Protein 1TYG (pdb70)

Nearest PDB structures (foldseek):
  1tyg-assembly1_G-2  TM=9.727E-01  e=8.059E-10  Bacillus subtilis
  3cwi-assembly1_A  TM=8.379E-01  e=4.106E-05  Geobacter metallireducens GS-15
  1zud-assembly1_4  TM=8.176E-01  e=1.557E-03  Escherichia coli K-12
  2lek-assembly1_A  TM=8.457E-01  e=1.665E-03  Rhodopseudomonas palustris
  2htm-assembly3_H  TM=7.851E-01  e=3.995E-03  Thermus thermophilus

Organism: Bacillus subtilis (strain 168) (NCBI:txid224308)

Foldseek 3Di:
DEQEQNDQDDDDDDWFWQQVVCVVVVCNPPDKWKDWQNRTDDPVCGVPHICPDPGYMYIGDDDDD/DQAFPNDDDPFLEAEEQPFAPDLVQSVLLVVLLQHAHYEDEDDDDPPVDDDDDDNVVVDPLVRHAYEYEQPPAQALVSSQVRVVVVVVVVRHQAYEYQRQHDPVQSAHDLVRLLVNLLVVVVVPGQYEYEHALPQVSQVSSVVSVHGEYEHELGGALQQAARPCLPSLLSNQVVHDHAYAYEGRHAALVRLLVSLQSPHSHYYYYNNLRVVVNNNVRSNRNSVSNVNNVVCNVVDDDDDDDD/DADFPHDDDPALEAEEQPAAPDLVQSVLLVVLLSHAHYEDEVPDDDDDNVVVDDLPRHAYEYEQPPDQALVSSLCSLVVVCVVVSHQEYEYAHQHDPVQRADDLPRSQVSLQVCVVVPGQYEYEHALQLVSQVSSVVRPHQEYEHEQGGAQAAPANPDCVSVLSNQVPDDHAYEYEGHHAALVRLLCNCLSPHSHYYYYNNLRVVVNSNVRSNRNSVSNVVSNVCNVDDDDDDDDDD/DEDDDVDDDDDPPPWFWQCVVVVVVVCNPPDKWKAWANHTDDDVCGRPGIPPPYTDMDMDDDDD

CATH classification: 3.20.20.70

InterPro domains:
  IPR008867 Thiazole synthase [MF_00443] (3-256)
  IPR008867 Thiazole synthase [PTHR34266] (2-254)
  IPR008867 Thiazole synthase [cd04728] (4-250)
  IPR013785 Aldolase-type TIM barrel [G3DSA:3.20.20.70] (1-256)
  IPR033983 Thiazole synthase ThiG [PF05690] (5-250)

Radius of gyration: 31.89 Å; Cα contacts (8 Å, |Δi|>4): 1426; chains: 4; bounding box: 103×68×55 Å

B-factor: mean 45.55, std 34.34, range [10.85, 153.36]

Sequence (608 aa):
MLQLNGKDVKWKKDTGTIQDLLASYQLENKIVIVERNKEIIGKERYHEVELCDRDVIEIVHFVGGMLTIGGKSFQSRLLLGTGKYPSFDIQKEAVAVSESDILTFAVRRMNIFEASQPNFLEQLDLSKYTLLPNTAGASTAEEAVRIARLAKASGLCDMIKVEVIGCSRSLLPDPVETLKASEQLLEEGFIVLPYTSDDVVLARKLEELGVHAIMPGASPIGSGQGILNPLNLSFIIEQAKVPVIVDAGIGSPKDAAYAMELGADGVLLNTAVSGADDPVKMARAMKLAVEAGRLSYEAGRIPLKQYMLTIGGKSFQSRLLLGTGKYPSFDIQKEAVAVSESDILTFAFEASQPNFLEQLDLSKYTLLPNTAGASTAEEAVRIARLAKASGLCDMIKVEVIGCSRSLLPDPVETLKASEQLLEEGFIVLPYTSDDVVLARKLEELGVHAIMPGASPIGSGQGILNPLNLSFIIEQAKVPVIVDAGIGSPKDAAYAMELGADGVLLNTAVSGADDPVKMARAMKLAVEAGRLSYEAGRIPLKQYGMLQLNGKDVKWKKDTGTIQDLLASYQLENKIVIVERNKEIIGKERYHEVELCDRDVIEIVHFVG

Structure (mmCIF, N/CA/C/O backbone):
data_1TYG
#
_entry.id   1TYG
#
_cell.length_a   91.654
_cell.length_b   91.654
_cell.length_c   401.300
_cell.angle_alpha   90.00
_cell.angle_beta   90.00
_cell.angle_gamma   120.00
#
_symmetry.space_group_name_H-M   'P 65 2 2'
#
loop_
_entity.id
_entity.type
_entity.pdbx_description
1 polymer yjbS
2 polymer 'Thiazole biosynthesis protein thiG'
3 non-polymer 'PHOSPHATE ION'
4 water water
#
loop_
_atom_site.group_PDB
_atom_site.id
_atom_site.type_symbol
_atom_site.label_atom_id
_atom_site.label_alt_id
_atom_site.label_comp_id
_atom_site.label_asym_id
_atom_site.label_entity_id
_atom_site.label_seq_id
_atom_site.pdbx_PDB_ins_code
_atom_site.Cartn_x
_atom_site.Cartn_y
_atom_site.Cartn_z
_atom_site.occupancy
_atom_site.B_iso_or_equiv
_atom_site.auth_seq_id
_atom_site.auth_comp_id
_atom_site.auth_asym_id
_atom_site.auth_atom_id
_atom_site.pdbx_PDB_model_num
ATOM 1 N N . MET A 1 22 ? -54.920 -17.191 37.463 1.00 24.61 1 MET B N 1
ATOM 2 C CA . MET A 1 22 ? -54.171 -17.771 36.271 1.00 25.75 1 MET B CA 1
ATOM 3 C C . MET A 1 22 ? -53.699 -16.820 35.127 1.00 26.53 1 MET B C 1
ATOM 4 O O . MET A 1 22 ? -54.474 -16.421 34.234 1.00 26.40 1 MET B O 1
ATOM 9 N N . LEU A 1 23 ? -52.408 -16.509 35.120 1.00 27.09 2 LEU B N 1
ATOM 10 C CA . LEU A 1 23 ? -51.922 -15.465 34.230 1.00 27.75 2 LEU B CA 1
ATOM 11 C C . LEU A 1 23 ? -51.007 -16.008 33.133 1.00 29.18 2 LEU B C 1
ATOM 12 O O . LEU A 1 23 ? -50.576 -17.191 33.193 1.00 29.77 2 LEU B O 1
ATOM 17 N N . GLN A 1 24 ? -50.748 -15.160 32.120 1.00 29.49 3 GLN B N 1
ATOM 18 C CA . GLN A 1 24 ? -49.723 -15.452 31.158 1.00 29.58 3 GLN B CA 1
ATOM 19 C C . GLN A 1 24 ? -48.701 -14.393 31.369 1.00 30.34 3 GLN B C 1
ATOM 20 O O . GLN A 1 24 ? -48.841 -13.266 30.873 1.00 30.87 3 GLN B O 1
ATOM 26 N N . LEU A 1 25 ? -47.689 -14.776 32.150 1.00 31.04 4 LEU B N 1
ATOM 27 C CA . LEU A 1 25 ? -46.566 -13.924 32.531 1.00 31.56 4 LEU B CA 1
ATOM 28 C C . LEU A 1 25 ? -45.356 -14.234 31.655 1.00 31.98 4 LEU B C 1
ATOM 29 O O . LEU A 1 25 ? -44.822 -15.354 31.749 1.00 32.28 4 LEU B O 1
ATOM 34 N N . ASN A 1 26 ? -44.935 -13.266 30.813 1.00 31.56 5 ASN B N 1
ATOM 35 C CA . ASN A 1 26 ? -43.830 -13.460 29.880 1.00 31.03 5 ASN B CA 1
ATOM 36 C C . ASN A 1 26 ? -43.902 -14.842 29.309 1.00 30.86 5 ASN B C 1
ATOM 37 O O . ASN A 1 26 ? -42.909 -15.563 29.299 1.00 30.19 5 ASN B O 1
ATOM 42 N N . GLY A 1 27 ? -45.117 -15.231 28.923 1.00 31.67 6 GLY B N 1
ATOM 43 C CA . GLY A 1 27 ? -45.358 -16.397 28.073 1.00 32.43 6 GLY B CA 1
ATOM 44 C C . GLY A 1 27 ? -45.573 -17.702 28.789 1.00 33.19 6 GLY B C 1
ATOM 45 O O . GLY A 1 27 ? -46.287 -18.554 28.294 1.00 33.83 6 GLY B O 1
ATOM 46 N N . LYS A 1 28 ? -44.946 -17.870 29.946 1.00 33.78 7 LYS B N 1
ATOM 47 C CA . LYS A 1 28 ? -45.248 -18.974 30.856 1.00 33.92 7 LYS B CA 1
ATOM 48 C C . LYS A 1 28 ? -46.626 -18.695 31.478 1.00 34.00 7 LYS B C 1
ATOM 49 O O . LYS A 1 28 ? -47.077 -17.551 31.567 1.00 33.19 7 LYS B O 1
ATOM 55 N N . ASP A 1 29 ? -47.307 -19.767 31.864 1.00 35.03 8 ASP B N 1
ATOM 56 C CA . ASP A 1 29 ? -48.660 -19.718 32.409 1.00 35.85 8 ASP B CA 1
ATOM 57 C C . ASP A 1 29 ? -48.462 -19.873 33.895 1.00 35.33 8 ASP B C 1
ATOM 58 O O . ASP A 1 29 ? -48.262 -20.9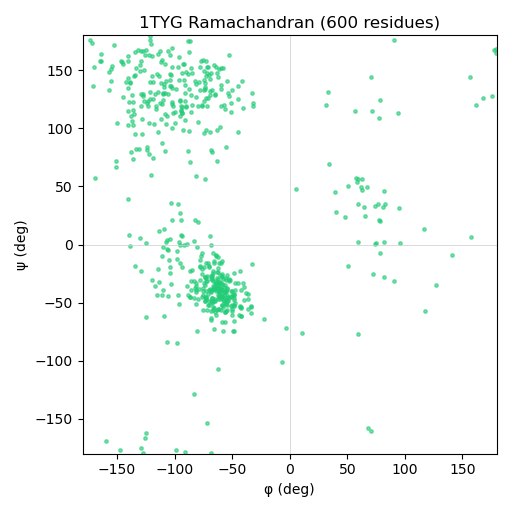91 34.350 1.00 35.88 8 ASP B O 1
ATOM 63 N N . VAL A 1 30 ? -48.499 -18.792 34.660 1.00 34.66 9 VAL B N 1
ATOM 64 C CA . VAL A 1 30 ? -48.344 -18.929 36.100 1.00 34.58 9 VAL B CA 1
ATOM 65 C C . VAL A 1 30 ? -49.697 -18.788 36.780 1.00 34.89 9 VAL B C 1
ATOM 66 O O . VAL A 1 30 ? -50.595 -18.046 36.286 1.00 34.08 9 VAL B O 1
ATOM 70 N N . LYS A 1 31 ? -49.835 -19.570 37.883 1.00 35.83 10 LYS B N 1
ATOM 71 C CA . LYS A 1 31 ? -50.923 -19.436 38.866 1.00 36.34 10 LYS B CA 1
ATOM 72 C C . LYS A 1 31 ? -50.779 -18.156 39.756 1.00 37.03 10 LYS B C 1
ATOM 73 O O . LYS A 1 31 ? -49.777 -18.005 40.469 1.00 37.27 10 LYS B O 1
ATOM 79 N N . TRP A 1 32 ? -51.750 -17.236 39.730 1.00 37.60 11 TRP B N 1
ATOM 80 C CA . TRP A 1 32 ? -51.617 -16.004 40.550 1.00 38.55 11 TRP B CA 1
ATOM 81 C C . TRP A 1 32 ? -52.253 -16.037 41.951 1.00 38.88 11 TRP B C 1
ATOM 82 O O . TRP A 1 32 ? -53.468 -16.112 42.074 1.00 39.40 11 TRP B O 1
ATOM 93 N N . LYS A 1 33 ? -51.449 -15.891 42.999 1.00 39.05 12 LYS B N 1
ATOM 94 C CA . LYS A 1 33 ? -51.871 -16.312 44.339 1.00 39.10 12 LYS B CA 1
ATOM 95 C C . LYS A 1 33 ? -53.354 -16.169 44.715 1.00 38.96 12 LYS B C 1
ATOM 96 O O . LYS A 1 33 ? -53.967 -17.165 45.143 1.00 39.79 12 LYS B O 1
ATOM 102 N N . LYS A 1 34 ? -53.926 -14.967 44.570 1.00 38.24 13 LYS B N 1
ATOM 103 C CA . LYS A 1 34 ? -55.257 -14.678 45.145 1.00 37.54 13 LYS B CA 1
ATOM 104 C C . LYS A 1 34 ? -56.378 -14.242 44.169 1.00 36.98 13 LYS B C 1
ATOM 105 O O . LYS A 1 34 ? -56.149 -14.065 42.979 1.00 36.85 13 LYS B O 1
ATOM 107 N N . ASP A 1 35 ? -57.575 -14.073 44.725 1.00 36.70 14 ASP B N 1
ATOM 108 C CA . ASP A 1 35 ? -58.816 -13.669 44.051 1.00 36.69 14 ASP B CA 1
ATOM 109 C C . ASP A 1 35 ? -58.767 -12.366 43.238 1.00 36.65 14 ASP B C 1
ATOM 110 O O . ASP A 1 35 ? -59.265 -12.311 42.106 1.00 36.65 14 ASP B O 1
ATOM 115 N N . THR A 1 36 ? -58.233 -11.306 43.843 1.00 36.40 15 THR B N 1
ATOM 116 C CA . THR A 1 36 ? -58.115 -10.008 43.176 1.00 36.00 15 THR B CA 1
ATOM 117 C C . THR A 1 36 ? -56.676 -9.502 43.176 1.00 35.86 15 THR B C 1
ATOM 118 O O . THR A 1 36 ? -55.819 -10.026 43.896 1.00 35.64 15 THR B O 1
ATOM 122 N N . GLY A 1 37 ? -56.414 -8.476 42.372 1.00 35.70 16 GLY B N 1
ATOM 123 C CA . GLY A 1 37 ? -55.083 -7.893 42.337 1.00 35.61 16 GLY B CA 1
ATOM 124 C C . GLY A 1 37 ? -54.894 -6.753 41.367 1.00 35.13 16 GLY B C 1
ATOM 125 O O . GLY A 1 37 ? -55.762 -6.506 40.534 1.00 35.12 16 GLY B O 1
ATOM 126 N N . THR A 1 38 ? -53.756 -6.065 41.508 1.00 34.84 17 THR B N 1
ATOM 127 C CA . THR A 1 38 ? -53.367 -4.914 40.674 1.00 34.39 17 THR B CA 1
ATOM 128 C C . THR A 1 38 ? -51.946 -5.055 40.124 1.00 34.58 17 THR B C 1
ATOM 129 O O . THR A 1 38 ? -51.080 -5.638 40.775 1.00 34.77 17 THR B O 1
ATOM 133 N N . ILE A 1 39 ? -51.690 -4.503 38.942 1.00 34.49 18 ILE B N 1
ATOM 134 C CA . ILE A 1 39 ? -50.338 -4.558 38.382 1.00 34.70 18 ILE B CA 1
ATOM 135 C C . ILE A 1 39 ? -49.237 -4.339 39.438 1.00 34.62 18 ILE B C 1
ATOM 136 O O . ILE A 1 39 ? -48.163 -4.960 39.376 1.00 34.85 18 ILE B O 1
ATOM 141 N N . GLN A 1 40 ? -49.498 -3.468 40.407 1.00 34.21 19 GLN B N 1
ATOM 142 C CA . GLN A 1 40 ? -48.522 -3.268 41.455 1.00 34.01 19 GLN B CA 1
ATOM 143 C C . GLN A 1 40 ? -48.360 -4.538 42.307 1.00 33.54 19 GLN B C 1
ATOM 144 O O . GLN A 1 40 ? -47.245 -5.067 42.384 1.00 33.48 19 GLN B O 1
ATOM 150 N N . ASP A 1 41 ? -49.459 -5.065 42.866 1.00 33.12 20 ASP B N 1
ATOM 151 C CA . ASP A 1 41 ? -49.443 -6.317 43.678 1.00 32.67 20 ASP B CA 1
ATOM 152 C C . ASP A 1 41 ? -48.570 -7.395 43.052 1.00 32.65 20 ASP B C 1
ATOM 153 O O . ASP A 1 41 ? -47.868 -8.150 43.757 1.00 32.41 20 ASP B O 1
ATOM 158 N N . LEU A 1 42 ? -48.661 -7.452 41.718 1.00 32.50 21 LEU B N 1
ATOM 159 C CA . LEU A 1 42 ? -48.008 -8.455 40.903 1.00 32.13 21 LEU B CA 1
ATOM 160 C C . LEU A 1 42 ? -46.497 -8.232 40.891 1.00 32.25 21 LEU B C 1
ATOM 161 O O . LEU A 1 42 ? -45.756 -9.163 41.196 1.00 32.57 21 LEU B O 1
ATOM 166 N N . LEU A 1 43 ? -46.049 -7.014 40.571 1.00 31.90 22 LEU B N 1
ATOM 167 C CA . LEU A 1 43 ? -44.620 -6.674 40.601 1.00 31.61 22 LEU B CA 1
ATOM 168 C C . LEU A 1 43 ? -44.002 -6.914 41.979 1.00 31.31 22 LEU B C 1
ATOM 169 O O . LEU A 1 43 ? -42.905 -7.454 42.101 1.00 30.91 22 LEU B O 1
ATOM 174 N N . ALA A 1 44 ? -44.724 -6.510 43.012 1.00 31.29 23 ALA B N 1
ATOM 175 C CA . ALA A 1 44 ? -44.367 -6.856 44.374 1.00 31.70 23 ALA B CA 1
ATOM 176 C C . ALA A 1 44 ? -44.058 -8.363 44.578 1.00 31.83 23 ALA B C 1
ATOM 177 O O . ALA A 1 44 ? -42.919 -8.737 44.871 1.00 31.99 23 ALA B O 1
ATOM 179 N N . SER A 1 45 ? -45.053 -9.227 44.414 1.00 31.54 24 SER B N 1
ATOM 180 C CA . SER A 1 45 ? -44.840 -10.664 44.584 1.00 31.54 24 SER B CA 1
ATOM 181 C C . SER A 1 45 ? -43.625 -11.263 43.847 1.00 31.50 24 SER B C 1
ATOM 182 O O . SER A 1 45 ? -43.113 -12.302 44.254 1.00 31.66 24 SER B O 1
ATOM 185 N N . TYR A 1 46 ? -43.182 -10.621 42.764 1.00 31.60 25 TYR B N 1
ATOM 186 C CA . TYR A 1 46 ? -42.045 -11.098 41.960 1.00 31.37 25 TYR B CA 1
ATOM 187 C C . TYR A 1 46 ? -40.796 -10.257 42.170 1.00 31.69 25 TYR B C 1
ATOM 188 O O . TYR A 1 46 ? -39.786 -10.475 41.486 1.00 31.24 25 TYR B O 1
ATOM 197 N N . GLN A 1 47 ? -40.902 -9.292 43.093 1.00 32.32 26 GLN B N 1
ATOM 198 C CA . GLN A 1 47 ? -39.796 -8.456 43.607 1.00 33.10 26 GLN B CA 1
ATOM 199 C C . GLN A 1 47 ? -39.274 -7.386 42.669 1.00 33.16 26 GLN B C 1
ATOM 200 O O . GLN A 1 47 ? -38.096 -7.067 42.707 1.00 32.73 26 GLN B O 1
ATOM 206 N N . LEU A 1 48 ? -40.165 -6.833 41.851 1.00 34.03 27 LEU B N 1
ATOM 207 C CA . LEU A 1 48 ? -39.807 -5.894 40.770 1.00 34.73 27 LEU B CA 1
ATOM 208 C C . LEU A 1 48 ? -40.252 -4.453 41.041 1.00 35.43 27 LEU B C 1
ATOM 209 O O . LEU A 1 48 ? -40.252 -3.601 40.150 1.00 35.20 27 LEU B O 1
ATOM 214 N N . GLU A 1 49 ? -40.627 -4.206 42.291 1.00 36.48 28 GLU B N 1
ATOM 215 C CA . GLU A 1 49 ? -41.137 -2.924 42.728 1.00 37.40 28 GLU B CA 1
ATOM 216 C C . GLU A 1 49 ? -40.029 -1.884 42.648 1.00 37.91 28 GLU B C 1
ATOM 217 O O . GLU A 1 49 ? -40.290 -0.737 42.281 1.00 38.70 28 GLU B O 1
ATOM 223 N N . ASN A 1 50 ? -38.791 -2.289 42.944 1.00 38.06 29 ASN B N 1
ATOM 224 C CA . ASN A 1 50 ? -37.649 -1.367 42.900 1.00 38.29 29 ASN B CA 1
ATOM 225 C C . ASN A 1 50 ? -36.730 -1.503 41.654 1.00 38.37 29 ASN B C 1
ATOM 226 O O . ASN A 1 50 ? -35.505 -1.314 41.719 1.00 38.54 29 ASN B O 1
ATOM 231 N N . LYS A 1 51 ? -37.350 -1.799 40.515 1.00 38.13 30 LYS B N 1
ATOM 232 C CA . LYS A 1 51 ? -36.642 -2.101 39.280 1.00 37.75 30 LYS B CA 1
ATOM 233 C C . LYS A 1 51 ? -37.380 -1.425 38.157 1.00 37.19 30 LYS B C 1
ATOM 234 O O . LYS A 1 51 ? -38.613 -1.422 38.140 1.00 37.86 30 LYS B O 1
ATOM 240 N N . ILE A 1 52 ? -36.641 -0.864 37.207 1.00 36.07 31 ILE B N 1
ATOM 241 C CA . ILE A 1 52 ? -37.251 -0.220 36.064 1.00 34.53 31 ILE B CA 1
ATOM 242 C C . ILE A 1 52 ? -37.701 -1.366 35.256 1.00 34.49 31 ILE B C 1
ATOM 243 O O . ILE A 1 52 ? -36.882 -2.223 34.966 1.00 34.99 31 ILE B O 1
ATOM 248 N N . VAL A 1 53 ? -38.995 -1.425 34.941 1.00 34.35 32 VAL B N 1
ATOM 249 C CA . VAL A 1 53 ? -39.554 -2.417 33.991 1.00 33.57 32 VAL B CA 1
ATOM 250 C C . VAL A 1 53 ? -40.689 -1.747 33.270 1.00 33.20 32 VAL B C 1
ATOM 251 O O . VAL A 1 53 ? -41.232 -0.780 33.762 1.00 33.65 32 VAL B O 1
ATOM 255 N N . ILE A 1 54 ? -41.058 -2.231 32.104 1.00 33.16 33 ILE B N 1
ATOM 256 C CA . ILE A 1 54 ? -42.257 -1.700 31.425 1.00 33.11 33 ILE B CA 1
ATOM 257 C C . ILE A 1 54 ? -43.277 -2.831 31.449 1.00 33.20 33 ILE B C 1
ATOM 258 O O . ILE A 1 54 ? -42.893 -3.982 31.234 1.00 33.73 33 ILE B O 1
ATOM 263 N N . VAL A 1 55 ? -44.554 -2.550 31.712 1.00 33.36 34 VAL B N 1
ATOM 264 C CA . VAL A 1 55 ? -45.556 -3.653 31.761 1.00 33.57 34 VAL B CA 1
ATOM 265 C C . VAL A 1 55 ? -46.663 -3.542 30.731 1.00 33.54 34 VAL B C 1
ATOM 266 O O . VAL A 1 55 ? -47.341 -2.516 30.663 1.00 33.78 34 VAL B O 1
ATOM 270 N N . GLU A 1 56 ? -46.870 -4.579 29.926 1.00 33.46 35 GLU B N 1
ATOM 271 C CA . GLU A 1 56 ? -48.060 -4.552 29.060 1.00 33.86 35 GLU B CA 1
ATOM 272 C C . GLU A 1 56 ? -49.074 -5.628 29.432 1.00 33.60 35 GLU B C 1
ATOM 273 O O . GLU A 1 56 ? -48.684 -6.713 29.876 1.00 34.39 35 GLU B O 1
ATOM 279 N N . ARG A 1 57 ? -50.363 -5.313 29.281 1.00 33.05 36 ARG B N 1
ATOM 280 C CA . ARG A 1 57 ? -51.456 -6.167 29.762 1.00 32.59 36 ARG B CA 1
ATOM 281 C C . ARG A 1 57 ? -52.478 -6.228 28.658 1.00 32.39 36 ARG B C 1
ATOM 282 O O . ARG A 1 57 ? -53.100 -5.210 28.336 1.00 32.34 36 ARG B O 1
ATOM 290 N N . ASN A 1 58 ? -52.628 -7.417 28.071 1.00 31.88 37 ASN B N 1
ATOM 291 C CA . ASN A 1 58 ? -53.429 -7.620 26.856 1.00 31.34 37 ASN B CA 1
ATOM 292 C C . ASN A 1 58 ? -53.071 -6.617 25.715 1.00 31.56 37 ASN B C 1
ATOM 293 O O . ASN A 1 58 ? -53.941 -5.942 25.141 1.00 31.29 37 ASN B O 1
ATOM 298 N N . LYS A 1 59 ? -51.770 -6.525 25.427 1.00 31.31 38 LYS B N 1
ATOM 299 C CA . LYS A 1 59 ? -51.238 -5.766 24.316 1.00 31.06 38 LYS B CA 1
ATOM 300 C C . LYS A 1 59 ? -51.276 -4.278 24.590 1.00 31.31 38 LYS B C 1
ATOM 301 O O . LYS A 1 59 ? -50.864 -3.478 23.737 1.00 31.15 38 LYS B O 1
ATOM 307 N N . GLU A 1 60 ? -51.751 -3.921 25.787 1.00 31.51 39 GLU B N 1
ATOM 308 C CA . GLU A 1 60 ? -51.870 -2.529 26.241 1.00 31.94 39 GLU B CA 1
ATOM 309 C C . GLU A 1 60 ? -50.651 -2.106 27.077 1.00 32.12 39 GLU B C 1
ATOM 310 O O . GLU A 1 60 ? -50.328 -2.786 28.049 1.00 33.08 39 GLU B O 1
ATOM 316 N N . ILE A 1 61 ? -49.943 -1.033 26.714 1.00 31.75 40 ILE B N 1
ATOM 317 C CA . ILE A 1 61 ? -48.767 -0.656 27.513 1.00 31.30 40 ILE B CA 1
ATOM 318 C C . ILE A 1 61 ? -49.246 0.053 28.784 1.00 31.93 40 ILE B C 1
ATOM 319 O O . ILE A 1 61 ? -50.106 0.937 28.733 1.00 32.34 40 ILE B O 1
ATOM 324 N N . ILE A 1 62 ? -48.701 -0.334 29.929 1.00 32.20 41 ILE B N 1
ATOM 325 C CA . ILE A 1 62 ? -49.119 0.285 31.197 1.00 32.34 41 ILE B CA 1
ATOM 326 C C . ILE A 1 62 ? -48.121 1.281 31.872 1.00 32.31 41 ILE B C 1
ATOM 327 O O . ILE A 1 62 ? -47.052 0.886 32.400 1.00 31.84 41 ILE B O 1
ATOM 332 N N . GLY A 1 63 ? -48.496 2.561 31.862 1.00 32.16 42 GLY B N 1
ATOM 333 C CA . GLY A 1 63 ? -47.719 3.576 32.553 1.00 33.24 42 GLY B CA 1
ATOM 334 C C . GLY A 1 63 ? -47.572 3.360 34.066 1.00 33.84 42 GLY B C 1
ATOM 335 O O . GLY A 1 63 ? -48.572 3.100 34.758 1.00 33.99 42 GLY B O 1
ATOM 336 N N . LYS A 1 64 ? -46.343 3.506 34.585 1.00 34.09 43 LYS B N 1
ATOM 337 C CA . LYS A 1 64 ? -46.042 3.199 35.990 1.00 34.37 43 LYS B CA 1
ATOM 338 C C . LYS A 1 64 ? -46.993 3.901 36.968 1.00 34.58 43 LYS B C 1
ATOM 339 O O . LYS A 1 64 ? -47.328 3.365 38.033 1.00 34.49 43 LYS B O 1
ATOM 345 N N . GLU A 1 65 ? -47.472 5.074 36.573 1.00 35.31 44 GLU B N 1
ATOM 346 C CA . GLU A 1 65 ? -48.342 5.880 37.431 1.00 36.32 44 GLU B CA 1
ATOM 347 C C . GLU A 1 65 ? -49.789 5.383 37.424 1.00 36.66 44 GLU B C 1
ATOM 348 O O . GLU A 1 65 ? -50.712 6.119 37.797 1.00 37.13 44 GLU B O 1
ATOM 354 N N . ARG A 1 66 ? -49.985 4.130 37.016 1.00 36.62 45 ARG B N 1
ATOM 355 C CA . ARG A 1 66 ? -51.326 3.578 36.933 1.00 36.52 45 ARG B CA 1
ATOM 356 C C . ARG A 1 66 ? -51.414 2.140 37.422 1.00 36.28 45 ARG B C 1
ATOM 357 O O . ARG A 1 66 ? -52.503 1.558 37.423 1.00 36.46 45 ARG B O 1
ATOM 365 N N . TYR A 1 67 ? -50.269 1.581 37.832 1.00 35.75 46 TYR B N 1
ATOM 366 C CA . TYR A 1 67 ? -50.155 0.232 38.425 1.00 34.79 46 TYR B CA 1
ATOM 367 C C . TYR A 1 67 ? -51.139 -0.052 39.564 1.00 34.68 46 TYR B C 1
ATOM 368 O O . TYR A 1 67 ? -52.082 -0.808 39.395 1.00 34.40 46 TYR B O 1
ATOM 377 N N . HIS A 1 68 ? -50.861 0.539 40.728 1.00 34.83 47 HIS B N 1
ATOM 378 C CA . HIS A 1 68 ? -51.756 0.601 41.890 1.00 35.18 47 HIS B CA 1
ATOM 379 C C . HIS A 1 68 ? -53.247 0.682 41.549 1.00 34.69 47 HIS B C 1
ATOM 380 O O . HIS A 1 68 ? -54.097 0.422 42.392 1.00 34.42 47 HIS B O 1
ATOM 387 N N . GLU A 1 69 ? -53.537 1.040 40.303 1.00 34.59 48 GLU B N 1
ATOM 388 C CA . GLU A 1 69 ? -54.866 1.452 39.867 1.00 34.51 48 GLU B CA 1
ATOM 389 C C . GLU A 1 69 ? -55.503 0.499 38.831 1.00 34.14 48 GLU B C 1
ATOM 390 O O . GLU A 1 69 ? -56.687 0.184 38.948 1.00 34.03 48 GLU B O 1
ATOM 396 N N . VAL A 1 70 ? -54.740 0.047 37.826 1.00 33.73 49 VAL B N 1
ATOM 397 C CA . VAL A 1 70 ? -55.254 -0.968 36.880 1.00 33.18 49 VAL B CA 1
ATOM 398 C C . VAL A 1 70 ? -55.344 -2.335 37.555 1.00 32.68 49 VAL B C 1
ATOM 399 O O . VAL A 1 70 ? -54.378 -2.841 38.132 1.00 31.85 49 VAL B O 1
ATOM 403 N N . GLU A 1 71 ? -56.535 -2.911 37.478 1.00 32.52 50 GLU B N 1
ATOM 404 C CA . GLU A 1 71 ? -56.796 -4.164 38.135 1.00 32.66 50 GLU B CA 1
ATOM 405 C C . GLU A 1 71 ? -56.518 -5.382 37.258 1.00 32.68 50 GLU B C 1
ATOM 406 O O . GLU A 1 71 ? -56.951 -5.464 36.108 1.00 32.18 50 GLU B O 1
ATOM 412 N N . LEU A 1 72 ? -55.762 -6.309 37.840 1.00 33.27 51 LEU B N 1
ATOM 413 C CA . LEU A 1 72 ? -55.624 -7.676 37.375 1.00 34.19 51 LEU B CA 1
ATOM 414 C C . LEU A 1 72 ? -56.983 -8.357 37.256 1.00 35.22 51 LEU B C 1
ATOM 415 O O . LEU A 1 72 ? -57.427 -9.054 38.178 1.00 35.24 51 LEU B O 1
ATOM 420 N N . CYS A 1 73 ? -57.650 -8.137 36.128 1.00 36.41 52 CYS B N 1
ATOM 421 C CA . CYS A 1 73 ? -58.805 -8.923 35.738 1.00 36.94 52 CYS B CA 1
ATOM 422 C C . CYS A 1 73 ? -58.216 -10.255 35.586 1.00 36.85 52 CYS B C 1
ATOM 423 O O . CYS A 1 73 ? -58.031 -10.722 34.466 1.00 36.62 52 CYS B O 1
ATOM 426 N N . ASP A 1 74 ? -57.877 -10.845 36.723 1.00 37.42 53 ASP B N 1
ATOM 427 C CA . ASP A 1 74 ? -57.118 -12.075 36.756 1.00 37.75 53 ASP B CA 1
ATOM 428 C C . ASP A 1 74 ? -56.917 -12.679 35.361 1.00 37.57 53 ASP B C 1
ATOM 429 O O . ASP A 1 74 ? -56.067 -12.166 34.600 1.00 37.89 53 ASP B O 1
ATOM 434 N N . ARG A 1 75 ? -57.700 -13.703 35.009 1.00 36.03 54 ARG B N 1
ATOM 435 C CA . ARG A 1 75 ? -57.138 -14.709 34.134 1.00 35.25 54 ARG B CA 1
ATOM 436 C C . ARG A 1 75 ? -56.808 -14.271 32.695 1.00 35.44 54 ARG B C 1
ATOM 437 O O . ARG A 1 75 ? -57.549 -14.679 31.811 1.00 35.55 54 ARG B O 1
ATOM 445 N N . ASP A 1 76 ? -55.642 -13.586 32.497 1.00 35.15 55 ASP B N 1
ATOM 446 C CA . ASP A 1 76 ? -55.259 -12.640 31.379 1.00 34.85 55 ASP B CA 1
ATOM 447 C C . ASP A 1 76 ? -53.677 -12.336 31.095 1.00 34.42 55 ASP B C 1
ATOM 448 O O . ASP A 1 76 ? -52.809 -13.005 31.648 1.00 34.56 55 ASP B O 1
ATOM 453 N N . VAL A 1 77 ? -53.295 -11.346 30.266 1.00 33.17 56 VAL B N 1
ATOM 454 C CA . VAL A 1 77 ? -51.933 -11.394 29.646 1.00 33.23 56 VAL B CA 1
ATOM 455 C C . VAL A 1 77 ? -50.854 -10.308 29.915 1.00 33.84 56 VAL B C 1
ATOM 456 O O . VAL A 1 77 ? -50.870 -9.214 29.284 1.00 34.17 56 VAL B O 1
ATOM 460 N N . ILE A 1 78 ? -49.859 -10.630 30.747 1.00 33.74 57 ILE B N 1
ATOM 461 C CA . ILE A 1 78 ? -48.809 -9.650 31.069 1.00 33.37 57 ILE B CA 1
ATOM 462 C C . ILE A 1 78 ? -47.475 -9.978 30.415 1.00 33.64 57 ILE B C 1
ATOM 463 O O . ILE A 1 78 ? -47.128 -11.163 30.298 1.00 34.21 57 ILE B O 1
ATOM 468 N N . GLU A 1 79 ? -46.769 -8.943 29.942 1.00 33.20 58 GLU B N 1
ATOM 469 C CA . GLU A 1 79 ? -45.373 -9.077 29.543 1.00 33.65 58 GLU B CA 1
ATOM 470 C C . GLU A 1 79 ? -44.611 -8.069 30.335 1.00 33.55 58 GLU B C 1
ATOM 471 O O . GLU A 1 79 ? -44.916 -6.873 30.286 1.00 33.68 58 GLU B O 1
ATOM 477 N N . ILE A 1 80 ? -43.642 -8.537 31.104 1.00 33.75 59 ILE B N 1
ATOM 478 C CA . ILE A 1 80 ? -42.801 -7.616 31.844 1.00 34.19 59 ILE B CA 1
ATOM 479 C C . ILE A 1 80 ? -41.466 -7.522 31.095 1.00 34.94 59 ILE B C 1
ATOM 480 O O . ILE A 1 80 ? -40.911 -8.538 30.649 1.00 35.97 59 ILE B O 1
ATOM 485 N N . VAL A 1 81 ? -40.955 -6.303 30.963 1.00 34.33 60 VAL B N 1
ATOM 486 C CA . VAL A 1 81 ? -39.944 -6.003 29.992 1.00 33.68 60 VAL B CA 1
ATOM 487 C C . VAL A 1 81 ? -38.946 -4.938 30.552 1.00 33.85 60 VAL B C 1
ATOM 488 O O . VAL A 1 81 ? -39.306 -4.184 31.468 1.00 34.18 60 VAL B O 1
ATOM 492 N N . HIS A 1 82 ? -37.701 -4.879 30.049 1.00 33.44 61 HIS B N 1
ATOM 493 C CA . HIS A 1 82 ? -36.697 -3.910 30.580 1.00 33.00 61 HIS B CA 1
ATOM 494 C C . HIS A 1 82 ? -35.465 -3.665 29.723 1.00 32.28 61 HIS B C 1
ATOM 495 O O . HIS A 1 82 ? -35.171 -4.445 28.849 1.00 33.47 61 HIS B O 1
ATOM 502 N N . PHE A 1 83 ? -34.730 -2.596 29.983 1.00 31.03 62 PHE B N 1
ATOM 503 C CA . PHE A 1 83 ? -33.611 -2.256 29.114 1.00 29.85 62 PHE B CA 1
ATOM 504 C C . PHE A 1 83 ? -32.356 -3.064 29.432 1.00 29.19 62 PHE B C 1
ATOM 505 O O . PHE A 1 83 ? -31.997 -3.236 30.601 1.00 29.44 62 PHE B O 1
ATOM 513 N N . VAL A 1 84 ? -31.672 -3.519 28.376 1.00 28.15 63 VAL B N 1
ATOM 514 C CA . VAL A 1 84 ? -30.569 -4.488 28.496 1.00 26.24 63 VAL B CA 1
ATOM 515 C C . VAL A 1 84 ? -29.469 -4.406 27.419 1.00 25.80 63 VAL B C 1
ATOM 516 O O . VAL A 1 84 ? -29.294 -5.302 26.663 1.00 27.42 63 VAL B O 1
ATOM 520 N N . GLY A 1 85 ? -28.692 -3.370 27.341 1.00 24.60 64 GLY B N 1
ATOM 521 C CA . GLY A 1 85 ? -27.428 -3.588 26.692 1.00 23.98 64 GLY B CA 1
ATOM 522 C C . GLY A 1 85 ? -27.636 -3.769 25.224 1.00 24.02 64 GLY B C 1
ATOM 523 O O . GLY A 1 85 ? -28.276 -4.708 24.821 1.00 23.27 64 GLY B O 1
ATOM 524 N N . GLY A 1 86 ? -27.101 -2.821 24.447 1.00 25.20 65 GLY B N 1
ATOM 525 C CA . GLY A 1 86 ? -27.194 -2.763 23.006 1.00 25.58 65 GLY B CA 1
ATOM 526 C C . GLY A 1 86 ? -26.049 -1.868 22.621 1.00 26.41 65 GLY B C 1
ATOM 527 O O . GLY A 1 86 ? -26.189 -1.060 21.703 1.00 28.09 65 GLY B O 1
ATOM 528 N N . MET B 2 1 ? -22.501 21.651 17.385 1.00 42.19 103 MET A N 1
ATOM 529 C CA . MET B 2 1 ? -22.579 20.931 18.664 1.00 42.05 103 MET A CA 1
ATOM 530 C C . MET B 2 1 ? -23.592 19.861 18.391 1.00 41.52 103 MET A C 1
ATOM 531 O O . MET B 2 1 ? -24.734 20.175 18.137 1.00 41.72 103 MET A O 1
ATOM 536 N N . LEU B 2 2 ? -23.196 18.599 18.381 1.00 42.39 104 LEU A N 1
ATOM 537 C CA . LEU B 2 2 ? -24.133 17.559 17.898 1.00 40.31 104 LEU A CA 1
ATOM 538 C C . LEU B 2 2 ? -25.514 17.827 18.394 1.00 39.38 104 LEU A C 1
ATOM 539 O O . LEU B 2 2 ? -25.770 17.818 19.594 1.00 38.80 104 LEU A O 1
ATOM 544 N N . THR B 2 3 ? -26.420 18.061 17.467 1.00 38.35 105 THR A N 1
ATOM 545 C CA . THR B 2 3 ? -27.750 18.418 17.903 1.00 37.18 105 THR A CA 1
ATOM 546 C C . THR B 2 3 ? -28.851 17.720 17.098 1.00 36.27 105 THR A C 1
ATOM 547 O O . THR B 2 3 ? -29.046 18.008 15.905 1.00 35.84 105 THR A O 1
ATOM 551 N N . ILE B 2 4 ? -29.520 16.802 17.819 1.00 35.03 106 ILE A N 1
ATOM 552 C CA . ILE B 2 4 ? -30.498 15.821 17.356 1.00 34.17 106 ILE A CA 1
ATOM 553 C C . ILE B 2 4 ? -31.870 16.085 17.975 1.00 34.52 106 ILE A C 1
ATOM 554 O O . ILE B 2 4 ? -32.065 16.007 19.174 1.00 34.67 106 ILE A O 1
ATOM 559 N N . GLY B 2 5 ? -32.855 16.346 17.150 1.00 34.93 107 GLY A N 1
ATOM 560 C CA . GLY B 2 5 ? -34.191 16.576 17.654 1.00 34.91 107 GLY A CA 1
ATOM 561 C C . GLY B 2 5 ? -34.292 17.814 18.500 1.00 35.04 107 GLY A C 1
ATOM 562 O O . GLY B 2 5 ? -35.078 17.843 19.445 1.00 35.72 107 GLY A O 1
ATOM 563 N N . GLY B 2 6 ? -33.511 18.839 18.210 1.00 34.65 108 GLY A N 1
ATOM 564 C CA . GLY B 2 6 ? -33.619 20.013 19.051 1.00 34.78 108 GLY A CA 1
ATOM 565 C C . GLY B 2 6 ? -32.947 20.039 20.423 1.00 34.48 108 GLY A C 1
ATOM 566 O O . GLY B 2 6 ? -32.952 21.100 21.025 1.00 34.43 108 GLY A O 1
ATOM 567 N N . LYS B 2 7 ? -32.381 18.904 20.879 1.00 33.94 109 LYS A N 1
ATOM 568 C CA . LYS B 2 7 ? -31.514 18.767 22.053 1.00 33.23 109 LYS A CA 1
ATOM 569 C C . LYS B 2 7 ? -30.039 18.619 21.650 1.00 33.27 109 LYS A C 1
ATOM 570 O O . LYS B 2 7 ? -29.755 17.959 20.673 1.00 33.13 109 LYS A O 1
ATOM 576 N N . SER B 2 8 ? -29.099 19.222 22.388 1.00 34.21 110 SER A N 1
ATOM 577 C CA . SER B 2 8 ? -27.662 19.154 22.047 1.00 34.66 110 SER A CA 1
ATOM 578 C C . SER B 2 8 ? -26.774 18.294 22.942 1.00 35.09 110 SER A C 1
ATOM 579 O O . SER B 2 8 ? -27.070 18.068 24.117 1.00 35.63 110 SER A O 1
ATOM 582 N N . PHE B 2 9 ? -25.658 17.829 22.391 1.00 35.17 111 PHE A N 1
ATOM 583 C CA . PHE B 2 9 ? -24.792 16.885 23.087 1.00 34.68 111 PHE A CA 1
ATOM 584 C C . PHE B 2 9 ? -23.394 17.306 22.900 1.00 34.84 111 PHE A C 1
ATOM 585 O O . PHE B 2 9 ? -22.946 17.438 21.795 1.00 35.63 111 PHE A O 1
ATOM 593 N N . GLN B 2 10 ? -22.683 17.529 23.974 1.00 35.16 112 GLN A N 1
ATOM 594 C CA . GLN B 2 10 ? -21.331 18.033 23.816 1.00 35.32 112 GLN A CA 1
ATOM 595 C C . GLN B 2 10 ? -20.329 16.960 23.329 1.00 35.48 112 GLN A C 1
ATOM 596 O O . GLN B 2 10 ? -19.240 17.323 22.841 1.00 35.60 112 GLN A O 1
ATOM 602 N N . SER B 2 11 ? -20.693 15.674 23.491 1.00 34.71 113 SER A N 1
ATOM 603 C CA . SER B 2 11 ? -19.853 14.569 23.055 1.00 34.21 113 SER A CA 1
ATOM 604 C C . SER B 2 11 ? -20.354 13.985 21.738 1.00 35.25 113 SER A C 1
ATOM 605 O O . SER B 2 11 ? -21.451 13.362 21.650 1.00 35.81 113 SER A O 1
ATOM 608 N N . ARG B 2 12 ? -19.556 14.156 20.699 1.00 34.77 114 ARG A N 1
ATOM 609 C CA . ARG B 2 12 ? -19.898 13.541 19.432 1.00 34.34 114 ARG A CA 1
ATOM 610 C C . ARG B 2 12 ? -19.858 11.963 19.412 1.00 33.99 114 ARG A C 1
ATOM 611 O O . ARG B 2 12 ? -20.239 11.354 18.415 1.00 34.29 114 ARG A O 1
ATOM 619 N N . LEU B 2 13 ? -19.385 11.329 20.495 1.00 33.59 115 LEU A N 1
ATOM 620 C CA . LEU B 2 13 ? -19.319 9.865 20.633 1.00 33.40 115 LEU A CA 1
ATOM 621 C C . LEU B 2 13 ? -20.531 9.258 21.366 1.00 34.66 115 LEU A C 1
ATOM 622 O O . LEU B 2 13 ? -20.856 9.668 22.508 1.00 35.49 115 LEU A O 1
ATOM 627 N N . LEU B 2 14 ? -21.210 8.310 20.704 1.00 34.45 116 LEU A N 1
ATOM 628 C CA . LEU B 2 14 ? -22.296 7.577 21.339 1.00 34.44 116 LEU A CA 1
ATOM 629 C C . LEU B 2 14 ? -21.820 6.164 21.563 1.00 35.01 116 LEU A C 1
ATOM 630 O O . LEU B 2 14 ? -21.221 5.533 20.691 1.00 35.55 116 LEU A O 1
ATOM 635 N N . LEU B 2 15 ? -22.090 5.649 22.743 1.00 34.97 117 LEU A N 1
ATOM 636 C CA . LEU B 2 15 ? -21.492 4.400 23.100 1.00 34.92 117 LEU A CA 1
ATOM 637 C C . LEU B 2 15 ? -22.602 3.415 23.412 1.00 35.24 117 LEU A C 1
ATOM 638 O O . LEU B 2 15 ? -23.597 3.802 24.004 1.00 35.69 117 LEU A O 1
ATOM 643 N N . GLY B 2 16 ? -22.445 2.168 22.974 1.00 35.07 118 GLY A N 1
ATOM 644 C CA . GLY B 2 16 ? -23.391 1.120 23.279 1.00 35.09 118 GLY A CA 1
ATOM 645 C C . GLY B 2 16 ? -23.048 0.414 24.584 1.00 35.53 118 GLY A C 1
ATOM 646 O O . GLY B 2 16 ? -21.989 0.692 25.191 1.00 35.31 118 GLY A O 1
ATOM 647 N N . THR B 2 17 ? -23.931 -0.504 25.005 1.00 35.06 119 THR A N 1
ATOM 648 C CA . THR B 2 17 ? -23.817 -1.089 26.317 1.00 34.72 119 THR A CA 1
ATOM 649 C C . THR B 2 17 ? -23.883 -2.588 26.254 1.00 35.37 119 THR A C 1
ATOM 650 O O . THR B 2 17 ? -23.901 -3.262 27.292 1.00 35.99 119 THR A O 1
ATOM 654 N N . GLY B 2 18 ? -23.910 -3.142 25.054 1.00 35.60 120 GLY A N 1
ATOM 655 C CA . GLY B 2 18 ? -23.995 -4.583 24.933 1.00 35.48 120 GLY A CA 1
ATOM 656 C C . GLY B 2 18 ? -22.656 -5.266 25.072 1.00 35.62 120 GLY A C 1
ATOM 657 O O . GLY B 2 18 ? -21.663 -4.720 24.602 1.00 35.68 120 GLY A O 1
ATOM 658 N N . LYS B 2 19 ? -22.640 -6.424 25.750 1.00 35.66 121 LYS A N 1
ATOM 659 C CA . LYS B 2 19 ? -21.593 -7.455 25.631 1.00 35.23 121 LYS A CA 1
ATOM 660 C C . LYS B 2 19 ? -20.209 -7.062 26.158 1.00 35.14 121 LYS A C 1
ATOM 661 O O . LYS B 2 19 ? -19.213 -7.255 25.454 1.00 35.44 121 LYS A O 1
ATOM 667 N N . TYR B 2 20 ? -20.156 -6.532 27.388 1.00 34.71 122 TYR A N 1
ATOM 668 C CA . TYR B 2 20 ? -18.894 -6.190 28.054 1.00 34.18 122 TYR A CA 1
ATOM 669 C C . TYR B 2 20 ? -18.550 -7.348 28.963 1.00 34.05 122 TYR A C 1
ATOM 670 O O . TYR B 2 20 ? -19.454 -8.033 29.390 1.00 34.25 122 TYR A O 1
ATOM 679 N N . PRO B 2 21 ? -17.268 -7.583 29.255 1.00 34.02 123 PRO A N 1
ATOM 680 C CA . PRO B 2 21 ? -16.843 -8.700 30.114 1.00 33.84 123 PRO A CA 1
ATOM 681 C C . PRO B 2 21 ? -17.400 -8.721 31.524 1.00 34.27 123 PRO A C 1
ATOM 682 O O . PRO B 2 21 ? -17.490 -9.803 32.059 1.00 34.52 123 PRO A O 1
ATOM 686 N N . SER B 2 22 ? -17.735 -7.567 32.111 1.00 34.97 124 SER A N 1
ATOM 687 C CA . SER B 2 22 ? -18.315 -7.460 33.464 1.00 34.74 124 SER A CA 1
ATOM 688 C C . SER B 2 22 ? -18.908 -6.066 33.659 1.00 34.62 124 SER A C 1
ATOM 689 O O . SER B 2 22 ? -18.504 -5.157 32.950 1.00 34.08 124 SER A O 1
ATOM 692 N N . PHE B 2 23 ? -19.855 -5.911 34.600 1.00 34.99 125 PHE A N 1
ATOM 693 C CA . PHE B 2 23 ? -20.502 -4.610 34.871 1.00 35.47 125 PHE A CA 1
ATOM 694 C C . PHE B 2 23 ? -19.519 -3.606 35.436 1.00 35.54 125 PHE A C 1
ATOM 695 O O . PHE B 2 23 ? -19.538 -2.430 35.068 1.00 35.65 125 PHE A O 1
ATOM 703 N N . ASP B 2 24 ? -18.623 -4.088 36.284 1.00 35.58 126 ASP A N 1
ATOM 704 C CA . ASP B 2 24 ? -17.584 -3.259 36.852 1.00 35.38 126 ASP A CA 1
ATOM 705 C C . ASP B 2 24 ? -16.652 -2.632 35.808 1.00 35.40 126 ASP A C 1
ATOM 706 O O . ASP B 2 24 ? -15.967 -1.689 36.118 1.00 36.03 126 ASP A O 1
ATOM 711 N N . ILE B 2 25 ? -16.649 -3.124 34.575 1.00 35.46 127 ILE A N 1
ATOM 712 C CA . ILE B 2 25 ? -15.837 -2.544 33.499 1.00 35.14 127 ILE A CA 1
ATOM 713 C C . ILE B 2 25 ? -16.688 -1.712 32.552 1.00 35.10 127 ILE A C 1
ATOM 714 O O . ILE B 2 25 ? -16.228 -0.733 31.999 1.00 34.71 127 ILE A O 1
ATOM 719 N N . GLN B 2 26 ? -17.929 -2.135 32.349 1.00 35.62 128 GLN A N 1
ATOM 720 C CA . GLN B 2 26 ? -18.888 -1.404 31.518 1.00 36.10 128 GLN A CA 1
ATOM 721 C C . GLN B 2 26 ? -19.225 -0.041 32.140 1.00 36.07 128 GLN A C 1
ATOM 722 O O . GLN B 2 26 ? -19.375 0.960 31.427 1.00 35.52 128 GLN A O 1
ATOM 728 N N . LYS B 2 27 ? -19.309 -0.017 33.477 1.00 36.01 129 LYS A N 1
ATOM 729 C CA . LYS B 2 27 ? -19.629 1.196 34.230 1.00 35.49 129 LYS A CA 1
ATOM 730 C C . LYS B 2 27 ? -18.472 2.145 34.092 1.00 35.25 129 LYS A C 1
ATOM 731 O O . LYS B 2 27 ? -18.655 3.361 33.931 1.00 35.39 129 LYS A O 1
ATOM 733 N N . GLU B 2 28 ? -17.282 1.565 34.120 1.00 35.21 130 GLU A N 1
ATOM 734 C CA . GLU B 2 28 ? -16.061 2.335 34.150 1.00 35.38 130 GLU A CA 1
ATOM 735 C C . GLU B 2 28 ? -15.659 2.769 32.773 1.00 35.45 130 GLU A C 1
ATOM 736 O O . GLU B 2 28 ? -15.076 3.828 32.626 1.00 35.88 130 GLU A O 1
ATOM 742 N N . ALA B 2 29 ? -15.985 1.960 31.766 1.00 35.37 131 ALA A N 1
ATOM 743 C CA . ALA B 2 29 ? -15.681 2.299 30.389 1.00 34.65 131 ALA A CA 1
ATOM 744 C C . ALA B 2 29 ? -16.606 3.388 29.935 1.00 34.55 131 ALA A C 1
ATOM 745 O O . ALA B 2 29 ? -16.225 4.229 29.142 1.00 34.31 131 ALA A O 1
ATOM 747 N N . VAL B 2 30 ? -17.820 3.392 30.475 1.00 34.79 132 VAL A N 1
ATOM 748 C CA . VAL B 2 30 ? -18.821 4.373 30.077 1.00 34.48 132 VAL A CA 1
ATOM 749 C C . VAL B 2 30 ? -18.437 5.755 30.590 1.00 34.38 132 VAL A C 1
ATOM 750 O O . VAL B 2 30 ? -18.558 6.732 29.862 1.00 34.33 132 VAL A O 1
ATOM 754 N N . ALA B 2 31 ? -17.907 5.815 31.810 1.00 34.41 133 ALA A N 1
ATOM 755 C CA . ALA B 2 31 ? -17.418 7.064 32.400 1.00 34.24 133 ALA A CA 1
ATOM 756 C C . ALA B 2 31 ? -16.283 7.583 31.595 1.00 34.17 133 ALA A C 1
ATOM 757 O O . ALA B 2 31 ? -16.293 8.686 31.100 1.00 34.71 133 ALA A O 1
ATOM 759 N N . VAL B 2 32 ? -15.286 6.758 31.452 1.00 34.31 134 VAL A N 1
ATOM 760 C CA . VAL B 2 32 ? -14.103 7.158 30.748 1.00 34.77 134 VAL A CA 1
ATOM 761 C C . VAL B 2 32 ? -14.394 7.667 29.342 1.00 34.93 134 VAL A C 1
ATOM 762 O O . VAL B 2 32 ? -13.686 8.538 28.849 1.00 35.16 134 VAL A O 1
ATOM 766 N N . SER B 2 33 ? -15.441 7.141 28.715 1.00 35.17 135 SER A N 1
ATOM 767 C CA . SER B 2 33 ? -15.829 7.551 27.358 1.00 35.54 135 SER A CA 1
ATOM 768 C C . SER B 2 33 ? -16.364 8.979 27.269 1.00 35.34 135 SER A C 1
ATOM 769 O O . SER B 2 33 ? -16.283 9.613 26.225 1.00 35.15 135 SER A O 1
ATOM 772 N N . GLU B 2 34 ? -16.922 9.459 28.371 1.00 35.15 136 GLU A N 1
ATOM 773 C CA . GLU B 2 34 ? -17.509 10.771 28.455 1.00 35.16 136 GLU A CA 1
ATOM 774 C C . GLU B 2 34 ? -18.632 10.889 27.434 1.00 35.46 136 GLU A C 1
ATOM 775 O O . GLU B 2 34 ? -18.687 11.787 26.616 1.00 35.57 136 GLU A O 1
ATOM 781 N N . SER B 2 35 ? -19.582 9.988 27.528 1.00 35.99 137 SER A N 1
ATOM 782 C CA . SER B 2 35 ? -20.454 9.820 26.415 1.00 36.35 137 SER A CA 1
ATOM 783 C C . SER B 2 35 ? -21.713 10.664 26.180 1.00 36.83 137 SER A C 1
ATOM 784 O O . SER B 2 35 ? -21.940 10.967 24.995 1.00 38.33 137 SER A O 1
ATOM 787 N N . ASP B 2 36 ? -22.517 11.035 27.192 1.00 35.81 138 ASP A N 1
ATOM 788 C CA . ASP B 2 36 ? -23.973 11.378 26.967 1.00 35.35 138 ASP A CA 1
ATOM 789 C C . ASP B 2 36 ? -24.635 10.596 25.860 1.00 35.18 138 ASP A C 1
ATOM 790 O O . ASP B 2 36 ? -24.151 10.566 24.751 1.00 36.71 138 ASP A O 1
ATOM 795 N N . ILE B 2 37 ? -25.780 10.016 26.067 1.00 34.15 139 ILE A N 1
ATOM 796 C CA . ILE B 2 37 ? -26.256 9.106 24.997 1.00 33.79 139 ILE A CA 1
ATOM 797 C C . ILE B 2 37 ? -25.544 7.751 25.027 1.00 34.60 139 ILE A C 1
ATOM 798 O O . ILE B 2 37 ? -24.340 7.643 24.672 1.00 34.66 139 ILE A O 1
ATOM 803 N N . LEU B 2 38 ? -26.327 6.751 25.444 1.00 34.46 140 LEU A N 1
ATOM 804 C CA . LEU B 2 38 ? -25.942 5.390 25.464 1.00 34.68 140 LEU A CA 1
ATOM 805 C C . LEU B 2 38 ? -27.158 4.593 24.967 1.00 35.31 140 LEU A C 1
ATOM 806 O O . LEU B 2 38 ? -28.286 4.877 25.342 1.00 36.09 140 LEU A O 1
ATOM 811 N N . THR B 2 39 ? -26.944 3.583 24.148 1.00 35.19 141 THR A N 1
ATOM 812 C CA . THR B 2 39 ? -28.047 2.828 23.594 1.00 35.53 141 THR A CA 1
ATOM 813 C C . THR B 2 39 ? -28.317 1.567 24.421 1.00 35.90 141 THR A C 1
ATOM 814 O O . THR B 2 39 ? -27.372 0.905 24.868 1.00 36.45 141 THR A O 1
ATOM 818 N N . PHE B 2 40 ? -29.589 1.207 24.597 1.00 35.53 142 PHE A N 1
ATOM 819 C CA . PHE B 2 40 ? -29.920 -0.020 25.310 1.00 35.25 142 PHE A CA 1
ATOM 820 C C . PHE B 2 40 ? -30.847 -0.828 24.449 1.00 34.99 142 PHE A C 1
ATOM 821 O O . PHE B 2 40 ? -31.378 -0.283 23.471 1.00 35.14 142 PHE A O 1
ATOM 829 N N . ALA B 2 41 ? -31.060 -2.104 24.796 1.00 34.00 143 ALA A N 1
ATOM 830 C CA . ALA B 2 41 ? -32.062 -2.872 24.069 1.00 33.09 143 ALA A CA 1
ATOM 831 C C . ALA B 2 41 ? -33.218 -3.246 24.949 1.00 32.06 143 ALA A C 1
ATOM 832 O O . ALA B 2 41 ? -33.132 -3.163 26.139 1.00 31.79 143 ALA A O 1
ATOM 834 N N . VAL B 2 42 ? -34.319 -3.651 24.348 1.00 30.36 144 VAL A N 1
ATOM 835 C CA . VAL B 2 42 ? -35.437 -4.152 25.134 1.00 29.29 144 VAL A CA 1
ATOM 836 C C . VAL B 2 42 ? -35.677 -5.711 25.072 1.00 28.61 144 VAL A C 1
ATOM 837 O O . VAL B 2 42 ? -36.130 -6.241 24.094 1.00 27.24 144 VAL A O 1
ATOM 841 N N . ARG B 2 43 ? -35.303 -6.440 26.108 1.00 28.64 145 ARG A N 1
ATOM 842 C CA . ARG B 2 43 ? -35.778 -7.797 26.206 1.00 30.17 145 ARG A CA 1
ATOM 843 C C . ARG B 2 43 ? -36.743 -7.872 27.373 1.00 30.29 145 ARG A C 1
ATOM 844 O O . ARG B 2 43 ? -36.757 -7.030 28.288 1.00 29.44 145 ARG A O 1
ATOM 852 N N . ARG B 2 44 ? -37.565 -8.911 27.281 1.00 30.79 146 ARG A N 1
ATOM 853 C CA . ARG B 2 44 ? -38.362 -9.422 28.356 1.00 30.60 146 ARG A CA 1
ATOM 854 C C . ARG B 2 44 ? -37.544 -9.505 29.584 1.00 30.81 146 ARG A C 1
ATOM 855 O O . ARG B 2 44 ? -36.402 -9.964 29.568 1.00 30.40 146 ARG A O 1
ATOM 863 N N . MET B 2 45 ? -38.157 -9.070 30.662 1.00 31.74 147 MET A N 1
ATOM 864 C CA . MET B 2 45 ? -37.525 -9.060 31.973 1.00 32.42 147 MET A CA 1
ATOM 865 C C . MET B 2 45 ? -37.505 -10.517 32.404 1.00 32.49 147 MET A C 1
ATOM 866 O O . MET B 2 45 ? -38.446 -11.248 32.139 1.00 32.66 147 MET A O 1
ATOM 871 N N . ASN B 2 46 ? -36.410 -10.954 33.007 1.00 33.15 148 ASN A N 1
ATOM 872 C CA . ASN B 2 46 ? -36.227 -12.374 33.356 1.00 33.74 148 ASN A CA 1
ATOM 873 C C . ASN B 2 46 ? -36.933 -12.806 34.656 1.00 33.72 148 ASN A C 1
ATOM 874 O O . ASN B 2 46 ? -36.263 -13.309 35.572 1.00 33.59 148 ASN A O 1
ATOM 879 N N . ILE B 2 47 ? -38.268 -12.649 34.713 1.00 33.57 149 ILE A N 1
ATOM 880 C CA . ILE B 2 47 ? -39.010 -12.704 35.991 1.00 33.08 149 ILE A CA 1
ATOM 881 C C . ILE B 2 47 ? -38.813 -13.950 36.846 1.00 33.74 149 ILE A C 1
ATOM 882 O O . ILE B 2 47 ? -38.488 -13.823 38.040 1.00 33.73 149 ILE A O 1
ATOM 887 N N . PHE B 2 48 ? -38.993 -15.142 36.245 1.00 34.33 150 PHE A N 1
ATOM 888 C CA . PHE B 2 48 ? -38.970 -16.390 37.041 1.00 34.91 150 PHE A CA 1
ATOM 889 C C . PHE B 2 48 ? -37.557 -16.888 37.357 1.00 35.08 150 PHE A C 1
ATOM 890 O O . PHE B 2 48 ? -37.428 -17.910 38.013 1.00 35.56 150 PHE A O 1
ATOM 898 N N . GLU B 2 49 ? -36.506 -16.212 36.876 1.00 35.59 151 GLU A N 1
ATOM 899 C CA . GLU B 2 49 ? -35.129 -16.645 37.164 1.00 35.86 151 GLU A CA 1
ATOM 900 C C . GLU B 2 49 ? -34.682 -16.099 38.540 1.00 36.28 151 GLU A C 1
ATOM 901 O O . GLU B 2 49 ? -35.400 -16.298 39.517 1.00 36.71 151 GLU A O 1
ATOM 903 N N . ALA B 2 50 ? -33.529 -15.440 38.659 1.00 36.84 152 ALA A N 1
ATOM 904 C CA . ALA B 2 50 ? -33.121 -14.905 39.976 1.00 37.45 152 ALA A CA 1
ATOM 905 C C . ALA B 2 50 ? -32.468 -13.542 39.907 1.00 37.80 152 ALA A C 1
ATOM 906 O O . ALA B 2 50 ? -32.017 -13.110 38.854 1.00 37.45 152 ALA A O 1
ATOM 908 N N . SER B 2 51 ? -32.437 -12.880 41.061 1.00 38.94 153 SER A N 1
ATOM 909 C CA . SER B 2 51 ? -32.017 -11.471 41.221 1.00 39.95 153 SER A C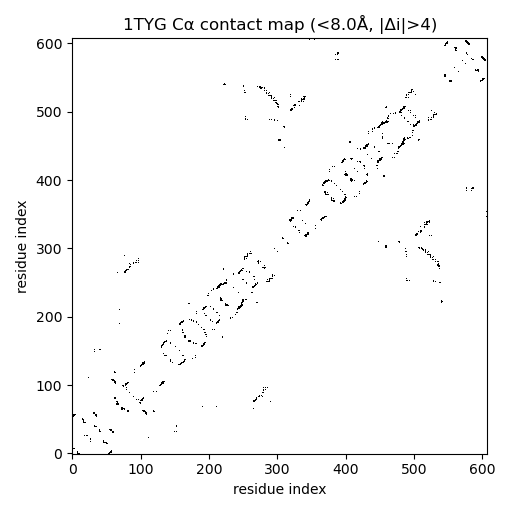A 1
ATOM 910 C C . SER B 2 51 ? -30.734 -11.100 40.459 1.00 40.01 153 SER A C 1
ATOM 911 O O . SER B 2 51 ? -29.636 -11.351 40.921 1.00 41.02 153 SER A O 1
ATOM 913 N N . GLN B 2 52 ? -30.853 -10.523 39.285 1.00 39.76 154 GLN A N 1
ATOM 914 C CA . GLN B 2 52 ? -29.655 -10.340 38.485 1.00 39.61 154 GLN A CA 1
ATOM 915 C C . GLN B 2 52 ? -29.457 -8.852 38.174 1.00 39.66 154 GLN A C 1
ATOM 916 O O . GLN B 2 52 ? -30.381 -8.165 37.712 1.00 39.49 154 GLN A O 1
ATOM 918 N N . PRO B 2 53 ? -28.248 -8.350 38.402 1.00 39.69 155 PRO A N 1
ATOM 919 C CA . PRO B 2 53 ? -28.010 -6.902 38.302 1.00 39.43 155 PRO A CA 1
ATOM 920 C C . PRO B 2 53 ? -28.382 -6.444 36.925 1.00 38.71 155 PRO A C 1
ATOM 921 O O . PRO B 2 53 ? -28.317 -7.263 36.006 1.00 38.46 155 PRO A O 1
ATOM 925 N N . ASN B 2 54 ? -28.780 -5.178 36.817 1.00 38.16 156 ASN A N 1
ATOM 926 C CA . ASN B 2 54 ? -29.120 -4.515 35.556 1.00 37.54 156 ASN A CA 1
ATOM 927 C C . ASN B 2 54 ? -28.335 -3.213 35.432 1.00 37.34 156 ASN A C 1
ATOM 928 O O . ASN B 2 54 ? -28.350 -2.378 36.348 1.00 38.07 156 ASN A O 1
ATOM 933 N N . PHE B 2 55 ? -27.668 -3.022 34.300 1.00 36.31 157 PHE A N 1
ATOM 934 C CA . PHE B 2 55 ? -26.831 -1.840 34.104 1.00 34.58 157 PHE A CA 1
ATOM 935 C C . PHE B 2 55 ? -27.557 -0.483 34.168 1.00 33.58 157 PHE A C 1
ATOM 936 O O . PHE B 2 55 ? -27.043 0.422 34.764 1.00 34.48 157 PHE A O 1
ATOM 944 N N . LEU B 2 56 ? -28.724 -0.313 33.563 1.00 32.19 158 LEU A N 1
ATOM 945 C CA . LEU B 2 56 ? -29.407 0.970 33.649 1.00 30.74 158 LEU A CA 1
ATOM 946 C C . LEU B 2 56 ? -29.859 1.164 35.063 1.00 31.45 158 LEU A C 1
ATOM 947 O O . LEU B 2 56 ? -29.916 2.274 35.548 1.00 32.59 158 LEU A O 1
ATOM 952 N N . GLU B 2 57 ? -30.143 0.100 35.778 1.00 32.37 159 GLU A N 1
ATOM 953 C CA . GLU B 2 57 ? -30.559 0.315 37.151 1.00 33.54 159 GLU A CA 1
ATOM 954 C C . GLU B 2 57 ? -29.439 0.907 37.974 1.00 33.82 159 GLU A C 1
ATOM 955 O O . GLU B 2 57 ? -29.726 1.694 38.853 1.00 34.19 159 GLU A O 1
ATOM 961 N N . GLN B 2 58 ? -28.185 0.536 37.671 1.00 34.21 160 GLN A N 1
ATOM 962 C CA . GLN B 2 58 ? -26.980 1.200 38.211 1.00 34.66 160 GLN A CA 1
ATOM 963 C C . GLN B 2 58 ? -26.955 2.629 37.701 1.00 33.71 160 GLN A C 1
ATOM 964 O O . GLN B 2 58 ? -27.039 3.567 38.468 1.00 33.89 160 GLN A O 1
ATOM 970 N N . LEU B 2 59 ? -26.904 2.782 36.394 1.00 33.45 161 LEU A N 1
ATOM 971 C CA . LEU B 2 59 ? -26.710 4.073 35.760 1.00 33.37 161 LEU A CA 1
ATOM 972 C C . LEU B 2 59 ? -27.281 5.267 36.487 1.00 33.55 161 LEU A C 1
ATOM 973 O O . LEU B 2 59 ? -28.476 5.297 36.747 1.00 33.99 161 LEU A O 1
ATOM 978 N N . ASP B 2 60 ? -26.387 6.216 36.809 1.00 33.61 162 ASP A N 1
ATOM 979 C CA . ASP B 2 60 ? -26.662 7.595 37.220 1.00 33.25 162 ASP A CA 1
ATOM 980 C C . ASP B 2 60 ? -27.334 8.253 36.034 1.00 33.28 162 ASP A C 1
ATOM 981 O O . ASP B 2 60 ? -26.649 8.652 35.088 1.00 33.37 162 ASP A O 1
ATOM 986 N N . LEU B 2 61 ? -28.662 8.343 36.049 1.00 33.02 163 LEU A N 1
ATOM 987 C CA . LEU B 2 61 ? -29.380 8.812 34.859 1.00 33.03 163 LEU A CA 1
ATOM 988 C C . LEU B 2 61 ? -29.168 10.296 34.595 1.00 33.69 163 LEU A C 1
ATOM 989 O O . LEU B 2 61 ? -29.384 10.765 33.463 1.00 35.22 163 LEU A O 1
ATOM 994 N N . SER B 2 62 ? -28.717 11.039 35.602 1.00 32.92 164 SER A N 1
ATOM 995 C CA . SER B 2 62 ? -28.460 12.462 35.426 1.00 32.17 164 SER A CA 1
ATOM 996 C C . SER B 2 62 ? -27.328 12.812 34.464 1.00 31.07 164 SER A C 1
ATOM 997 O O . SER B 2 62 ? -27.226 13.976 34.054 1.00 31.94 164 SER A O 1
ATOM 1000 N N . LYS B 2 63 ? -26.501 11.833 34.110 1.00 29.40 165 LYS A N 1
ATOM 1001 C CA . LYS B 2 63 ? -25.349 12.048 33.259 1.00 28.48 165 LYS A CA 1
ATOM 1002 C C . LYS B 2 63 ? -25.472 11.542 31.833 1.00 28.05 165 LYS A C 1
ATOM 1003 O O . LYS B 2 63 ? -24.583 11.730 31.043 1.00 27.24 165 LYS A O 1
ATOM 1009 N N . TYR B 2 64 ? -26.570 10.873 31.506 1.00 28.45 166 TYR A N 1
ATOM 1010 C CA . TYR B 2 64 ? -26.722 10.176 30.221 1.00 28.04 166 TYR A CA 1
ATOM 1011 C C . TYR B 2 64 ? -28.072 10.428 29.610 1.00 27.62 166 TYR A C 1
ATOM 1012 O O . TYR B 2 64 ? -29.038 10.547 30.360 1.00 27.62 166 TYR A O 1
ATOM 1021 N N . THR B 2 65 ? -28.133 10.515 28.275 1.00 26.93 167 THR A N 1
ATOM 1022 C CA . THR B 2 65 ? -29.396 10.501 27.561 1.00 27.50 167 THR A CA 1
ATOM 1023 C C . THR B 2 65 ? -29.628 9.081 27.034 1.00 28.02 167 THR A C 1
ATOM 1024 O O . THR B 2 65 ? -28.699 8.501 26.562 1.00 28.17 167 THR A O 1
ATOM 1028 N N . LEU B 2 66 ? -30.800 8.451 27.153 1.00 29.56 168 LEU A N 1
ATOM 1029 C CA . LEU B 2 66 ? -30.885 7.049 26.598 1.00 31.05 168 LEU A CA 1
ATOM 1030 C C . LEU B 2 66 ? -31.328 6.947 25.135 1.00 32.05 168 LEU A C 1
ATOM 1031 O O . LEU B 2 66 ? -32.114 7.775 24.602 1.00 33.52 168 LEU A O 1
ATOM 1036 N N . LEU B 2 67 ? -30.814 5.939 24.459 1.00 32.01 169 LEU A N 1
ATOM 1037 C CA . LEU B 2 67 ? -31.155 5.807 23.079 1.00 31.80 169 LEU A CA 1
ATOM 1038 C C . LEU B 2 67 ? -31.487 4.362 22.959 1.00 31.00 169 LEU A C 1
ATOM 1039 O O . LEU B 2 67 ? -30.647 3.595 22.636 1.00 31.45 169 LEU A O 1
ATOM 1044 N N . PRO B 2 68 ? -32.700 3.982 23.311 1.00 30.66 170 PRO A N 1
ATOM 1045 C CA . PRO B 2 68 ? -33.165 2.627 23.107 1.00 31.45 170 PRO A CA 1
ATOM 1046 C C . PRO B 2 68 ? -33.223 2.295 21.610 1.00 32.29 170 PRO A C 1
ATOM 1047 O O . PRO B 2 68 ? -33.364 3.201 20.772 1.00 32.64 170 PRO A O 1
ATOM 1051 N N . ASN B 2 69 ? -33.082 1.014 21.284 1.00 32.27 171 ASN A N 1
ATOM 1052 C CA . ASN B 2 69 ? -33.129 0.587 19.907 1.00 32.39 171 ASN A CA 1
ATOM 1053 C C . ASN B 2 69 ? -34.092 -0.552 19.668 1.00 32.39 171 ASN A C 1
ATOM 1054 O O . ASN B 2 69 ? -34.776 -1.026 20.569 1.00 33.63 171 ASN A O 1
ATOM 1059 N N . THR B 2 70 ? -34.103 -1.036 18.455 1.00 31.34 172 THR A N 1
ATOM 1060 C CA . THR B 2 70 ? -35.146 -1.887 18.010 1.00 30.72 172 THR A CA 1
ATOM 1061 C C . THR B 2 70 ? -34.649 -3.341 17.874 1.00 31.12 172 THR A C 1
ATOM 1062 O O . THR B 2 70 ? -35.400 -4.253 17.508 1.00 31.23 172 THR A O 1
ATOM 1066 N N . ALA B 2 71 ? -33.375 -3.549 18.227 1.00 30.98 173 ALA A N 1
ATOM 1067 C CA . ALA B 2 71 ? -32.651 -4.768 17.956 1.00 29.92 173 ALA A CA 1
ATOM 1068 C C . ALA B 2 71 ? -33.532 -5.870 18.457 1.00 30.21 173 ALA A C 1
ATOM 1069 O O . ALA B 2 71 ? -33.914 -5.828 19.613 1.00 30.46 173 ALA A O 1
ATOM 1071 N N . GLY B 2 72 ? -33.914 -6.817 17.590 1.00 30.29 174 GLY A N 1
ATOM 1072 C CA . GLY B 2 72 ? -34.740 -7.949 18.017 1.00 29.77 174 GLY A CA 1
ATOM 1073 C C . GLY B 2 72 ? -35.985 -8.113 17.163 1.00 29.98 174 GLY A C 1
ATOM 1074 O O . GLY B 2 72 ? -36.463 -9.220 16.894 1.00 30.10 174 GLY A O 1
ATOM 1075 N N . ALA B 2 73 ? -36.510 -6.969 16.742 1.00 30.47 175 ALA A N 1
ATOM 1076 C CA . ALA B 2 73 ? -37.555 -6.852 15.742 1.00 30.21 175 ALA A CA 1
ATOM 1077 C C . ALA B 2 73 ? -37.023 -7.245 14.379 1.00 30.44 175 ALA A C 1
ATOM 1078 O O . ALA B 2 73 ? -35.978 -6.739 13.927 1.00 30.52 175 ALA A O 1
ATOM 1080 N N . SER B 2 74 ? -37.749 -8.138 13.730 1.00 30.57 176 SER A N 1
ATOM 1081 C CA . SER B 2 74 ? -37.386 -8.587 12.413 1.00 31.75 176 SER A CA 1
ATOM 1082 C C . SER B 2 74 ? -38.285 -7.975 11.399 1.00 31.70 176 SER A C 1
ATOM 1083 O O . SER B 2 74 ? -37.987 -8.011 10.211 1.00 32.17 176 SER A O 1
ATOM 1086 N N . THR B 2 75 ? -39.376 -7.397 11.874 1.00 31.66 177 THR A N 1
ATOM 1087 C CA . THR B 2 75 ? -40.290 -6.655 11.020 1.00 31.43 177 THR A CA 1
ATOM 1088 C C . THR B 2 75 ? -40.615 -5.323 11.644 1.00 31.12 177 THR A C 1
ATOM 1089 O O . THR B 2 75 ? -40.343 -5.130 12.800 1.00 31.23 177 THR A O 1
ATOM 1093 N N . ALA B 2 76 ? -41.227 -4.417 10.888 1.00 31.36 178 ALA A N 1
ATOM 1094 C CA . ALA B 2 76 ? -41.452 -3.046 11.355 1.00 31.16 178 ALA A CA 1
ATOM 1095 C C . ALA B 2 76 ? -42.381 -3.007 12.540 1.00 31.34 178 ALA A C 1
ATOM 1096 O O . ALA B 2 76 ? -42.165 -2.266 13.486 1.00 30.99 178 ALA A O 1
ATOM 1098 N N . GLU B 2 77 ? -43.410 -3.840 12.494 1.00 31.74 179 GLU A N 1
ATOM 1099 C CA . GLU B 2 77 ? -44.419 -3.860 13.539 1.00 32.33 179 GLU A CA 1
ATOM 1100 C C . GLU B 2 77 ? -43.748 -4.169 14.870 1.00 31.71 179 GLU A C 1
ATOM 1101 O O . GLU B 2 77 ? -43.976 -3.490 15.867 1.00 31.69 179 GLU A O 1
ATOM 1107 N N . GLU B 2 78 ? -42.871 -5.163 14.846 1.00 31.11 180 GLU A N 1
ATOM 1108 C CA . GLU B 2 78 ? -42.115 -5.566 15.991 1.00 30.53 180 GLU A CA 1
ATOM 1109 C C . GLU B 2 78 ? -41.303 -4.369 16.468 1.00 30.47 180 GLU A C 1
ATOM 1110 O O . GLU B 2 78 ? -41.364 -3.977 17.639 1.00 30.63 180 GLU A O 1
ATOM 1116 N N . ALA B 2 79 ? -40.575 -3.770 15.537 1.00 30.04 181 ALA A N 1
ATOM 1117 C CA . ALA B 2 79 ? -39.763 -2.607 15.796 1.00 29.46 181 ALA A CA 1
ATOM 1118 C C . ALA B 2 79 ? -40.524 -1.503 16.528 1.00 29.81 181 ALA A C 1
ATOM 1119 O O . ALA B 2 79 ? -39.961 -0.872 17.418 1.00 30.23 181 ALA A O 1
ATOM 1121 N N . VAL B 2 80 ? -41.794 -1.275 16.161 1.00 29.83 182 VAL A N 1
ATOM 1122 C CA . VAL B 2 80 ? -42.635 -0.215 16.759 1.00 29.17 182 VAL A CA 1
ATOM 1123 C C . VAL B 2 80 ? -43.040 -0.623 18.163 1.00 28.70 182 VAL A C 1
ATOM 1124 O O . VAL B 2 80 ? -42.948 0.158 19.095 1.00 28.30 182 VAL A O 1
ATOM 1128 N N . ARG B 2 81 ? -43.475 -1.864 18.315 1.00 28.59 183 ARG A N 1
ATOM 1129 C CA . ARG B 2 81 ? -43.924 -2.304 19.607 1.00 28.62 183 ARG A CA 1
ATOM 1130 C C . ARG B 2 81 ? -42.779 -2.128 20.564 1.00 29.12 183 ARG A C 1
ATOM 1131 O O . ARG B 2 81 ? -43.013 -1.922 21.721 1.00 29.93 183 ARG A O 1
ATOM 1139 N N . ILE B 2 82 ? -41.532 -2.141 20.098 1.00 29.85 184 ILE A N 1
ATOM 1140 C CA . ILE B 2 82 ? -40.414 -1.891 21.019 1.00 29.29 184 ILE A CA 1
ATOM 1141 C C . ILE B 2 82 ? -40.236 -0.421 21.313 1.00 29.40 184 ILE A C 1
ATOM 1142 O O . ILE B 2 82 ? -39.905 -0.072 22.432 1.00 30.03 184 ILE A O 1
ATOM 1147 N N . ALA B 2 83 ? -40.426 0.439 20.317 1.00 29.26 185 ALA A N 1
ATOM 1148 C CA . ALA B 2 83 ? -40.302 1.875 20.540 1.00 28.76 185 ALA A CA 1
ATOM 1149 C C . ALA B 2 83 ? -41.419 2.340 21.483 1.00 28.70 185 ALA A C 1
ATOM 1150 O O . ALA B 2 83 ? -41.189 3.153 22.372 1.00 28.92 185 ALA A O 1
ATOM 1152 N N . ARG B 2 84 ? -42.618 1.785 21.331 1.00 28.32 186 ARG A N 1
ATOM 1153 C CA . ARG B 2 84 ? -43.710 2.128 22.244 1.00 27.82 186 ARG A CA 1
ATOM 1154 C C . ARG B 2 84 ? -43.390 1.788 23.701 1.00 28.41 186 ARG A C 1
ATOM 1155 O O . ARG B 2 84 ? -43.717 2.566 24.624 1.00 28.24 186 ARG A O 1
ATOM 1163 N N . LEU B 2 85 ? -42.743 0.631 23.879 1.00 28.81 187 LEU A N 1
ATOM 1164 C CA . LEU B 2 85 ? -42.391 0.112 25.188 1.00 28.78 187 LEU A CA 1
ATOM 1165 C C . LEU B 2 85 ? -41.332 0.999 25.787 1.00 29.31 187 LEU A C 1
ATOM 1166 O O . LEU B 2 85 ? -41.483 1.434 26.903 1.00 30.41 187 LEU A O 1
ATOM 1171 N N . ALA B 2 86 ? -40.286 1.308 25.025 1.00 29.72 188 ALA A N 1
ATOM 1172 C CA . ALA B 2 86 ? -39.134 2.058 25.510 1.00 29.27 188 ALA A CA 1
ATOM 1173 C C . ALA B 2 86 ? -39.588 3.431 25.986 1.00 29.16 188 ALA A C 1
ATOM 1174 O O . ALA B 2 86 ? -39.111 3.958 26.983 1.00 28.80 188 ALA A O 1
ATOM 1176 N N . LYS B 2 87 ? -40.545 3.986 25.264 1.0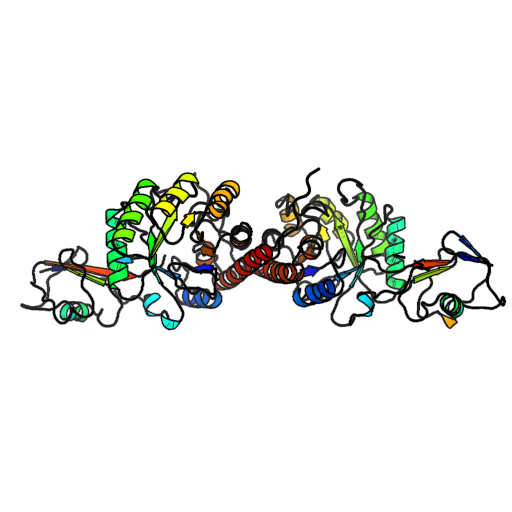0 29.24 189 LYS A N 1
ATOM 1177 C CA . LYS B 2 87 ? -41.073 5.303 25.570 1.00 29.70 189 LYS A CA 1
ATOM 1178 C C . LYS B 2 87 ? -41.960 5.313 26.823 1.00 29.42 189 LYS A C 1
ATOM 1179 O O . LYS B 2 87 ? -41.891 6.244 27.600 1.00 30.62 189 LYS A O 1
ATOM 1185 N N . ALA B 2 88 ? -42.787 4.296 27.018 1.00 28.50 190 ALA A N 1
ATOM 1186 C CA . ALA B 2 88 ? -43.573 4.178 28.228 1.00 27.23 190 ALA A CA 1
ATOM 1187 C C . ALA B 2 88 ? -42.709 4.132 29.451 1.00 26.56 190 ALA A C 1
ATOM 1188 O O . ALA B 2 88 ? -43.187 4.275 30.536 1.00 25.57 190 ALA A O 1
ATOM 1190 N N . SER B 2 89 ? -41.424 3.910 29.265 1.00 27.27 191 SER A N 1
ATOM 1191 C CA . SER B 2 89 ? -40.475 3.847 30.384 1.00 28.25 191 SER A CA 1
ATOM 1192 C C . SER B 2 89 ? -40.390 5.152 31.149 1.00 28.70 191 SER A C 1
ATOM 1193 O O . SER B 2 89 ? -39.816 5.217 32.225 1.00 28.39 191 SER A O 1
ATOM 1196 N N . GLY B 2 90 ? -40.998 6.164 30.551 1.00 29.77 192 GLY A N 1
ATOM 1197 C CA . GLY B 2 90 ? -40.809 7.555 30.870 1.00 30.97 192 GLY A CA 1
ATOM 1198 C C . GLY B 2 90 ? -39.418 8.155 30.753 1.00 31.68 192 GLY A C 1
ATOM 1199 O O . GLY B 2 90 ? -39.257 9.319 31.106 1.00 31.98 192 GLY A O 1
ATOM 1200 N N . LEU B 2 91 ? -38.407 7.406 30.321 1.00 32.54 193 LEU A N 1
ATOM 1201 C CA . LEU B 2 91 ? -37.018 7.925 30.380 1.00 32.87 193 LEU A CA 1
ATOM 1202 C C . LEU B 2 91 ? -36.341 8.166 29.055 1.00 33.60 193 LEU A C 1
ATOM 1203 O O . LEU B 2 91 ? -35.155 8.332 29.045 1.00 33.66 193 LEU A O 1
ATOM 1208 N N . CYS B 2 92 ? -37.032 8.134 27.929 1.00 34.92 194 CYS A N 1
ATOM 1209 C CA . CYS B 2 92 ? -36.313 8.375 26.693 1.00 37.12 194 CYS A CA 1
ATOM 1210 C C . CYS B 2 92 ? -37.243 8.851 25.636 1.00 38.33 194 CYS A C 1
ATOM 1211 O O . CYS B 2 92 ? -38.394 8.473 25.646 1.00 39.16 194 CYS A O 1
ATOM 1214 N N . ASP B 2 93 ? -36.739 9.692 24.733 1.00 39.87 195 ASP A N 1
ATOM 1215 C CA . ASP B 2 93 ? -37.566 10.290 23.682 1.00 40.93 195 ASP A CA 1
ATOM 1216 C C . ASP B 2 93 ? -37.124 9.951 22.252 1.00 40.18 195 ASP A C 1
ATOM 1217 O O . ASP B 2 93 ? -37.954 9.921 21.328 1.00 40.74 195 ASP A O 1
ATOM 1222 N N . MET B 2 94 ? -35.815 9.747 22.095 1.00 38.49 196 MET A N 1
ATOM 1223 C CA . MET B 2 94 ? -35.197 9.287 20.881 1.00 36.82 196 MET A CA 1
ATOM 1224 C C . MET B 2 94 ? -35.418 7.787 20.641 1.00 36.02 196 MET A C 1
ATOM 1225 O O . MET B 2 94 ? -35.694 7.023 21.559 1.00 36.59 196 MET A O 1
ATOM 1230 N N . ILE B 2 95 ? -35.290 7.352 19.400 1.00 34.92 197 ILE A N 1
ATOM 1231 C CA . ILE B 2 95 ? -35.399 5.930 19.077 1.00 33.56 197 ILE A CA 1
ATOM 1232 C C . ILE B 2 95 ? -34.462 5.493 17.946 1.00 32.80 197 ILE A C 1
ATOM 1233 O O . ILE B 2 95 ? -34.428 6.100 16.865 1.00 32.65 197 ILE A O 1
ATOM 1238 N N . LYS B 2 96 ? -33.669 4.470 18.193 1.00 31.85 198 LYS A N 1
ATOM 1239 C CA . LYS B 2 96 ? -32.779 4.035 17.139 1.00 32.07 198 LYS A CA 1
ATOM 1240 C C . LYS B 2 96 ? -33.476 2.925 16.385 1.00 32.16 198 LYS A C 1
ATOM 1241 O O . LYS B 2 96 ? -33.722 1.903 16.964 1.00 32.23 198 LYS A O 1
ATOM 1247 N N . VAL B 2 97 ? -33.841 3.139 15.118 1.00 32.73 199 VAL A N 1
ATOM 1248 C CA . VAL B 2 97 ? -34.676 2.157 14.427 1.00 33.51 199 VAL A CA 1
ATOM 1249 C C . VAL B 2 97 ? -33.781 1.139 13.731 1.00 35.39 199 VAL A C 1
ATOM 1250 O O . VAL B 2 97 ? -32.986 1.526 12.854 1.00 36.89 199 VAL A O 1
ATOM 1254 N N . GLU B 2 98 ? -33.898 -0.139 14.140 1.00 35.22 200 GLU A N 1
ATOM 1255 C CA . GLU B 2 98 ? -32.933 -1.158 13.804 1.00 34.52 200 GLU A CA 1
ATOM 1256 C C . GLU B 2 98 ? -33.687 -2.379 13.367 1.00 35.38 200 GLU A C 1
ATOM 1257 O O . GLU B 2 98 ? -34.098 -3.163 14.212 1.00 36.76 200 GLU A O 1
ATOM 1263 N N . VAL B 2 99 ? -33.909 -2.583 12.070 1.00 35.12 201 VAL A N 1
ATOM 1264 C CA . VAL B 2 99 ? -34.454 -3.883 11.683 1.00 34.09 201 VAL A CA 1
ATOM 1265 C C . VAL B 2 99 ? -33.423 -4.795 10.946 1.00 34.27 201 VAL A C 1
ATOM 1266 O O . VAL B 2 99 ? -33.414 -4.884 9.715 1.00 33.65 201 VAL A O 1
ATOM 1270 N N . ILE B 2 100 ? -32.540 -5.453 11.695 1.00 34.22 202 ILE A N 1
ATOM 1271 C CA . ILE B 2 100 ? -31.662 -6.433 11.071 1.00 35.06 202 ILE A CA 1
ATOM 1272 C C . ILE B 2 100 ? -32.373 -7.382 10.088 1.00 35.86 202 ILE A C 1
ATOM 1273 O O . ILE B 2 100 ? -33.344 -8.084 10.430 1.00 35.99 202 ILE A O 1
ATOM 1278 N N . GLY B 2 101 ? -31.846 -7.408 8.867 1.00 36.42 203 GLY A N 1
ATOM 1279 C CA . GLY B 2 101 ? -32.465 -8.122 7.787 1.00 36.78 203 GLY A CA 1
ATOM 1280 C C . GLY B 2 101 ? -31.761 -9.397 7.497 1.00 37.61 203 GLY A C 1
ATOM 1281 O O . GLY B 2 101 ? -32.386 -10.282 6.962 1.00 39.10 203 GLY A O 1
ATOM 1282 N N . CYS B 2 102 ? -30.477 -9.516 7.828 1.00 37.99 204 CYS A N 1
ATOM 1283 C CA . CYS B 2 102 ? -29.696 -10.708 7.443 1.00 37.89 204 CYS A CA 1
ATOM 1284 C C . CYS B 2 102 ? -29.125 -11.347 8.671 1.00 37.97 204 CYS A C 1
ATOM 1285 O O . CYS B 2 102 ? -28.358 -10.729 9.393 1.00 38.28 204 CYS A O 1
ATOM 1288 N N . SER B 2 103 ? -29.476 -12.585 8.946 1.00 38.22 205 SER A N 1
ATOM 1289 C CA . SER B 2 103 ? -28.924 -13.156 10.171 1.00 38.28 205 SER A CA 1
ATOM 1290 C C . SER B 2 103 ? -27.383 -13.348 10.123 1.00 38.44 205 SER A C 1
ATOM 1291 O O . SER B 2 103 ? -26.750 -13.334 11.172 1.00 39.56 205 SER A O 1
ATOM 1294 N N . ARG B 2 104 ? -26.770 -13.479 8.945 1.00 37.66 206 ARG A N 1
ATOM 1295 C CA . ARG B 2 104 ? -25.322 -13.634 8.896 1.00 37.01 206 ARG A CA 1
ATOM 1296 C C . ARG B 2 104 ? -24.573 -12.323 8.831 1.00 36.70 206 ARG A C 1
ATOM 1297 O O . ARG B 2 104 ? -23.573 -12.152 9.508 1.00 37.42 206 ARG A O 1
ATOM 1305 N N . SER B 2 105 ? -25.032 -11.386 8.021 1.00 36.22 207 SER A N 1
ATOM 1306 C CA . SER B 2 105 ? -24.305 -10.132 7.903 1.00 35.42 207 SER A CA 1
ATOM 1307 C C . SER B 2 105 ? -24.660 -9.232 9.044 1.00 34.84 207 SER A C 1
ATOM 1308 O O . SER B 2 105 ? -23.777 -8.573 9.556 1.00 35.77 207 SER A O 1
ATOM 1311 N N . LEU B 2 106 ? -25.926 -9.290 9.479 1.00 34.19 208 LEU A N 1
ATOM 1312 C CA . LEU B 2 106 ? -26.612 -8.321 10.394 1.00 33.20 208 LEU A CA 1
ATOM 1313 C C . LEU B 2 106 ? -26.685 -6.971 9.788 1.00 32.44 208 LEU A C 1
ATOM 1314 O O . LEU B 2 106 ? -26.305 -5.983 10.391 1.00 32.15 208 LEU A O 1
ATOM 1319 N N . LEU B 2 107 ? -27.104 -6.954 8.539 1.00 32.46 209 LEU A N 1
ATOM 1320 C CA . LEU B 2 107 ? -27.256 -5.707 7.814 1.00 32.10 209 LEU A CA 1
ATOM 1321 C C . LEU B 2 107 ? -28.753 -5.468 7.788 1.00 32.01 209 LEU A C 1
ATOM 1322 O O . LEU B 2 107 ? -29.549 -6.423 7.824 1.00 32.53 209 LEU A O 1
ATOM 1327 N N . PRO B 2 108 ? -29.141 -4.209 7.827 1.00 31.41 210 PRO A N 1
ATOM 1328 C CA . PRO B 2 108 ? -30.544 -3.849 8.009 1.00 31.46 210 PRO A CA 1
ATOM 1329 C C . PRO B 2 108 ? -31.355 -4.139 6.799 1.00 32.01 210 PRO A C 1
ATOM 1330 O O . PRO B 2 108 ? -30.790 -4.031 5.686 1.00 33.19 210 PRO A O 1
ATOM 1334 N N . ASP B 2 109 ? -32.628 -4.495 7.013 1.00 31.51 211 ASP A N 1
ATOM 1335 C CA . ASP B 2 109 ? -33.642 -4.521 5.970 1.00 30.81 211 ASP A CA 1
ATOM 1336 C C . ASP B 2 109 ? -34.074 -3.100 5.687 1.00 31.98 211 ASP A C 1
ATOM 1337 O O . ASP B 2 109 ? -34.630 -2.431 6.578 1.00 32.32 211 ASP A O 1
ATOM 1342 N N . PRO B 2 110 ? -33.869 -2.645 4.442 1.00 32.51 212 PRO A N 1
ATOM 1343 C CA . PRO B 2 110 ? -34.182 -1.268 4.035 1.00 32.36 212 PRO A CA 1
ATOM 1344 C C . PRO B 2 110 ? -35.673 -1.017 4.019 1.00 32.28 212 PRO A C 1
ATOM 1345 O O . PRO B 2 110 ? -36.044 0.066 4.413 1.00 30.96 212 PRO A O 1
ATOM 1349 N N . VAL B 2 111 ? -36.498 -1.970 3.560 1.00 32.66 213 VAL A N 1
ATOM 1350 C CA . VAL B 2 111 ? -37.905 -1.634 3.462 1.00 33.21 213 VAL A CA 1
ATOM 1351 C C . VAL B 2 111 ? -38.576 -1.613 4.803 1.00 33.89 213 VAL A C 1
ATOM 1352 O O . VAL B 2 111 ? -39.396 -0.709 5.052 1.00 34.63 213 VAL A O 1
ATOM 1356 N N . GLU B 2 112 ? -38.191 -2.530 5.684 1.00 34.13 214 GLU A N 1
ATOM 1357 C CA . GLU B 2 112 ? -38.667 -2.462 7.070 1.00 34.82 214 GLU A CA 1
ATOM 1358 C C . GLU B 2 112 ? -38.222 -1.175 7.855 1.00 35.27 214 GLU A C 1
ATOM 1359 O O . GLU B 2 112 ? -39.054 -0.497 8.470 1.00 34.46 214 GLU A O 1
ATOM 1365 N N . THR B 2 113 ? -36.931 -0.809 7.777 1.00 36.18 215 THR A N 1
ATOM 1366 C CA . THR B 2 113 ? -36.419 0.386 8.488 1.00 36.80 215 THR A CA 1
ATOM 1367 C C . THR B 2 113 ? -37.128 1.620 8.005 1.00 36.39 215 THR A C 1
ATOM 1368 O O . THR B 2 113 ? -37.385 2.506 8.791 1.00 37.63 215 THR A O 1
ATOM 1372 N N . LEU B 2 114 ? -37.499 1.642 6.728 1.00 36.24 216 LEU A N 1
ATOM 1373 C CA . LEU B 2 114 ? -38.192 2.780 6.125 1.00 35.37 216 LEU A CA 1
ATOM 1374 C C . LEU B 2 114 ? -39.566 2.833 6.704 1.00 35.40 216 LEU A C 1
ATOM 1375 O O . LEU B 2 114 ? -40.064 3.915 6.970 1.00 35.52 216 LEU A O 1
ATOM 1380 N N . LYS B 2 115 ? -40.154 1.648 6.901 1.00 35.29 217 LYS A N 1
ATOM 1381 C CA . LYS B 2 115 ? -41.549 1.489 7.319 1.00 34.74 217 LYS A CA 1
ATOM 1382 C C . LYS B 2 115 ? -41.709 1.853 8.770 1.00 33.52 217 LYS A C 1
ATOM 1383 O O . LYS B 2 115 ? -42.615 2.578 9.102 1.00 33.36 217 LYS A O 1
ATOM 1389 N N . ALA B 2 116 ? -40.811 1.380 9.630 1.00 32.87 218 ALA A N 1
ATOM 1390 C CA . ALA B 2 116 ? -40.947 1.613 11.062 1.00 31.94 218 ALA A CA 1
ATOM 1391 C C . ALA B 2 116 ? -40.554 3.041 11.365 1.00 31.95 218 ALA A C 1
ATOM 1392 O O . ALA B 2 116 ? -40.951 3.604 12.392 1.00 31.66 218 ALA A O 1
ATOM 1394 N N . SER B 2 117 ? -39.789 3.635 10.456 1.00 31.68 219 SER A N 1
ATOM 1395 C CA . SER B 2 117 ? -39.369 5.011 10.631 1.00 31.42 219 SER A CA 1
ATOM 1396 C C . SER B 2 117 ? -40.503 5.988 10.447 1.00 31.36 219 SER A C 1
ATOM 1397 O O . SER B 2 117 ? -40.651 6.936 11.203 1.00 31.30 219 SER A O 1
ATOM 1400 N N . GLU B 2 118 ? -41.314 5.752 9.442 1.00 31.33 220 GLU A N 1
ATOM 1401 C CA . GLU B 2 118 ? -42.381 6.664 9.145 1.00 31.92 220 GLU A CA 1
ATOM 1402 C C . GLU B 2 118 ? -43.579 6.508 10.103 1.00 32.75 220 GLU A C 1
ATOM 1403 O O . GLU B 2 118 ? -44.287 7.489 10.413 1.00 32.69 220 GLU A O 1
ATOM 1409 N N . GLN B 2 119 ? -43.798 5.281 10.591 1.00 33.48 221 GLN A N 1
ATOM 1410 C CA . GLN B 2 119 ? -44.723 5.073 11.720 1.00 33.56 221 GLN A CA 1
ATOM 1411 C C . GLN B 2 119 ? -44.305 5.828 12.996 1.00 32.83 221 GLN A C 1
ATOM 1412 O O . GLN B 2 119 ? -45.066 6.602 13.552 1.00 32.91 221 GLN A O 1
ATOM 1418 N N . LEU B 2 120 ? -43.093 5.571 13.453 1.00 32.17 222 LEU A N 1
ATOM 1419 C CA . LEU B 2 120 ? -42.601 6.200 14.635 1.00 31.30 222 LEU A CA 1
ATOM 1420 C C . LEU B 2 120 ? -42.657 7.693 14.493 1.00 31.31 222 LEU A C 1
ATOM 1421 O O . LEU B 2 120 ? -42.994 8.356 15.466 1.00 31.42 222 LEU A O 1
ATOM 1426 N N . LEU B 2 121 ? -42.389 8.236 13.297 1.00 31.22 223 LEU A N 1
ATOM 1427 C CA . LEU B 2 121 ? -42.489 9.703 13.125 1.00 31.04 223 LEU A CA 1
ATOM 1428 C C . LEU B 2 121 ? -43.911 10.180 13.367 1.00 31.78 223 LEU A C 1
ATOM 1429 O O . LEU B 2 121 ? -44.092 10.988 14.229 1.00 32.46 223 LEU A O 1
ATOM 1434 N N . GLU B 2 122 ? -44.910 9.646 12.657 1.00 32.70 224 GLU A N 1
ATOM 1435 C CA . GLU B 2 122 ? -46.318 9.837 12.999 1.00 32.94 224 GLU A CA 1
ATOM 1436 C C . GLU B 2 122 ? -46.574 9.758 14.478 1.00 32.81 224 GLU A C 1
ATOM 1437 O O . GLU B 2 122 ? -47.444 10.456 14.942 1.00 33.96 224 GLU A O 1
ATOM 1443 N N . GLU B 2 123 ? -45.846 8.936 15.237 1.00 32.44 225 GLU A N 1
ATOM 1444 C CA . GLU B 2 123 ? -46.121 8.812 16.684 1.00 31.91 225 GLU A CA 1
ATOM 1445 C C . GLU B 2 123 ? -45.258 9.716 17.562 1.00 31.72 225 GLU A C 1
ATOM 1446 O O . GLU B 2 123 ? -45.291 9.682 18.784 1.00 32.08 225 GLU A O 1
ATOM 1452 N N . GLY B 2 124 ? -44.521 10.587 16.907 1.00 31.95 226 GLY A N 1
ATOM 1453 C CA . GLY B 2 124 ? -43.892 11.712 17.555 1.00 31.14 226 GLY A CA 1
ATOM 1454 C C . GLY B 2 124 ? -42.627 11.267 18.204 1.00 30.80 226 GLY A C 1
ATOM 1455 O O . GLY B 2 124 ? -42.416 11.609 19.322 1.00 31.51 226 GLY A O 1
ATOM 1456 N N . PHE B 2 125 ? -41.796 10.498 17.516 1.00 30.85 227 PHE A N 1
ATOM 1457 C CA . PHE B 2 125 ? -40.538 10.025 18.079 1.00 30.79 227 PHE A CA 1
ATOM 1458 C C . PHE B 2 125 ? -39.426 10.901 17.490 1.00 31.38 227 PHE A C 1
ATOM 1459 O O . PHE B 2 125 ? -39.573 11.479 16.399 1.00 31.31 227 PHE A O 1
ATOM 1467 N N . ILE B 2 126 ? -38.326 11.057 18.218 1.00 31.63 228 ILE A N 1
ATOM 1468 C CA . ILE B 2 126 ? -37.110 11.493 17.556 1.00 31.43 228 ILE A CA 1
ATOM 1469 C C . ILE B 2 126 ? -36.522 10.162 17.047 1.00 32.17 228 ILE A C 1
ATOM 1470 O O . ILE B 2 126 ? -36.173 9.279 17.862 1.00 32.55 228 ILE A O 1
ATOM 1475 N N . VAL B 2 127 ? -36.472 10.003 15.716 1.00 31.96 229 VAL A N 1
ATOM 1476 C CA . VAL B 2 127 ? -36.214 8.718 15.054 1.00 31.14 229 VAL A CA 1
ATOM 1477 C C . VAL B 2 127 ? -34.882 8.803 14.360 1.00 31.73 229 VAL A C 1
ATOM 1478 O O . VAL B 2 127 ? -34.648 9.680 13.513 1.00 31.28 229 VAL A O 1
ATOM 1482 N N . LEU B 2 128 ? -33.987 7.901 14.742 1.00 32.02 230 LEU A N 1
ATOM 1483 C CA . LEU B 2 128 ? -32.720 7.837 14.065 1.00 31.59 230 LEU A CA 1
ATOM 1484 C C . LEU B 2 128 ? -32.613 6.450 13.542 1.00 31.48 230 LEU A C 1
ATOM 1485 O O . LEU B 2 128 ? -32.419 5.551 14.310 1.00 32.27 230 LEU A O 1
ATOM 1490 N N . PRO B 2 129 ? -32.805 6.273 12.246 1.00 31.39 231 PRO A N 1
ATOM 1491 C CA . PRO B 2 129 ? -32.713 4.973 11.576 1.00 32.09 231 PRO A CA 1
ATOM 1492 C C . PRO B 2 129 ? -31.288 4.445 11.533 1.00 33.12 231 PRO A C 1
ATOM 1493 O O . PRO B 2 129 ? -30.451 5.257 11.166 1.00 34.07 231 PRO A O 1
ATOM 1497 N N . TYR B 2 130 ? -31.003 3.189 11.892 1.00 33.11 232 TYR A N 1
ATOM 1498 C CA . TYR B 2 130 ? -29.741 2.567 11.496 1.00 33.44 232 TYR A CA 1
ATOM 1499 C C . TYR B 2 130 ? -29.943 2.141 10.088 1.00 33.45 232 TYR A C 1
ATOM 1500 O O . TYR B 2 130 ? -30.798 1.327 9.810 1.00 34.04 232 TYR A O 1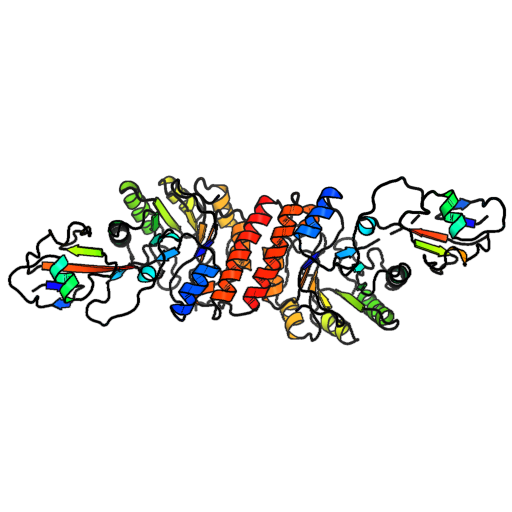
ATOM 1509 N N . THR B 2 131 ? -29.146 2.660 9.185 1.00 34.08 233 THR A N 1
ATOM 1510 C CA . THR B 2 131 ? -29.311 2.290 7.783 1.00 35.20 233 THR A CA 1
ATOM 1511 C C . THR B 2 131 ? -28.042 1.651 7.220 1.00 34.89 233 THR A C 1
ATOM 1512 O O . THR B 2 131 ? -27.019 1.619 7.855 1.00 35.09 233 THR A O 1
ATOM 1516 N N . SER B 2 132 ? -28.145 1.143 6.015 1.00 35.25 234 SER A N 1
ATOM 1517 C CA . SER B 2 132 ? -27.026 0.643 5.272 1.00 35.32 234 SER A CA 1
ATOM 1518 C C . SER B 2 132 ? -26.032 1.661 4.669 1.00 36.61 234 SER A C 1
ATOM 1519 O O . SER B 2 132 ? -24.863 1.300 4.573 1.00 39.11 234 SER A O 1
ATOM 1522 N N . ASP B 2 133 ? -26.378 2.856 4.195 1.00 35.46 235 ASP A N 1
ATOM 1523 C CA . ASP B 2 133 ? -25.360 3.489 3.280 1.00 35.05 235 ASP A CA 1
ATOM 1524 C C . ASP B 2 133 ? -25.523 3.315 1.720 1.00 33.92 235 ASP A C 1
ATOM 1525 O O . ASP B 2 133 ? -24.662 3.748 0.937 1.00 32.87 235 ASP A O 1
ATOM 1530 N N . ASP B 2 134 ? -26.591 2.630 1.313 1.00 33.10 236 ASP A N 1
ATOM 1531 C CA . ASP B 2 134 ? -27.259 2.896 0.068 1.00 32.25 236 ASP A CA 1
ATOM 1532 C C . ASP B 2 134 ? -27.506 4.414 0.112 1.00 31.89 236 ASP A C 1
ATOM 1533 O O . ASP B 2 134 ? -28.210 4.944 0.962 1.00 32.07 236 ASP A O 1
ATOM 1538 N N . VAL B 2 135 ? -26.871 5.142 -0.775 1.00 32.01 237 VAL A N 1
ATOM 1539 C CA . VAL B 2 135 ? -27.070 6.585 -0.800 1.00 31.93 237 VAL A CA 1
ATOM 1540 C C . VAL B 2 135 ? -28.529 7.018 -1.004 1.00 32.14 237 VAL A C 1
ATOM 1541 O O . VAL B 2 135 ? -29.050 7.795 -0.221 1.00 33.24 237 VAL A O 1
ATOM 1545 N N . VAL B 2 136 ? -29.192 6.545 -2.050 1.00 32.13 238 VAL A N 1
ATOM 1546 C CA . VAL B 2 136 ? -30.527 7.045 -2.303 1.00 31.73 238 VAL A CA 1
ATOM 1547 C C . VAL B 2 136 ? -31.405 6.682 -1.136 1.00 31.66 238 VAL A C 1
ATOM 1548 O O . VAL B 2 136 ? -32.275 7.474 -0.743 1.00 32.07 238 VAL A O 1
ATOM 1552 N N . LEU B 2 137 ? -31.162 5.513 -0.560 1.00 30.64 239 LEU A N 1
ATOM 1553 C CA . LEU B 2 137 ? -31.980 5.121 0.545 1.00 30.46 239 LEU A CA 1
ATOM 1554 C C . LEU B 2 137 ? -31.811 6.097 1.701 1.00 30.86 239 LEU A C 1
ATOM 1555 O O . LEU B 2 137 ? -32.798 6.447 2.323 1.00 31.38 239 LEU A O 1
ATOM 1560 N N . ALA B 2 138 ? -30.590 6.561 1.977 1.00 31.17 240 ALA A N 1
ATOM 1561 C CA . ALA B 2 138 ? -30.380 7.499 3.100 1.00 30.99 240 ALA A CA 1
ATOM 1562 C C . ALA B 2 138 ? -31.262 8.700 2.920 1.00 30.83 240 ALA A C 1
ATOM 1563 O O . ALA B 2 138 ? -32.014 9.068 3.819 1.00 30.93 240 ALA A O 1
ATOM 1565 N N . ARG B 2 139 ? -31.201 9.268 1.724 1.00 30.52 241 ARG A N 1
ATOM 1566 C CA . ARG B 2 139 ? -32.037 10.392 1.356 1.00 30.37 241 ARG A CA 1
ATOM 1567 C C . ARG B 2 139 ? -33.504 10.102 1.599 1.00 29.92 241 ARG A C 1
ATOM 1568 O O . ARG B 2 139 ? -34.193 10.887 2.197 1.00 29.32 241 ARG A O 1
ATOM 1576 N N . LYS B 2 140 ? -33.973 8.955 1.141 1.00 30.39 242 LYS A N 1
ATOM 1577 C CA . LYS B 2 140 ? -35.358 8.563 1.363 1.00 30.94 242 LYS A CA 1
ATOM 1578 C C . LYS B 2 140 ? -35.794 8.577 2.860 1.00 31.47 242 LYS A C 1
ATOM 1579 O O . LYS B 2 140 ? -36.869 9.093 3.212 1.00 31.90 242 LYS A O 1
ATOM 1585 N N . LEU B 2 141 ? -34.931 8.063 3.730 1.00 31.28 243 LEU A N 1
ATOM 1586 C CA . LEU B 2 141 ? -35.195 8.018 5.134 1.00 30.38 243 LEU A CA 1
ATOM 1587 C C . LEU B 2 141 ? -35.273 9.400 5.619 1.00 30.03 243 LEU A C 1
ATOM 1588 O O . LEU B 2 141 ? -36.180 9.740 6.328 1.00 30.30 243 LEU A O 1
ATOM 1593 N N . GLU B 2 142 ? -34.311 10.203 5.213 1.00 30.40 244 GLU A N 1
ATOM 1594 C CA . GLU B 2 142 ? -34.277 11.661 5.482 1.00 30.38 244 GLU A CA 1
ATOM 1595 C C . GLU B 2 142 ? -35.596 12.378 5.092 1.00 29.21 244 GLU A C 1
ATOM 1596 O O . GLU B 2 142 ? -36.144 13.148 5.865 1.00 28.51 244 GLU A O 1
ATOM 1602 N N . GLU B 2 143 ? -36.117 12.068 3.917 1.00 28.77 245 GLU A N 1
ATOM 1603 C CA . GLU B 2 143 ? -37.336 12.686 3.426 1.00 29.22 245 GLU A CA 1
ATOM 1604 C C . GLU B 2 143 ? -38.552 12.273 4.216 1.00 29.03 245 GLU A C 1
ATOM 1605 O O . GLU B 2 143 ? -39.682 12.695 3.961 1.00 28.14 245 GLU A O 1
ATOM 1611 N N . LEU B 2 144 ? -38.322 11.427 5.192 1.00 29.73 246 LEU A N 1
ATOM 1612 C CA . LEU B 2 144 ? -39.423 11.025 6.043 1.00 29.83 246 LEU A CA 1
ATOM 1613 C C . LEU B 2 144 ? -39.525 12.052 7.143 1.00 29.87 246 LEU A C 1
ATOM 1614 O O . LEU B 2 144 ? -40.574 12.243 7.727 1.00 30.10 246 LEU A O 1
ATOM 1619 N N . GLY B 2 145 ? -38.429 12.741 7.382 1.00 29.61 247 GLY A N 1
ATOM 1620 C CA . GLY B 2 145 ? -38.399 13.670 8.466 1.00 30.53 247 GLY A CA 1
ATOM 1621 C C . GLY B 2 145 ? -37.829 13.019 9.678 1.00 30.98 247 GLY A C 1
ATOM 1622 O O . GLY B 2 145 ? -38.189 13.338 10.810 1.00 32.59 247 GLY A O 1
ATOM 1623 N N . VAL B 2 146 ? -36.936 12.092 9.416 1.00 30.58 248 VAL A N 1
ATOM 1624 C CA . VAL B 2 146 ? -36.121 11.445 10.402 1.00 29.67 248 VAL A CA 1
ATOM 1625 C C . VAL B 2 146 ? -35.169 12.510 10.997 1.00 29.70 248 VAL A C 1
ATOM 1626 O O . VAL B 2 146 ? -34.857 13.521 10.345 1.00 29.88 248 VAL A O 1
ATOM 1630 N N . HIS B 2 147 ? -34.716 12.295 12.222 1.00 29.65 249 HIS A N 1
ATOM 1631 C CA . HIS B 2 147 ? -33.944 13.300 12.936 1.00 30.31 249 HIS A CA 1
ATOM 1632 C C . HIS B 2 147 ? -32.409 13.179 12.868 1.00 31.21 249 HIS A C 1
ATOM 1633 O O . HIS B 2 147 ? -31.674 14.119 13.175 1.00 31.88 249 HIS A O 1
ATOM 1640 N N . ALA B 2 148 ? -31.942 12.015 12.453 1.00 31.81 250 ALA A N 1
ATOM 1641 C CA . ALA B 2 148 ? -30.548 11.752 12.168 1.00 31.83 250 ALA A CA 1
ATOM 1642 C C . ALA B 2 148 ? -30.512 10.571 11.160 1.00 32.37 250 ALA A C 1
ATOM 1643 O O . ALA B 2 148 ? -31.419 9.769 11.105 1.00 32.48 250 ALA A O 1
ATOM 1645 N N . ILE B 2 149 ? -29.506 10.502 10.309 1.00 33.08 251 ILE A N 1
ATOM 1646 C CA . ILE B 2 149 ? -29.346 9.358 9.455 1.00 33.31 251 ILE A CA 1
ATOM 1647 C C . ILE B 2 149 ? -28.147 8.637 9.992 1.00 33.47 251 ILE A C 1
ATOM 1648 O O . ILE B 2 149 ? -27.163 9.247 10.371 1.00 34.34 251 ILE A O 1
ATOM 1653 N N . MET B 2 150 ? -28.207 7.331 10.053 1.00 33.52 252 MET A N 1
ATOM 1654 C CA . MET B 2 150 ? -27.166 6.645 10.763 1.00 33.31 252 MET A CA 1
ATOM 1655 C C . MET B 2 150 ? -26.663 5.421 10.009 1.00 32.41 252 MET A C 1
ATOM 1656 O O . MET B 2 150 ? -26.935 4.298 10.444 1.00 31.96 252 MET A O 1
ATOM 1661 N N . PRO B 2 151 ? -25.897 5.654 8.930 1.00 31.77 253 PRO A N 1
ATOM 1662 C CA . PRO B 2 151 ? -25.315 4.602 8.084 1.00 32.04 253 PRO A CA 1
ATOM 1663 C C . PRO B 2 151 ? -24.204 3.766 8.750 1.00 32.33 253 PRO A C 1
ATOM 1664 O O . PRO B 2 151 ? -23.410 4.312 9.513 1.00 32.88 253 PRO A O 1
ATOM 1668 N N . GLY B 2 152 ? -24.166 2.464 8.478 1.00 31.83 254 GLY A N 1
ATOM 1669 C CA . GLY B 2 152 ? -23.081 1.632 8.942 1.00 32.11 254 GLY A CA 1
ATOM 1670 C C . GLY B 2 152 ? -21.778 1.910 8.195 1.00 32.21 254 GLY A C 1
ATOM 1671 O O . GLY B 2 152 ? -21.817 2.339 7.060 1.00 33.09 254 GLY A O 1
ATOM 1672 N N . ALA B 2 153 ? -20.627 1.678 8.823 1.00 31.67 255 ALA A N 1
ATOM 1673 C CA . ALA B 2 153 ? -19.358 1.871 8.166 1.00 31.41 255 ALA A CA 1
ATOM 1674 C C . ALA B 2 153 ? -19.010 0.601 7.433 1.00 31.75 255 ALA A C 1
ATOM 1675 O O . ALA B 2 153 ? -18.593 0.646 6.265 1.00 32.90 255 ALA A O 1
ATOM 1677 N N . SER B 2 154 ? -19.196 -0.521 8.140 1.00 31.32 256 SER A N 1
ATOM 1678 C CA . SER B 2 154 ? -19.096 -1.909 7.668 1.00 29.91 256 SER A CA 1
ATOM 1679 C C . SER B 2 154 ? -20.161 -2.667 8.522 1.00 29.67 256 SER A C 1
ATOM 1680 O O . SER B 2 154 ? -20.901 -2.020 9.294 1.00 29.37 256 SER A O 1
ATOM 1683 N N . PRO B 2 155 ? -20.311 -3.982 8.408 1.00 29.24 257 PRO A N 1
ATOM 1684 C CA . PRO B 2 155 ? -21.255 -4.681 9.271 1.00 29.80 257 PRO A CA 1
ATOM 1685 C C . PRO B 2 155 ? -20.912 -4.608 10.768 1.00 30.67 257 PRO A C 1
ATOM 1686 O O . PRO B 2 155 ? -19.703 -4.571 11.133 1.00 31.08 257 PRO A O 1
ATOM 1690 N N . ILE B 2 156 ? -21.972 -4.600 11.598 1.00 30.44 258 ILE A N 1
ATOM 1691 C CA . ILE B 2 156 ? -21.920 -4.646 13.072 1.00 30.10 258 ILE A CA 1
ATOM 1692 C C . ILE B 2 156 ? -20.895 -5.615 13.652 1.00 30.48 258 ILE A C 1
ATOM 1693 O O . ILE B 2 156 ? -20.762 -6.731 13.178 1.00 31.24 258 ILE A O 1
ATOM 1698 N N . GLY B 2 157 ? -20.219 -5.242 14.721 1.00 30.92 259 GLY A N 1
ATOM 1699 C CA . GLY B 2 157 ? -19.313 -6.180 15.373 1.00 31.57 259 GLY A CA 1
ATOM 1700 C C . GLY B 2 157 ? -18.356 -6.906 14.437 1.00 31.76 259 GLY A C 1
ATOM 1701 O O . GLY B 2 157 ? -17.819 -7.971 14.739 1.00 31.26 259 GLY A O 1
ATOM 1702 N N . SER B 2 158 ? -18.128 -6.277 13.298 1.00 32.44 260 SER A N 1
ATOM 1703 C CA . SER B 2 158 ? -17.374 -6.842 12.210 1.00 33.11 260 SER A CA 1
ATOM 1704 C C . SER B 2 158 ? -16.390 -5.774 11.824 1.00 32.56 260 SER A C 1
ATOM 1705 O O . SER B 2 158 ? -16.655 -5.036 10.834 1.00 32.51 260 SER A O 1
ATOM 1708 N N . GLY B 2 159 ? -15.278 -5.721 12.584 1.00 31.33 261 GLY A N 1
ATOM 1709 C CA . GLY B 2 159 ? -14.570 -4.485 12.894 1.00 30.31 261 GLY A CA 1
ATOM 1710 C C . GLY B 2 159 ? -13.786 -3.910 11.761 1.00 30.19 261 GLY A C 1
ATOM 1711 O O . GLY B 2 159 ? -12.617 -3.643 11.866 1.00 30.55 261 GLY A O 1
ATOM 1712 N N . GLN B 2 160 ? -14.473 -3.673 10.668 1.00 30.81 262 GLN A N 1
ATOM 1713 C CA . GLN B 2 160 ? -13.861 -3.458 9.377 1.00 31.10 262 GLN A CA 1
ATOM 1714 C C . GLN B 2 160 ? -13.655 -1.985 9.005 1.00 30.78 262 GLN A C 1
ATOM 1715 O O . GLN B 2 160 ? -13.124 -1.692 7.949 1.00 31.15 262 GLN A O 1
ATOM 1721 N N . GLY B 2 161 ? -14.055 -1.062 9.872 1.00 30.72 263 GLY A N 1
ATOM 1722 C CA . GLY B 2 161 ? -13.896 0.361 9.609 1.00 30.10 263 GLY A CA 1
ATOM 1723 C C . GLY B 2 161 ? -14.771 0.867 8.478 1.00 29.73 263 GLY A C 1
ATOM 1724 O O . GLY B 2 161 ? -15.789 0.270 8.149 1.00 28.69 263 GLY A O 1
ATOM 1725 N N . ILE B 2 162 ? -14.372 1.985 7.885 1.00 29.70 264 ILE A N 1
ATOM 1726 C CA . ILE B 2 162 ? -15.165 2.556 6.815 1.00 29.54 264 ILE A CA 1
ATOM 1727 C C . ILE B 2 162 ? -14.888 1.822 5.517 1.00 29.35 264 ILE A C 1
ATOM 1728 O O . ILE B 2 162 ? -13.872 1.972 4.904 1.00 29.57 264 ILE A O 1
ATOM 1733 N N . LEU B 2 163 ? -15.786 0.996 5.077 1.00 30.19 265 LEU A N 1
ATOM 1734 C CA . LEU B 2 163 ? -15.434 0.222 3.890 1.00 31.19 265 LEU A CA 1
ATOM 1735 C C . LEU B 2 163 ? -15.700 0.964 2.590 1.00 31.41 265 LEU A C 1
ATOM 1736 O O . LEU B 2 163 ? -15.116 0.645 1.559 1.00 32.10 265 LEU A O 1
ATOM 1741 N N . ASN B 2 164 ? -16.583 1.943 2.637 1.00 31.64 266 ASN A N 1
ATOM 1742 C CA . ASN B 2 164 ? -16.938 2.685 1.451 1.00 31.71 266 ASN A CA 1
ATOM 1743 C C . ASN B 2 164 ? -17.017 4.142 1.817 1.00 31.30 266 ASN A C 1
ATOM 1744 O O . ASN B 2 164 ? -18.118 4.610 2.079 1.00 31.31 266 ASN A O 1
ATOM 1749 N N . PRO B 2 165 ? -15.880 4.847 1.914 1.00 30.65 267 PRO A N 1
ATOM 1750 C CA . PRO B 2 165 ? -15.909 6.306 2.106 1.00 30.15 267 PRO A CA 1
ATOM 1751 C C . PRO B 2 165 ? -16.813 6.980 1.087 1.00 29.82 267 PRO A C 1
ATOM 1752 O O . PRO B 2 165 ? -17.541 7.888 1.450 1.00 29.23 267 PRO A O 1
ATOM 1756 N N . LEU B 2 166 ? -16.784 6.517 -0.166 1.00 29.89 268 LEU A N 1
ATOM 1757 C CA . LEU B 2 166 ? -17.363 7.299 -1.249 1.00 29.15 268 LEU A CA 1
ATOM 1758 C C . LEU B 2 166 ? -18.850 7.516 -0.999 1.00 29.68 268 LEU A C 1
ATOM 1759 O O . LEU B 2 166 ? -19.340 8.626 -1.155 1.00 30.18 268 LEU A O 1
ATOM 1764 N N . ASN B 2 167 ? -19.531 6.469 -0.538 1.00 30.15 269 ASN A N 1
ATOM 1765 C CA . ASN B 2 167 ? -20.947 6.509 -0.239 1.00 30.25 269 ASN A CA 1
ATOM 1766 C C . ASN B 2 167 ? -21.219 7.344 0.978 1.00 30.36 269 ASN A C 1
ATOM 1767 O O . ASN B 2 167 ? -22.075 8.204 0.948 1.00 31.71 269 ASN A O 1
ATOM 1772 N N . LEU B 2 168 ? -20.478 7.111 2.050 1.00 30.13 270 LEU A N 1
ATOM 1773 C CA . LEU B 2 168 ? -20.621 7.865 3.271 1.00 29.61 270 LEU A CA 1
ATOM 1774 C C . LEU B 2 168 ? -20.520 9.343 2.961 1.00 30.31 270 LEU A C 1
ATOM 1775 O O . LEU B 2 168 ? -21.116 10.175 3.591 1.00 30.97 270 LEU A O 1
ATOM 1780 N N . SER B 2 169 ? -19.770 9.665 1.933 1.00 31.21 271 SER A N 1
ATOM 1781 C CA . SER B 2 169 ? -19.491 11.039 1.600 1.00 31.31 271 SER A CA 1
ATOM 1782 C C . SER B 2 169 ? -20.617 11.625 0.823 1.00 30.43 271 SER A C 1
ATOM 1783 O O . SER B 2 169 ? -20.910 12.789 0.992 1.00 30.52 271 SER A O 1
ATOM 1786 N N . PHE B 2 170 ? -21.224 10.825 -0.050 1.00 29.49 272 PHE A N 1
ATOM 1787 C CA . PHE B 2 170 ? -22.474 11.209 -0.673 1.00 28.42 272 PHE A CA 1
ATOM 1788 C C . PHE B 2 170 ? -23.481 11.448 0.414 1.00 28.32 272 PHE A C 1
ATOM 1789 O O . PHE B 2 170 ? -24.220 12.419 0.348 1.00 27.96 272 PHE A O 1
ATOM 1797 N N . ILE B 2 171 ? -23.453 10.617 1.458 1.00 28.17 273 ILE A N 1
ATOM 1798 C CA . ILE B 2 171 ? -24.453 10.713 2.501 1.00 28.41 273 ILE A CA 1
ATOM 1799 C C . ILE B 2 171 ? -24.261 11.950 3.351 1.00 29.60 273 ILE A C 1
ATOM 1800 O O . ILE B 2 171 ? -25.198 12.734 3.536 1.00 30.35 273 ILE A O 1
ATOM 1805 N N . ILE B 2 172 ? -23.047 12.130 3.858 1.00 30.18 274 ILE A N 1
ATOM 1806 C CA . ILE B 2 172 ? -22.661 13.361 4.507 1.00 30.13 274 ILE A CA 1
ATOM 1807 C C . ILE B 2 172 ? -23.030 14.515 3.596 1.00 31.59 274 ILE A C 1
ATOM 1808 O O . ILE B 2 172 ? -23.829 15.340 3.957 1.00 32.94 274 ILE A O 1
ATOM 1813 N N . GLU B 2 173 ? -22.549 14.546 2.378 1.00 33.31 275 GLU A N 1
ATOM 1814 C CA . GLU B 2 173 ? -22.747 15.757 1.583 1.00 35.04 275 GLU A CA 1
ATOM 1815 C C . GLU B 2 173 ? -24.231 16.142 1.280 1.00 35.13 275 GLU A C 1
ATOM 1816 O O . GLU B 2 173 ? -24.504 17.308 1.061 1.00 36.21 275 GLU A O 1
ATOM 1822 N N . GLN B 2 174 ? -25.180 15.209 1.303 1.00 34.71 276 GLN A N 1
ATOM 1823 C CA . GLN B 2 174 ? -26.573 15.545 0.926 1.00 34.35 276 GLN A CA 1
ATOM 1824 C C . GLN B 2 174 ? -27.473 15.807 2.132 1.00 34.29 276 GLN A C 1
ATOM 1825 O O . GLN B 2 174 ? -28.661 16.145 1.977 1.00 34.09 276 GLN A O 1
ATOM 1831 N N . ALA B 2 175 ? -26.912 15.586 3.327 1.00 33.85 277 ALA A N 1
ATOM 1832 C CA . ALA B 2 175 ? -27.694 15.320 4.530 1.00 32.92 277 ALA A CA 1
ATOM 1833 C C . ALA B 2 175 ? -28.212 16.649 4.939 1.00 32.69 277 ALA A C 1
ATOM 1834 O O . ALA B 2 175 ? -27.656 17.638 4.505 1.00 33.16 277 ALA A O 1
ATOM 1836 N N . LYS B 2 176 ? -29.290 16.684 5.719 1.00 32.17 278 LYS A N 1
ATOM 1837 C CA . LYS B 2 176 ? -29.838 17.934 6.249 1.00 31.21 278 LYS A CA 1
ATOM 1838 C C . LYS B 2 176 ? -30.285 17.734 7.706 1.00 31.55 278 LYS A C 1
ATOM 1839 O O . LYS B 2 176 ? -30.940 18.595 8.278 1.00 32.33 278 LYS A O 1
ATOM 1845 N N . VAL B 2 177 ? -29.962 16.566 8.280 1.00 30.98 279 VAL A N 1
ATOM 1846 C CA . VAL B 2 177 ? -30.075 16.264 9.708 1.00 29.79 279 VAL A CA 1
ATOM 1847 C C . VAL B 2 177 ? -28.719 15.592 9.960 1.00 29.43 279 VAL A C 1
ATOM 1848 O O . VAL B 2 177 ? -28.086 15.275 8.973 1.00 29.75 279 VAL A O 1
ATOM 1852 N N . PRO B 2 178 ? -28.235 15.378 11.197 1.00 28.79 280 PRO A N 1
ATOM 1853 C CA . PRO B 2 178 ? -26.860 14.881 11.375 1.00 28.97 280 PRO A CA 1
ATOM 1854 C C . PRO B 2 178 ? -26.715 13.402 11.035 1.00 30.51 280 PRO A C 1
ATOM 1855 O O . PRO B 2 178 ? -27.612 12.599 11.365 1.00 30.86 280 PRO A O 1
ATOM 1859 N N . VAL B 2 179 ? -25.584 13.045 10.405 1.00 31.52 281 VAL A N 1
ATOM 1860 C CA . VAL B 2 179 ? -25.165 11.645 10.103 1.00 30.67 281 VAL A CA 1
ATOM 1861 C C . VAL B 2 179 ? -24.262 11.068 11.211 1.00 31.53 281 VAL A C 1
ATOM 1862 O O . VAL B 2 179 ? -23.069 11.350 11.286 1.00 32.21 281 VAL A O 1
ATOM 1866 N N . ILE B 2 180 ? -24.812 10.298 12.118 1.00 32.34 282 ILE A N 1
ATOM 1867 C CA . ILE B 2 180 ? -23.953 9.606 13.064 1.00 33.01 282 ILE A CA 1
ATOM 1868 C C . ILE B 2 180 ? -23.476 8.274 12.414 1.00 33.95 282 ILE A C 1
ATOM 1869 O O . ILE B 2 180 ? -24.297 7.461 11.998 1.00 34.08 282 ILE A O 1
ATOM 1874 N N . VAL B 2 181 ? -22.162 8.077 12.250 1.00 34.53 283 VAL A N 1
ATOM 1875 C CA . VAL B 2 181 ? -21.685 6.799 11.689 1.00 34.74 283 VAL A CA 1
ATOM 1876 C C . VAL B 2 181 ? -21.786 5.754 12.793 1.00 35.78 283 VAL A C 1
ATOM 1877 O O . VAL B 2 181 ? -21.165 5.916 13.877 1.00 36.18 283 VAL A O 1
ATOM 1881 N N . ASP B 2 182 ? -22.564 4.703 12.563 1.00 35.99 284 ASP A N 1
ATOM 1882 C CA . ASP B 2 182 ? -22.576 3.644 13.560 1.00 37.01 284 ASP A CA 1
ATOM 1883 C C . ASP B 2 182 ? -22.457 2.279 12.973 1.00 37.02 284 ASP A C 1
ATOM 1884 O O . ASP B 2 182 ? -22.885 2.066 11.855 1.00 38.05 284 ASP A O 1
ATOM 1889 N N . ALA B 2 183 ? -21.904 1.344 13.728 1.00 36.84 285 ALA A N 1
ATOM 1890 C CA . ALA B 2 183 ? -21.653 -0.017 13.199 1.00 36.64 285 ALA A CA 1
ATOM 1891 C C . ALA B 2 183 ? -20.405 -0.125 12.307 1.00 35.94 285 ALA A C 1
ATOM 1892 O O . ALA B 2 183 ? -20.278 0.626 11.345 1.00 36.03 285 ALA A O 1
ATOM 1894 N N . GLY B 2 184 ? -19.493 -1.044 12.668 1.00 35.37 286 GLY A N 1
ATOM 1895 C CA . GLY B 2 184 ? -18.263 -1.335 11.925 1.00 34.07 286 GLY A CA 1
ATOM 1896 C C . GLY B 2 184 ? -16.995 -1.051 12.697 1.00 33.59 286 GLY A C 1
ATOM 1897 O O . GLY B 2 184 ? -16.169 -1.932 12.927 1.00 34.05 286 GLY A O 1
ATOM 1898 N N . ILE B 2 185 ? -16.874 0.199 13.139 1.00 33.22 287 ILE A N 1
ATOM 1899 C CA . ILE B 2 185 ? -15.682 0.748 13.793 1.00 31.92 287 ILE A CA 1
ATOM 1900 C C . ILE B 2 185 ? -14.877 -0.235 14.618 1.00 31.74 287 ILE A C 1
ATOM 1901 O O . ILE B 2 185 ? -15.399 -0.764 15.616 1.00 31.19 287 ILE A O 1
ATOM 1906 N N . GLY B 2 186 ? -13.614 -0.421 14.206 1.00 31.49 288 GLY A N 1
ATOM 1907 C CA . GLY B 2 186 ? -12.672 -1.343 14.826 1.00 31.53 288 GLY A CA 1
ATOM 1908 C C . GLY B 2 186 ? -11.576 -0.705 15.666 1.00 31.72 288 GLY A C 1
ATOM 1909 O O . GLY B 2 186 ? -11.275 -1.189 16.776 1.00 31.96 288 GLY A O 1
ATOM 1910 N N . SER B 2 187 ? -10.971 0.365 15.138 1.00 31.77 289 SER A N 1
ATOM 1911 C CA . SER B 2 187 ? -9.868 1.094 15.785 1.00 31.76 289 SER A CA 1
ATOM 1912 C C . SER B 2 187 ? -10.340 2.508 15.926 1.00 31.90 289 SER A C 1
ATOM 1913 O O . SER B 2 187 ? -11.298 2.886 15.257 1.00 32.85 289 SER A O 1
ATOM 1916 N N . PRO B 2 188 ? -9.683 3.294 16.770 1.00 31.57 290 PRO A N 1
ATOM 1917 C CA . PRO B 2 188 ? -9.742 4.755 16.701 1.00 31.27 290 PRO A CA 1
ATOM 1918 C C . PRO B 2 188 ? -9.498 5.264 15.291 1.00 31.02 290 PRO A C 1
ATOM 1919 O O . PRO B 2 188 ? -10.182 6.183 14.862 1.00 31.08 290 PRO A O 1
ATOM 1923 N N . LYS B 2 189 ? -8.511 4.700 14.602 1.00 30.80 291 LYS A N 1
ATOM 1924 C CA . LYS B 2 189 ? -8.361 4.861 13.160 1.00 30.77 291 LYS A CA 1
ATOM 1925 C C . LYS B 2 189 ? -9.718 5.244 12.545 1.00 31.03 291 LYS A C 1
ATOM 1926 O O . LYS B 2 189 ? -9.897 6.361 12.052 1.00 30.99 291 LYS A O 1
ATOM 1932 N N . ASP B 2 190 ? -10.673 4.312 12.650 1.00 31.28 292 ASP A N 1
ATOM 1933 C CA . ASP B 2 190 ? -11.989 4.344 12.011 1.00 31.24 292 ASP A CA 1
ATOM 1934 C C . ASP B 2 190 ? -12.933 5.433 12.509 1.00 30.72 292 ASP A C 1
ATOM 1935 O O . ASP B 2 190 ? -13.456 6.218 11.729 1.00 30.04 292 ASP A O 1
ATOM 1940 N N . ALA B 2 191 ? -13.182 5.441 13.814 1.00 30.72 293 ALA A N 1
ATOM 1941 C CA . ALA B 2 191 ? -13.868 6.536 14.485 1.00 30.66 293 ALA A CA 1
ATOM 1942 C C . ALA B 2 191 ? -13.373 7.911 13.977 1.00 31.02 293 ALA A C 1
ATOM 1943 O O . ALA B 2 191 ? -14.146 8.677 13.404 1.00 31.50 293 ALA A O 1
ATOM 1945 N N . ALA B 2 192 ? -12.082 8.194 14.159 1.00 31.03 294 ALA A N 1
ATOM 1946 C CA . ALA B 2 192 ? -11.420 9.362 13.573 1.00 30.69 294 ALA A CA 1
ATOM 1947 C C . ALA B 2 192 ? -11.828 9.622 12.125 1.00 30.67 294 ALA A C 1
ATOM 1948 O O . ALA B 2 192 ? -12.388 10.665 11.800 1.00 30.48 294 ALA A O 1
ATOM 1950 N N . TYR B 2 193 ? -11.548 8.653 11.259 1.00 31.09 295 TYR A N 1
ATOM 1951 C CA . TYR B 2 193 ? -11.869 8.756 9.837 1.00 31.20 295 TYR A CA 1
ATOM 1952 C C . TYR B 2 193 ? -13.325 9.226 9.574 1.00 32.20 295 TYR A C 1
ATOM 1953 O O . TYR B 2 193 ? -13.531 10.194 8.851 1.00 32.57 295 TYR A O 1
ATOM 1962 N N . ALA B 2 194 ? -14.319 8.553 10.174 1.00 32.88 296 ALA A N 1
ATOM 1963 C CA . ALA B 2 194 ? -15.723 8.956 10.086 1.00 32.65 296 ALA A CA 1
ATOM 1964 C C . ALA B 2 194 ? -15.843 10.460 10.376 1.00 33.03 296 ALA A C 1
ATOM 1965 O O . ALA B 2 194 ? -16.404 11.232 9.604 1.00 32.86 296 ALA A O 1
ATOM 1967 N N . MET B 2 195 ? -15.254 10.890 11.471 1.00 33.66 297 MET A N 1
ATOM 1968 C CA . MET B 2 195 ? -15.320 12.286 11.795 1.00 34.39 297 MET A CA 1
ATOM 1969 C C . MET B 2 195 ? -14.678 13.076 10.693 1.00 35.25 297 MET A C 1
ATOM 1970 O O . MET B 2 195 ? -15.167 14.138 10.349 1.00 36.99 297 MET A O 1
ATOM 1975 N N . GLU B 2 196 ? -13.602 12.585 10.103 1.00 35.22 298 GLU A N 1
ATOM 1976 C CA . GLU B 2 196 ? -12.897 13.450 9.179 1.00 35.14 298 GLU A CA 1
ATOM 1977 C C . GLU B 2 196 ? -13.604 13.573 7.793 1.00 34.81 298 GLU A C 1
ATOM 1978 O O . GLU B 2 196 ? -13.267 14.416 6.974 1.00 35.42 298 GLU A O 1
ATOM 1984 N N . LEU B 2 197 ? -14.622 12.756 7.541 1.00 34.44 299 LEU A N 1
ATOM 1985 C CA . LEU B 2 197 ? -15.445 12.930 6.334 1.00 33.33 299 LEU A CA 1
ATOM 1986 C C . LEU B 2 197 ? -16.670 13.799 6.637 1.00 33.33 299 LEU A C 1
ATOM 1987 O O . LEU B 2 197 ? -17.564 13.972 5.802 1.00 32.93 299 LEU A O 1
ATOM 1992 N N . GLY B 2 198 ? -16.675 14.352 7.852 1.00 33.11 300 GLY A N 1
ATOM 1993 C CA . GLY B 2 198 ? -17.691 15.268 8.319 1.00 32.22 300 GLY A CA 1
ATOM 1994 C C . GLY B 2 198 ? -18.879 14.519 8.824 1.00 31.96 300 GLY A C 1
ATOM 1995 O O . GLY B 2 198 ? -19.988 14.946 8.622 1.00 31.91 300 GLY A O 1
ATOM 1996 N N . ALA B 2 199 ? -18.677 13.366 9.438 1.00 32.38 301 ALA A N 1
ATOM 1997 C CA . ALA B 2 199 ? -19.802 12.724 10.094 1.00 32.90 301 ALA A CA 1
ATOM 1998 C C . ALA B 2 199 ? -20.158 13.625 11.297 1.00 34.14 301 ALA A C 1
ATOM 1999 O O . ALA B 2 199 ? -19.290 14.327 11.886 1.00 34.55 301 ALA A O 1
ATOM 2001 N N . ASP B 2 200 ? -21.438 13.662 11.625 1.00 34.18 302 ASP A N 1
ATOM 2002 C CA . ASP B 2 200 ? -21.858 14.557 12.632 1.00 34.22 302 ASP A CA 1
ATOM 2003 C C . ASP B 2 200 ? -21.459 13.994 13.997 1.00 33.83 302 ASP A C 1
ATOM 2004 O O . ASP B 2 200 ? -21.222 14.778 14.904 1.00 34.23 302 ASP A O 1
ATOM 2009 N N . GLY B 2 201 ? -21.315 12.657 14.103 1.00 33.54 303 GLY A N 1
ATOM 2010 C CA . GLY B 2 201 ? -20.931 11.910 15.324 1.00 32.53 303 GLY A CA 1
ATOM 2011 C C . GLY B 2 201 ? -20.645 10.393 15.125 1.00 32.29 303 GLY A C 1
ATOM 2012 O O . GLY B 2 201 ? -20.858 9.839 14.027 1.00 32.19 303 GLY A O 1
ATOM 2013 N N . VAL B 2 202 ? -20.171 9.688 16.151 1.00 31.55 304 VAL A N 1
ATOM 2014 C CA . VAL B 2 202 ? -20.027 8.220 16.014 1.00 31.78 304 VAL A CA 1
ATOM 2015 C C . VAL B 2 202 ? -20.649 7.397 17.148 1.00 31.89 304 VAL A C 1
ATOM 2016 O O . VAL B 2 202 ? -20.367 7.676 18.331 1.00 32.01 304 VAL A O 1
ATOM 2020 N N . LEU B 2 203 ? -21.476 6.394 16.782 1.00 30.88 305 LEU A N 1
ATOM 2021 C CA . LEU B 2 203 ? -22.005 5.424 17.731 1.00 29.97 305 LEU A CA 1
ATOM 2022 C C . LEU B 2 203 ? -21.206 4.158 17.511 1.00 30.41 305 LEU A C 1
ATOM 2023 O O . LEU B 2 203 ? -20.920 3.818 16.367 1.00 30.90 305 LEU A O 1
ATOM 2028 N N . LEU B 2 204 ? -20.775 3.488 18.590 1.00 30.48 306 LEU A N 1
ATOM 2029 C CA . LEU B 2 204 ? -19.919 2.273 18.481 1.00 30.00 306 LEU A CA 1
ATOM 2030 C C . LEU B 2 204 ? -20.067 1.393 19.697 1.00 29.97 306 LEU A C 1
ATOM 2031 O O . LEU B 2 204 ? -20.188 1.893 20.797 1.00 29.90 306 LEU A O 1
ATOM 2036 N N . ASN B 2 205 ? -20.091 0.086 19.510 1.00 30.22 307 ASN A N 1
ATOM 2037 C CA . ASN B 2 205 ? -20.216 -0.783 20.661 1.00 30.80 307 ASN A CA 1
ATOM 2038 C C . ASN B 2 205 ? -19.092 -1.803 20.730 1.00 31.47 307 ASN A C 1
ATOM 2039 O O . ASN B 2 205 ? -18.297 -1.780 21.670 1.00 31.60 307 ASN A O 1
ATOM 2044 N N . THR B 2 206 ? -19.000 -2.680 19.731 1.00 31.78 308 THR A N 1
ATOM 2045 C CA . THR B 2 206 ? -18.171 -3.881 19.875 1.00 31.87 308 THR A CA 1
ATOM 2046 C C . THR B 2 206 ? -16.716 -3.550 20.087 1.00 31.58 308 THR A C 1
ATOM 2047 O O . THR B 2 206 ? -16.045 -4.277 20.788 1.00 32.35 308 THR A O 1
ATOM 2051 N N . ALA B 2 207 ? -16.227 -2.465 19.492 1.00 30.79 309 ALA A N 1
ATOM 2052 C CA . ALA B 2 207 ? -14.808 -2.190 19.520 1.00 30.06 309 ALA A CA 1
ATOM 2053 C C . ALA B 2 207 ? -14.346 -1.878 20.911 1.00 30.09 309 ALA A C 1
ATOM 2054 O O . ALA B 2 207 ? -13.193 -2.049 21.189 1.00 30.95 309 ALA A O 1
ATOM 2056 N N . VAL B 2 208 ? -15.245 -1.443 21.785 1.00 29.99 310 VAL A N 1
ATOM 2057 C CA . VAL B 2 208 ? -14.933 -1.216 23.200 1.00 30.13 310 VAL A CA 1
ATOM 2058 C C . VAL B 2 208 ? -15.326 -2.432 24.037 1.00 30.43 310 VAL A C 1
ATOM 2059 O O . VAL B 2 208 ? -14.544 -2.916 24.814 1.00 29.97 310 VAL A O 1
ATOM 2063 N N . SER B 2 209 ? -16.567 -2.887 23.870 1.00 31.56 311 SER A N 1
ATOM 2064 C CA . SER B 2 209 ? -17.108 -4.149 24.406 1.00 32.05 311 SER A CA 1
ATOM 2065 C C . SER B 2 209 ? -16.076 -5.220 24.449 1.00 32.31 311 SER A C 1
ATOM 2066 O O . SER B 2 209 ? -15.788 -5.801 25.503 1.00 32.87 311 SER A O 1
ATOM 2069 N N . GLY B 2 210 ? -15.555 -5.507 23.259 1.00 32.34 312 GLY A N 1
ATOM 2070 C CA . GLY B 2 210 ? -14.773 -6.699 23.021 1.00 32.45 312 GLY A CA 1
ATOM 2071 C C . GLY B 2 210 ? -13.293 -6.447 22.931 1.00 32.39 312 GLY A C 1
ATOM 2072 O O . GLY B 2 210 ? -12.525 -7.375 22.648 1.00 33.05 312 GLY A O 1
ATOM 2073 N N . ALA B 2 211 ? -12.891 -5.206 23.180 1.00 31.89 313 ALA A N 1
ATOM 2074 C CA . ALA B 2 211 ? -11.485 -4.847 23.117 1.00 31.37 313 ALA A CA 1
ATOM 2075 C C . ALA B 2 211 ? -10.654 -5.446 24.234 1.00 30.91 313 ALA A C 1
ATOM 2076 O O . ALA B 2 211 ? -9.497 -5.087 24.379 1.00 31.06 313 ALA A O 1
ATOM 2078 N N . ASP B 2 212 ? -11.231 -6.332 25.036 1.00 30.52 314 ASP A N 1
ATOM 2079 C CA . ASP B 2 212 ? -10.458 -7.044 26.070 1.00 30.91 314 ASP A CA 1
ATOM 2080 C C . ASP B 2 212 ? -9.561 -6.203 27.058 1.00 30.53 314 ASP A C 1
ATOM 2081 O O . ASP B 2 212 ? -9.188 -6.681 28.132 1.00 30.25 314 ASP A O 1
ATOM 2086 N N . ASP B 2 213 ? -9.241 -4.959 26.690 1.00 30.08 315 ASP A N 1
ATOM 2087 C CA . ASP B 2 213 ? -9.223 -3.875 27.686 1.00 29.92 315 ASP A CA 1
ATOM 2088 C C . ASP B 2 213 ? -10.159 -2.658 27.373 1.00 29.41 315 ASP A C 1
ATOM 2089 O O . ASP B 2 213 ? -9.695 -1.573 26.978 1.00 29.45 315 ASP A O 1
ATOM 2094 N N . PRO B 2 214 ? -11.456 -2.835 27.626 1.00 28.38 316 PRO A N 1
ATOM 2095 C CA . PRO B 2 214 ? -12.480 -1.881 27.239 1.00 28.10 316 PRO A CA 1
ATOM 2096 C C . PRO B 2 214 ? -12.289 -0.444 27.754 1.00 28.12 316 PRO A C 1
ATOM 2097 O O . PRO B 2 214 ? -12.431 0.480 26.964 1.00 28.10 316 PRO A O 1
ATOM 2101 N N . VAL B 2 215 ? -11.982 -0.237 29.029 1.00 27.85 317 VAL A N 1
ATOM 2102 C CA . VAL B 2 215 ? -11.741 1.129 29.484 1.00 27.55 317 VAL A CA 1
ATOM 2103 C C . VAL B 2 215 ? -10.644 1.858 28.674 1.00 27.75 317 VAL A C 1
ATOM 2104 O O . VAL B 2 215 ? -10.902 2.911 28.088 1.00 27.39 317 VAL A O 1
ATOM 2108 N N . LYS B 2 216 ? -9.441 1.279 28.632 1.00 28.20 318 LYS A N 1
ATOM 2109 C CA . LYS B 2 216 ? -8.296 1.818 27.885 1.00 28.33 318 LYS A CA 1
ATOM 2110 C C . LYS B 2 216 ? -8.709 2.208 26.493 1.00 29.16 318 LYS A C 1
ATOM 2111 O O . LYS B 2 216 ? -8.254 3.221 25.979 1.00 29.66 318 LYS A O 1
ATOM 2117 N N . MET B 2 217 ? -9.563 1.392 25.880 1.00 29.63 319 MET A N 1
ATOM 2118 C CA . MET B 2 217 ? -10.035 1.637 24.543 1.00 30.07 319 MET A CA 1
ATOM 2119 C C . MET B 2 217 ? -11.052 2.761 24.526 1.00 30.81 319 MET A C 1
ATOM 2120 O O . MET B 2 217 ? -11.139 3.503 23.555 1.00 31.36 319 MET A O 1
ATOM 2125 N N . ALA B 2 218 ? -11.850 2.886 25.585 1.00 31.39 320 ALA A N 1
ATOM 2126 C CA . ALA B 2 218 ? -12.964 3.831 25.549 1.00 31.27 320 ALA A CA 1
ATOM 2127 C C . ALA B 2 218 ? -12.397 5.216 25.512 1.00 31.38 320 ALA A C 1
ATOM 2128 O O . ALA B 2 218 ? -12.757 6.006 24.656 1.00 31.62 320 ALA A O 1
ATOM 2130 N N . ARG B 2 219 ? -11.473 5.482 26.425 1.00 31.49 321 ARG A N 1
ATOM 2131 C CA . ARG B 2 219 ? -10.590 6.641 26.340 1.00 31.41 321 ARG A CA 1
ATOM 2132 C C . ARG B 2 219 ? -10.106 6.801 24.893 1.00 31.24 321 ARG A C 1
ATOM 2133 O O . ARG B 2 219 ? -10.285 7.845 24.278 1.00 30.69 321 ARG A O 1
ATOM 2141 N N . ALA B 2 220 ? -9.537 5.735 24.345 1.00 31.45 322 ALA A N 1
ATOM 2142 C CA . ALA B 2 220 ? -8.971 5.781 23.015 1.00 32.05 322 ALA A CA 1
ATOM 2143 C C . ALA B 2 220 ? -9.975 6.281 21.970 1.00 32.38 322 ALA A C 1
ATOM 2144 O O . ALA B 2 220 ? -9.614 7.024 21.068 1.00 33.23 322 ALA A O 1
ATOM 2146 N N . MET B 2 221 ? -11.235 5.904 22.086 1.00 32.24 323 MET A N 1
ATOM 2147 C CA . MET B 2 221 ? -12.197 6.324 21.083 1.00 32.05 323 MET A CA 1
ATOM 2148 C C . MET B 2 221 ? -12.708 7.742 21.338 1.00 31.92 323 MET A C 1
ATOM 2149 O O . MET B 2 221 ? -12.846 8.537 20.416 1.00 31.29 323 MET A O 1
ATOM 2154 N N . LYS B 2 222 ? -12.962 8.044 22.611 1.00 32.24 324 LYS A N 1
ATOM 2155 C CA . LYS B 2 222 ? -13.141 9.420 23.120 1.00 31.97 324 LYS A CA 1
ATOM 2156 C C . LYS B 2 222 ? -12.225 10.408 22.426 1.00 31.56 324 LYS A C 1
ATOM 2157 O O . LYS B 2 222 ? -12.669 11.462 21.996 1.00 31.64 324 LYS A O 1
ATOM 2163 N N . LEU B 2 223 ? -10.953 10.045 22.314 1.00 31.17 325 LEU A N 1
ATOM 2164 C CA . LEU B 2 223 ? -9.960 10.906 21.696 1.00 30.63 325 LEU A CA 1
ATOM 2165 C C . LEU B 2 223 ? -9.964 10.839 20.182 1.00 30.07 325 LEU A C 1
ATOM 2166 O O . LEU B 2 223 ? -9.802 11.860 19.520 1.00 29.45 325 LEU A O 1
ATOM 2171 N N . ALA B 2 224 ? -10.148 9.648 19.626 1.00 30.01 326 ALA A N 1
ATOM 2172 C CA . ALA B 2 224 ? -10.132 9.538 18.174 1.00 30.07 326 ALA A CA 1
ATOM 2173 C C . ALA B 2 224 ? -11.228 10.431 17.614 1.00 30.26 326 ALA A C 1
ATOM 2174 O O . ALA B 2 224 ? -10.997 11.090 16.619 1.00 31.01 326 ALA A O 1
ATOM 2176 N N . VAL B 2 225 ? -12.381 10.503 18.284 1.00 30.03 327 VAL A N 1
ATOM 2177 C CA . VAL B 2 225 ? -13.524 11.275 17.791 1.00 29.83 327 VAL A CA 1
ATOM 2178 C C . VAL B 2 225 ? -13.204 12.767 17.808 1.00 30.59 327 VAL A C 1
ATOM 2179 O O . VAL B 2 225 ? -13.377 13.470 16.810 1.00 30.40 327 VAL A O 1
ATOM 2183 N N . GLU B 2 226 ? -12.710 13.227 18.950 1.00 31.97 328 GLU A N 1
ATOM 2184 C CA . GLU B 2 226 ? -12.231 14.593 19.152 1.00 33.10 328 GLU A CA 1
ATOM 2185 C C . GLU B 2 226 ? -11.180 14.901 18.084 1.00 33.45 328 GLU A C 1
ATOM 2186 O O . GLU B 2 226 ? -11.202 15.958 17.439 1.00 34.19 328 GLU A O 1
ATOM 2192 N N . ALA B 2 227 ? -10.274 13.951 17.873 1.00 33.19 329 ALA A N 1
ATOM 2193 C CA . ALA B 2 227 ? -9.190 14.128 16.925 1.00 32.60 329 ALA A CA 1
ATOM 2194 C C . ALA B 2 227 ? -9.702 14.336 15.517 1.00 31.94 329 ALA A C 1
ATOM 2195 O O . ALA B 2 227 ? -9.234 15.192 14.784 1.00 31.80 329 ALA A O 1
ATOM 2197 N N . GLY B 2 228 ? -10.661 13.521 15.141 1.00 31.51 330 GLY A N 1
ATOM 2198 C CA . GLY B 2 228 ? -11.219 13.598 13.813 1.00 31.20 330 GLY A CA 1
ATOM 2199 C C . GLY B 2 228 ? -11.934 14.909 13.637 1.00 31.04 330 GLY A C 1
ATOM 2200 O O . GLY B 2 228 ? -11.690 15.603 12.636 1.00 30.65 330 GLY A O 1
ATOM 2201 N N . ARG B 2 229 ? -12.786 15.259 14.617 1.00 30.57 331 ARG A N 1
ATOM 2202 C CA . ARG B 2 229 ? -13.697 16.379 14.453 1.00 30.11 331 ARG A CA 1
ATOM 2203 C C . ARG B 2 229 ? -12.874 17.612 14.299 1.00 30.25 331 ARG A C 1
ATOM 2204 O O . ARG B 2 229 ? -13.250 18.515 13.552 1.00 30.13 331 ARG A O 1
ATOM 2212 N N . LEU B 2 230 ? -11.729 17.631 14.977 1.00 30.63 332 LEU A N 1
ATOM 2213 C CA . LEU B 2 230 ? -10.903 18.821 15.015 1.00 31.33 332 LEU A CA 1
ATOM 2214 C C . LEU B 2 230 ? -10.178 18.992 13.693 1.00 32.32 332 LEU A C 1
ATOM 2215 O O . LEU B 2 230 ? -10.147 20.084 13.129 1.00 32.72 332 LEU A O 1
ATOM 2220 N N . SER B 2 231 ? -9.641 17.898 13.165 1.00 33.22 333 SER A N 1
ATOM 2221 C CA . SER B 2 231 ? -8.942 17.940 11.892 1.00 33.77 333 SER A CA 1
ATOM 2222 C C . SER B 2 231 ? -9.933 17.876 10.765 1.00 33.94 333 SER A C 1
ATOM 2223 O O . SER B 2 231 ? -9.611 17.464 9.638 1.00 34.42 333 SER A O 1
ATOM 2226 N N . TYR B 2 232 ? -11.161 18.238 11.093 1.00 34.21 334 TYR A N 1
ATOM 2227 C CA . TYR B 2 232 ? -12.206 18.348 10.102 1.00 34.57 334 TYR A CA 1
ATOM 2228 C C . TYR B 2 232 ? -12.532 19.835 9.975 1.00 34.76 334 TYR A C 1
ATOM 2229 O O . TYR B 2 232 ? -12.696 20.377 8.873 1.00 34.92 334 TYR A O 1
ATOM 2238 N N . GLU B 2 233 ? -12.614 20.491 11.122 1.00 34.99 335 GLU A N 1
ATOM 2239 C CA . GLU B 2 233 ? -12.886 21.907 11.141 1.00 35.16 335 GLU A CA 1
ATOM 2240 C C . GLU B 2 233 ? -11.623 22.596 10.674 1.00 34.65 335 GLU A C 1
ATOM 2241 O O . GLU B 2 233 ? -11.696 23.666 10.086 1.00 34.82 335 GLU A O 1
ATOM 2247 N N . ALA B 2 234 ? -10.464 21.983 10.915 1.00 34.32 336 ALA A N 1
ATOM 2248 C CA . ALA B 2 234 ? -9.200 22.695 10.682 1.00 34.38 336 ALA A CA 1
ATOM 2249 C C . ALA B 2 234 ? -8.999 22.953 9.221 1.00 34.31 336 ALA A C 1
ATOM 2250 O O . ALA B 2 234 ? -8.343 23.901 8.862 1.00 33.83 336 ALA A O 1
ATOM 2252 N N . GLY B 2 235 ? -9.607 22.107 8.389 1.00 34.97 337 GLY A N 1
ATOM 2253 C CA . GLY B 2 235 ? -9.267 21.996 6.975 1.00 35.22 337 GLY A CA 1
ATOM 2254 C C . GLY B 2 235 ? -7.900 21.344 6.906 1.00 35.21 337 GLY A C 1
ATOM 2255 O O . GLY B 2 235 ? -7.067 21.592 7.798 1.00 35.47 337 GLY A O 1
ATOM 2256 N N . ARG B 2 236 ? -7.661 20.507 5.898 1.00 34.61 338 ARG A N 1
ATOM 2257 C CA . ARG B 2 236 ? -6.403 19.765 5.846 1.00 33.99 338 ARG A CA 1
ATOM 2258 C C . ARG B 2 236 ? -5.868 19.677 4.440 1.00 34.30 338 ARG A C 1
ATOM 2259 O O . ARG B 2 236 ? -6.633 19.523 3.469 1.00 34.45 338 ARG A O 1
ATOM 2267 N N . ILE B 2 237 ? -4.544 19.746 4.351 1.00 33.93 339 ILE A N 1
ATOM 2268 C CA . ILE B 2 237 ? -3.780 19.444 3.134 1.00 33.41 339 ILE A CA 1
ATOM 2269 C C . ILE B 2 237 ? -4.371 18.347 2.216 1.00 33.09 339 ILE A C 1
ATOM 2270 O O . ILE B 2 237 ? -4.714 17.257 2.672 1.00 32.76 339 ILE A O 1
ATOM 2275 N N . PRO B 2 238 ? -4.487 18.620 0.921 1.00 33.07 340 PRO A N 1
ATOM 2276 C CA . PRO B 2 238 ? -4.978 17.607 -0.010 1.00 33.12 340 PRO A CA 1
ATOM 2277 C C . PRO B 2 238 ? -3.979 16.474 -0.173 1.00 33.30 340 PRO A C 1
ATOM 2278 O O . PRO B 2 238 ? -2.922 16.466 0.445 1.00 33.26 340 PRO A O 1
ATOM 2282 N N . LEU B 2 239 ? -4.343 15.511 -1.009 1.00 33.92 341 LEU A N 1
ATOM 2283 C CA . LEU B 2 239 ? -3.445 14.433 -1.417 1.00 33.97 341 LEU A CA 1
ATOM 2284 C C . LEU B 2 239 ? -2.779 14.821 -2.737 1.00 33.91 341 LEU A C 1
ATOM 2285 O O . LEU B 2 239 ? -3.467 14.996 -3.742 1.00 33.82 341 LEU A O 1
ATOM 2290 N N . LYS B 2 240 ? -1.463 15.000 -2.740 1.00 33.99 342 LYS A N 1
ATOM 2291 C CA . LYS B 2 240 ? -0.798 15.280 -4.006 1.00 34.86 342 LYS A CA 1
ATOM 2292 C C . LYS B 2 240 ? -0.741 13.996 -4.859 1.00 35.52 342 LYS A C 1
ATOM 2293 O O . LYS B 2 240 ? -0.413 12.903 -4.352 1.00 35.98 342 LYS A O 1
ATOM 2295 N N . GLN B 2 241 ? -1.100 14.134 -6.139 1.00 35.63 343 GLN A N 1
ATOM 2296 C CA . GLN B 2 241 ? -0.986 13.063 -7.106 1.00 35.65 343 GLN A CA 1
ATOM 2297 C C . GLN B 2 241 ? 0.304 13.312 -7.891 1.00 35.74 343 GLN A C 1
ATOM 2298 O O . GLN B 2 241 ? 1.031 14.249 -7.566 1.00 35.43 343 GLN A O 1
ATOM 2300 N N . TYR B 2 242 ? 0.602 12.481 -8.898 1.00 35.82 344 TYR A N 1
ATOM 2301 C CA . TYR B 2 242 ? 1.846 12.630 -9.684 1.00 35.52 344 TYR A CA 1
ATOM 2302 C C . TYR B 2 242 ? 1.724 12.169 -11.169 1.00 35.88 344 TYR A C 1
ATOM 2303 O O . TYR B 2 242 ? 1.218 11.065 -11.512 1.00 35.60 344 TYR A O 1
ATOM 2312 N N . MET C 2 1 ? 7.965 4.886 28.582 1.00 54.17 103 MET C N 1
ATOM 2313 C CA . MET C 2 1 ? 7.795 6.013 27.575 1.00 53.71 103 MET C CA 1
ATOM 2314 C C . MET C 2 1 ? 8.620 5.819 26.275 1.00 52.06 103 MET C C 1
ATOM 2315 O O . MET C 2 1 ? 9.510 4.888 26.234 1.00 54.48 103 MET C O 1
ATOM 2317 N N . LEU C 2 2 ? 8.374 6.671 25.257 1.00 45.57 104 LEU C N 1
ATOM 2318 C CA . LEU C 2 2 ? 9.276 6.760 24.095 1.00 41.71 104 LEU C CA 1
ATOM 2319 C C . LEU C 2 2 ? 10.690 7.167 24.546 1.00 40.17 104 LEU C C 1
ATOM 2320 O O . LEU C 2 2 ? 10.909 8.246 25.136 1.00 39.40 104 LEU C O 1
ATOM 2325 N N . THR C 2 3 ? 11.657 6.297 24.291 1.00 38.68 105 THR C N 1
ATOM 2326 C CA . THR C 2 3 ? 13.013 6.630 24.716 1.00 37.32 105 THR C CA 1
ATOM 2327 C C . THR C 2 3 ? 14.098 6.338 23.677 1.00 36.36 105 THR C C 1
ATOM 2328 O O . THR C 2 3 ? 14.346 5.193 23.294 1.00 36.01 105 THR C O 1
ATOM 2332 N N . ILE C 2 4 ? 14.725 7.433 23.253 1.00 35.41 106 ILE C N 1
ATOM 2333 C CA . ILE C 2 4 ? 15.660 7.494 22.137 1.00 34.85 106 ILE C CA 1
ATOM 2334 C C . ILE C 2 4 ? 17.053 7.882 22.603 1.00 34.83 106 ILE C C 1
ATOM 2335 O O . ILE C 2 4 ? 17.273 8.989 23.102 1.00 34.71 106 ILE C O 1
ATOM 2340 N N . GLY C 2 5 ? 18.003 6.981 22.418 1.00 34.95 107 GLY C N 1
ATOM 2341 C CA . GLY C 2 5 ? 19.357 7.251 22.850 1.00 35.14 107 GLY C CA 1
ATOM 2342 C C . GLY C 2 5 ? 19.449 7.513 24.340 1.00 35.15 107 GLY C C 1
ATOM 2343 O O . GLY C 2 5 ? 20.250 8.340 24.783 1.00 35.45 107 GLY C O 1
ATOM 2344 N N . GLY C 2 6 ? 18.614 6.817 25.107 1.00 34.91 108 GLY C N 1
ATOM 2345 C CA . GLY C 2 6 ? 18.701 6.843 26.556 1.00 35.01 108 GLY C CA 1
ATOM 2346 C C . GLY C 2 6 ? 18.070 8.004 27.315 1.00 34.89 108 GLY C C 1
ATOM 2347 O O . GLY C 2 6 ? 18.187 8.076 28.544 1.00 34.93 108 GLY C O 1
ATOM 2348 N N . LYS C 2 7 ? 17.427 8.923 26.603 1.00 34.85 109 LYS C N 1
ATOM 2349 C CA . LYS C 2 7 ? 16.612 9.953 27.237 1.00 34.75 109 LYS C CA 1
ATOM 2350 C C . LYS C 2 7 ? 15.186 9.698 26.803 1.00 34.86 109 LYS C C 1
ATOM 2351 O O . LYS C 2 7 ? 14.944 9.232 25.680 1.00 34.85 109 LYS C O 1
ATOM 2353 N N . SER C 2 8 ? 14.236 9.991 27.685 1.00 34.83 110 SER C N 1
ATOM 2354 C CA . SER C 2 8 ? 12.824 9.739 27.366 1.00 35.06 110 SER C CA 1
ATOM 2355 C C . SER C 2 8 ? 11.981 11.006 27.184 1.00 35.26 110 SER C C 1
ATOM 2356 O O . SER C 2 8 ? 12.340 12.094 27.670 1.00 35.37 110 SER C O 1
ATOM 2359 N N . PHE C 2 9 ? 10.873 10.853 26.456 1.00 35.10 111 PHE C N 1
ATOM 2360 C CA . PHE C 2 9 ? 9.949 11.954 26.212 1.00 34.78 111 PHE C CA 1
ATOM 2361 C C . PHE C 2 9 ? 8.548 11.453 26.360 1.00 35.18 111 PHE C C 1
ATOM 2362 O O . PHE C 2 9 ? 8.150 10.442 25.747 1.00 35.98 111 PHE C O 1
ATOM 2370 N N . GLN C 2 10 ? 7.764 12.157 27.159 1.00 35.47 112 GLN C N 1
ATOM 2371 C CA . GLN C 2 10 ? 6.379 11.712 27.364 1.00 35.55 112 GLN C CA 1
ATOM 2372 C C . GLN C 2 10 ? 5.421 11.887 26.170 1.00 35.38 112 GLN C C 1
ATOM 2373 O O . GLN C 2 10 ? 4.363 11.274 26.143 1.00 35.56 112 GLN C O 1
ATOM 2379 N N . SER C 2 11 ? 5.794 12.696 25.184 1.00 34.98 113 SER C N 1
ATOM 2380 C CA . SER C 2 11 ? 4.996 12.826 23.980 1.00 34.48 113 SER C CA 1
ATOM 2381 C C . SER C 2 11 ? 5.600 12.034 22.846 1.00 35.04 113 SER C C 1
ATOM 2382 O O . SER C 2 11 ? 6.739 12.280 22.417 1.00 35.26 113 SER C O 1
ATOM 2385 N N . ARG C 2 12 ? 4.805 11.098 22.334 1.00 34.93 114 ARG C N 1
ATOM 2386 C CA . ARG C 2 12 ? 5.219 10.281 21.204 1.00 34.11 114 ARG C CA 1
ATOM 2387 C C . ARG C 2 12 ? 4.967 11.029 19.896 1.00 34.03 114 ARG C C 1
ATOM 2388 O O . ARG C 2 12 ? 5.216 10.494 18.830 1.00 34.36 114 ARG C O 1
ATOM 2396 N N . LEU C 2 13 ? 4.501 12.277 19.985 1.00 33.76 115 LEU C N 1
ATOM 2397 C CA . LEU C 2 13 ? 4.408 13.162 18.825 1.00 33.60 115 LEU C CA 1
ATOM 2398 C C . LEU C 2 13 ? 5.679 14.016 18.629 1.00 34.69 115 LEU C C 1
ATOM 2399 O O . LEU C 2 13 ? 6.114 14.751 19.555 1.00 35.55 115 LEU C O 1
ATOM 2404 N N . LEU C 2 14 ? 6.290 13.920 17.443 1.00 34.51 116 LEU C N 1
ATOM 2405 C CA . LEU C 2 14 ? 7.378 14.840 17.094 1.00 34.34 116 LEU C CA 1
ATOM 2406 C C . LEU C 2 14 ? 6.828 15.751 16.007 1.00 34.70 116 LEU C C 1
ATOM 2407 O O . LEU C 2 14 ? 6.233 15.266 15.058 1.00 35.25 116 LEU C O 1
ATOM 2412 N N . LEU C 2 15 ? 6.979 17.060 16.155 1.00 34.63 117 LEU C N 1
ATOM 2413 C CA . LEU C 2 15 ? 6.387 17.981 15.195 1.00 34.70 117 LEU C CA 1
ATOM 2414 C C . LEU C 2 15 ? 7.451 18.807 14.515 1.00 35.13 117 LEU C C 1
ATOM 2415 O O . LEU C 2 15 ? 8.397 19.229 15.154 1.00 35.76 117 LEU C O 1
ATOM 2420 N N . GLY C 2 16 ? 7.304 19.024 13.212 1.00 35.30 118 GLY C N 1
ATOM 2421 C CA . GLY C 2 16 ? 8.241 19.837 12.447 1.00 35.28 118 GLY C CA 1
ATOM 2422 C C . GLY C 2 16 ? 7.884 21.311 12.505 1.00 35.45 118 GLY C C 1
ATOM 2423 O O . GLY C 2 16 ? 6.831 21.680 13.052 1.00 35.38 118 GLY C O 1
ATOM 2424 N N . THR C 2 17 ? 8.744 22.148 11.926 1.00 35.20 119 THR C N 1
ATOM 2425 C CA . THR C 2 17 ? 8.611 23.601 12.053 1.00 35.10 119 THR C CA 1
ATOM 2426 C C . THR C 2 17 ? 8.560 24.324 10.715 1.00 35.36 119 THR C C 1
ATOM 2427 O O . THR C 2 17 ? 8.453 25.548 10.658 1.00 35.51 119 THR C O 1
ATOM 2431 N N . GLY C 2 18 ? 8.616 23.554 9.639 1.00 35.65 120 GLY C N 1
ATOM 2432 C CA . GLY C 2 18 ? 8.643 24.114 8.301 1.00 35.76 120 GLY C CA 1
ATOM 2433 C C . GLY C 2 18 ? 7.297 24.576 7.767 1.00 35.75 120 GLY C C 1
ATOM 2434 O O . GLY C 2 18 ? 6.273 23.934 7.983 1.00 35.67 120 GLY C O 1
ATOM 2435 N N . LYS C 2 19 ? 7.328 25.719 7.084 1.00 35.71 121 LYS C N 1
ATOM 2436 C CA . LYS C 2 19 ? 6.261 26.196 6.203 1.00 35.35 121 LYS C CA 1
ATOM 2437 C C . LYS C 2 19 ? 4.919 26.449 6.857 1.00 35.06 121 LYS C C 1
ATOM 2438 O O . LYS C 2 19 ? 3.915 25.984 6.351 1.00 35.42 121 LYS C O 1
ATOM 2444 N N . TYR C 2 20 ? 4.905 27.188 7.965 1.00 34.65 122 TYR C N 1
ATOM 2445 C CA . TYR C 2 20 ? 3.658 27.647 8.603 1.00 34.09 122 TYR C CA 1
ATOM 2446 C C . TYR C 2 20 ? 3.227 28.968 7.981 1.00 34.12 122 TYR C C 1
ATOM 2447 O O . TYR C 2 20 ? 4.052 29.608 7.347 1.00 34.54 122 TYR C O 1
ATOM 2456 N N . PRO C 2 21 ? 1.986 29.420 8.192 1.00 34.05 123 PRO C N 1
ATOM 2457 C CA . PRO C 2 21 ? 1.489 30.635 7.530 1.00 34.10 123 PRO C CA 1
ATOM 2458 C C . PRO C 2 21 ? 2.005 31.915 8.184 1.00 34.40 123 PRO C C 1
ATOM 2459 O O . PRO C 2 21 ? 1.954 32.975 7.568 1.00 34.44 123 PRO C O 1
ATOM 2463 N N . SER C 2 22 ? 2.461 31.802 9.432 1.00 34.77 124 SER C N 1
ATOM 2464 C CA . SER C 2 22 ? 2.931 32.921 10.247 1.00 34.61 124 SER C CA 1
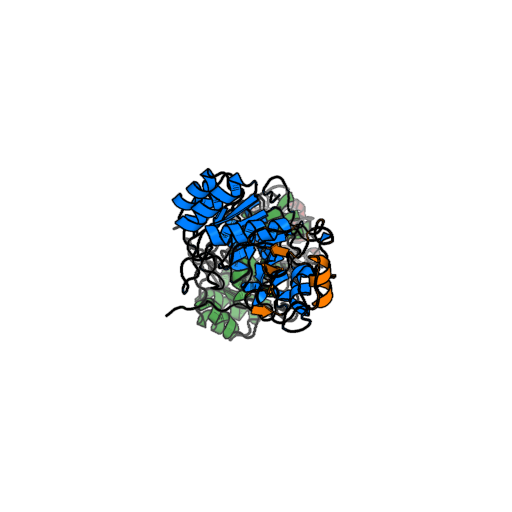ATOM 2465 C C . SER C 2 22 ? 3.602 32.388 11.529 1.00 34.83 124 SER C C 1
ATOM 2466 O O . SER C 2 22 ? 3.269 31.292 11.989 1.00 34.48 124 SER C O 1
ATOM 2469 N N . PHE C 2 23 ? 4.548 33.156 12.089 1.00 35.28 125 PHE C N 1
ATOM 2470 C CA . PHE C 2 23 ? 5.220 32.809 13.356 1.00 35.70 125 PHE C CA 1
ATOM 2471 C C . PHE C 2 23 ? 4.232 32.736 14.521 1.00 35.58 125 PHE C C 1
ATOM 2472 O O . PHE C 2 23 ? 4.327 31.853 15.383 1.00 35.46 125 PHE C O 1
ATOM 2480 N N . ASP C 2 24 ? 3.290 33.679 14.524 1.00 35.59 126 ASP C N 1
ATOM 2481 C CA . ASP C 2 24 ? 2.223 33.761 15.523 1.00 35.50 126 ASP C CA 1
ATOM 2482 C C . ASP C 2 24 ? 1.441 32.470 15.617 1.00 35.52 126 ASP C C 1
ATOM 2483 O O . ASP C 2 24 ? 0.849 32.184 16.646 1.00 35.91 126 ASP C O 1
ATOM 2488 N N . ILE C 2 25 ? 1.431 31.714 14.524 1.00 35.58 127 ILE C N 1
ATOM 2489 C CA . ILE C 2 25 ? 0.687 30.463 14.410 1.00 35.35 127 ILE C CA 1
ATOM 2490 C C . ILE C 2 25 ? 1.587 29.272 14.694 1.00 35.15 127 ILE C C 1
ATOM 2491 O O . ILE C 2 25 ? 1.204 28.349 15.385 1.00 35.03 127 ILE C O 1
ATOM 2496 N N . GLN C 2 26 ? 2.788 29.305 14.144 1.00 35.46 128 GLN C N 1
ATOM 2497 C CA . GLN C 2 26 ? 3.793 28.285 14.396 1.00 35.90 128 GLN C CA 1
ATOM 2498 C C . GLN C 2 26 ? 4.073 28.167 15.887 1.00 36.06 128 GLN C C 1
ATOM 2499 O O . GLN C 2 26 ? 4.108 27.054 16.430 1.00 35.78 128 GLN C O 1
ATOM 2505 N N . LYS C 2 27 ? 4.288 29.333 16.515 1.00 36.23 129 LYS C N 1
ATOM 2506 C CA . LYS C 2 27 ? 4.463 29.475 17.957 1.00 36.07 129 LYS C CA 1
ATOM 2507 C C . LYS C 2 27 ? 3.309 28.813 18.708 1.00 36.09 129 LYS C C 1
ATOM 2508 O O . LYS C 2 27 ? 3.540 28.072 19.659 1.00 36.56 129 LYS C O 1
ATOM 2514 N N . GLU C 2 28 ? 2.075 29.067 18.276 1.00 35.60 130 GLU C N 1
ATOM 2515 C CA . GLU C 2 28 ? 0.907 28.561 18.988 1.00 35.38 130 GLU C CA 1
ATOM 2516 C C . GLU C 2 28 ? 0.673 27.091 18.749 1.00 35.49 130 GLU C C 1
ATOM 2517 O O . GLU C 2 28 ? 0.385 26.359 19.681 1.00 35.98 130 GLU C O 1
ATOM 2523 N N . ALA C 2 29 ? 0.777 26.671 17.491 1.00 35.49 131 ALA C N 1
ATOM 2524 C CA . ALA C 2 29 ? 0.624 25.273 17.091 1.00 34.79 131 ALA C CA 1
ATOM 2525 C C . ALA C 2 29 ? 1.587 24.383 17.859 1.00 34.75 131 ALA C C 1
ATOM 2526 O O . ALA C 2 29 ? 1.228 23.295 18.273 1.00 34.55 131 ALA C O 1
ATOM 2528 N N . VAL C 2 30 ? 2.810 24.871 18.060 1.00 34.95 132 VAL C N 1
ATOM 2529 C CA . VAL C 2 30 ? 3.860 24.119 18.755 1.00 34.63 132 VAL C CA 1
ATOM 2530 C C . VAL C 2 30 ? 3.514 23.879 20.238 1.00 34.50 132 VAL C C 1
ATOM 2531 O O . VAL C 2 30 ? 3.808 22.825 20.799 1.00 34.51 132 VAL C O 1
ATOM 2535 N N . ALA C 2 31 ? 2.876 24.845 20.874 1.00 34.40 133 ALA C N 1
ATOM 2536 C CA . ALA C 2 31 ? 2.522 24.653 2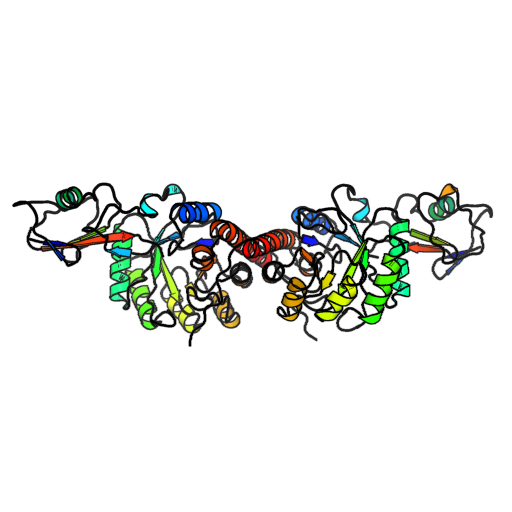2.274 1.00 34.62 133 ALA C CA 1
ATOM 2537 C C . ALA C 2 31 ? 1.365 23.679 22.369 1.00 34.56 133 ALA C C 1
ATOM 2538 O O . ALA C 2 31 ? 1.399 22.702 23.113 1.00 34.59 133 ALA C O 1
ATOM 2540 N N . VAL C 2 32 ? 0.361 23.955 21.559 1.00 34.65 134 VAL C N 1
ATOM 2541 C CA . VAL C 2 32 ? -0.868 23.222 21.547 1.00 34.91 134 VAL C CA 1
ATOM 2542 C C . VAL C 2 32 ? -0.580 21.756 21.238 1.00 35.06 134 VAL C C 1
ATOM 2543 O O . VAL C 2 32 ? -1.297 20.875 21.683 1.00 35.33 134 VAL C O 1
ATOM 2547 N N . SER C 2 33 ? 0.512 21.511 20.524 1.00 35.17 135 SER C N 1
ATOM 2548 C CA . SER C 2 33 ? 0.968 20.168 20.175 1.00 35.26 135 SER C CA 1
ATOM 2549 C C . SER C 2 33 ? 1.349 19.324 21.375 1.00 35.32 135 SER C C 1
ATOM 2550 O O . SER C 2 33 ? 1.149 18.109 21.381 1.00 35.27 135 SER C O 1
ATOM 2553 N N . GLU C 2 34 ? 1.917 19.983 22.381 1.00 35.42 136 GLU C N 1
ATOM 2554 C CA . GLU C 2 34 ? 2.539 19.310 23.524 1.00 35.64 136 GLU C CA 1
ATOM 2555 C C . GLU C 2 34 ? 3.657 18.380 23.031 1.00 35.80 136 GLU C C 1
ATOM 2556 O O . GLU C 2 34 ? 3.680 17.204 23.366 1.00 35.78 136 GLU C O 1
ATOM 2562 N N . SER C 2 35 ? 4.599 18.903 22.254 1.00 36.25 137 SER C N 1
ATOM 2563 C CA . SER C 2 35 ? 5.473 18.005 21.504 1.00 36.52 137 SER C CA 1
ATOM 2564 C C . SER C 2 35 ? 6.737 17.437 22.136 1.00 36.67 137 SER C C 1
ATOM 2565 O O . SER C 2 35 ? 6.962 16.232 21.972 1.00 37.43 137 SER C O 1
ATOM 2568 N N . ASP C 2 36 ? 7.535 18.266 22.830 1.00 36.10 138 ASP C N 1
ATOM 2569 C CA . ASP C 2 36 ? 8.981 18.010 23.086 1.00 35.65 138 ASP C CA 1
ATOM 2570 C C . ASP C 2 36 ? 9.677 17.222 21.958 1.00 35.36 138 ASP C C 1
ATOM 2571 O O . ASP C 2 36 ? 9.306 16.108 21.644 1.00 36.48 138 ASP C O 1
ATOM 2576 N N . ILE C 2 37 ? 10.692 17.802 21.337 1.00 34.63 139 ILE C N 1
ATOM 2577 C CA . ILE C 2 37 ? 11.193 17.302 20.028 1.00 34.13 139 ILE C CA 1
ATOM 2578 C C . ILE C 2 37 ? 10.507 18.098 18.947 1.00 34.43 139 ILE C C 1
ATOM 2579 O O . ILE C 2 37 ? 9.304 18.015 18.786 1.00 34.53 139 ILE C O 1
ATOM 2584 N N . LEU C 2 38 ? 11.303 18.896 18.243 1.00 34.71 140 LEU C N 1
ATOM 2585 C CA . LEU C 2 38 ? 10.904 19.606 17.037 1.00 34.91 140 LEU C CA 1
ATOM 2586 C C . LEU C 2 38 ? 12.100 19.565 16.107 1.00 35.36 140 LEU C C 1
ATOM 2587 O O . LEU C 2 38 ? 13.243 19.720 16.540 1.00 35.88 140 LEU C O 1
ATOM 2592 N N . THR C 2 39 ? 11.843 19.361 14.824 1.00 35.52 141 THR C N 1
ATOM 2593 C CA . THR C 2 39 ? 12.925 19.299 13.850 1.00 35.61 141 THR C CA 1
ATOM 2594 C C . THR C 2 39 ? 13.172 20.667 13.261 1.00 35.75 141 THR C C 1
ATOM 2595 O O . THR C 2 39 ? 12.230 21.410 13.007 1.00 36.09 141 THR C O 1
ATOM 2599 N N . PHE C 2 40 ? 14.440 20.992 13.037 1.00 35.59 142 PHE C N 1
ATOM 2600 C CA . PHE C 2 40 ? 14.793 22.228 12.354 1.00 35.26 142 PHE C CA 1
ATOM 2601 C C . PHE C 2 40 ? 15.666 21.906 11.195 1.00 34.87 142 PHE C C 1
ATOM 2602 O O . PHE C 2 40 ? 16.232 20.818 11.129 1.00 35.01 142 PHE C O 1
ATOM 2610 N N . ALA C 2 41 ? 15.787 22.868 10.292 1.00 34.25 143 ALA C N 1
ATOM 2611 C CA . ALA C 2 41 ? 16.637 22.712 9.119 1.00 33.81 143 ALA C CA 1
ATOM 2612 C C . ALA C 2 41 ? 17.945 23.537 9.183 1.00 33.18 143 ALA C C 1
ATOM 2613 O O . ALA C 2 41 ? 17.986 24.634 9.739 1.00 32.67 143 ALA C O 1
ATOM 2615 N N . PHE C 2 48 ? 23.104 39.814 5.796 1.00 30.12 150 PHE C N 1
ATOM 2616 C CA . PHE C 2 48 ? 23.012 40.478 4.340 1.00 30.13 150 PHE C CA 1
ATOM 2617 C C . PHE C 2 48 ? 21.558 40.819 3.905 1.00 30.42 150 PHE C C 1
ATOM 2618 O O . PHE C 2 48 ? 21.353 41.725 3.070 1.00 30.23 150 PHE C O 1
ATOM 2620 N N . GLU C 2 49 ? 20.573 40.093 4.481 1.00 30.98 151 GLU C N 1
ATOM 2621 C CA . GLU C 2 49 ? 19.156 40.114 4.016 1.00 31.27 151 GLU C CA 1
ATOM 2622 C C . GLU C 2 49 ? 18.285 41.320 4.496 1.00 31.49 151 GLU C C 1
ATOM 2623 O O . GLU C 2 49 ? 17.974 42.236 3.709 1.00 31.39 151 GLU C O 1
ATOM 2625 N N . ALA C 2 50 ? 17.885 41.296 5.771 1.00 31.88 152 ALA C N 1
ATOM 2626 C CA . ALA C 2 50 ? 17.033 42.332 6.411 1.00 32.30 152 ALA C CA 1
ATOM 2627 C C . ALA C 2 50 ? 16.287 41.754 7.638 1.00 32.68 152 ALA C C 1
ATOM 2628 O O . ALA C 2 50 ? 15.861 40.584 7.636 1.00 32.74 152 ALA C O 1
ATOM 2630 N N . SER C 2 51 ? 16.117 42.584 8.670 1.00 33.05 153 SER C N 1
ATOM 2631 C CA . SER C 2 51 ? 15.616 42.137 9.976 1.00 33.40 153 SER C CA 1
ATOM 2632 C C . SER C 2 51 ? 14.219 41.499 9.962 1.00 33.74 153 SER C C 1
ATOM 2633 O O . SER C 2 51 ? 13.299 41.980 9.292 1.00 33.62 153 SER C O 1
ATOM 2635 N N . GLN C 2 52 ? 14.104 40.403 10.713 1.00 34.28 154 GLN C N 1
ATOM 2636 C CA . GLN C 2 52 ? 12.880 39.614 10.894 1.00 34.78 154 GLN C CA 1
ATOM 2637 C C . GLN C 2 52 ? 13.111 38.721 12.122 1.00 35.21 154 GLN C C 1
ATOM 2638 O O . GLN C 2 52 ? 14.267 38.488 12.480 1.00 35.44 154 GLN C O 1
ATOM 2640 N N . PRO C 2 53 ? 12.057 38.229 12.786 1.00 35.59 155 PRO C N 1
ATOM 2641 C CA . PRO C 2 53 ? 12.254 37.299 13.912 1.00 35.81 155 PRO C CA 1
ATOM 2642 C C . PRO C 2 53 ? 12.709 35.905 13.448 1.00 36.03 155 PRO C C 1
ATOM 2643 O O . PRO C 2 53 ? 12.296 35.453 12.374 1.00 36.26 155 PRO C O 1
ATOM 2647 N N . ASN C 2 54 ? 13.560 35.242 14.231 1.00 36.09 156 ASN C N 1
ATOM 2648 C CA . ASN C 2 54 ? 13.793 33.803 14.037 1.00 36.12 156 ASN C CA 1
ATOM 2649 C C . ASN C 2 54 ? 13.191 33.027 15.203 1.00 36.13 156 ASN C C 1
ATOM 2650 O O . ASN C 2 54 ? 13.523 33.287 16.369 1.00 36.33 156 ASN C O 1
ATOM 2655 N N . PHE C 2 55 ? 12.310 32.078 14.880 1.00 35.94 157 PHE C N 1
ATOM 2656 C CA . PHE C 2 55 ? 11.510 31.385 15.895 1.00 35.93 157 PHE C CA 1
ATOM 2657 C C . PHE C 2 55 ? 12.326 30.681 16.987 1.00 35.91 157 PHE C C 1
ATOM 2658 O O . PHE C 2 55 ? 11.969 30.747 18.166 1.00 36.10 157 PHE C O 1
ATOM 2660 N N . LEU C 2 56 ? 13.420 30.024 16.611 1.00 35.78 158 LEU C N 1
ATOM 2661 C CA . LEU C 2 56 ? 14.228 29.289 17.583 1.00 35.80 158 LEU C CA 1
ATOM 2662 C C . LEU C 2 56 ? 14.846 30.198 18.676 1.00 35.89 158 LEU C C 1
ATOM 2663 O O . LEU C 2 56 ? 14.987 29.786 19.835 1.00 36.06 158 LEU C O 1
ATOM 2668 N N . GLU C 2 57 ? 15.178 31.440 18.326 1.00 35.72 159 GLU C N 1
ATOM 2669 C CA . GLU C 2 57 ? 15.738 32.355 19.325 1.00 35.62 159 GLU C CA 1
ATOM 2670 C C . GLU C 2 57 ? 14.669 33.210 20.041 1.00 35.54 159 GLU C C 1
ATOM 2671 O O . GLU C 2 57 ? 15.001 34.025 20.919 1.00 35.87 159 GLU C O 1
ATOM 2677 N N . GLN C 2 58 ? 13.393 33.015 19.666 1.00 35.35 160 GLN C N 1
ATOM 2678 C CA . GLN C 2 58 ? 12.271 33.395 20.545 1.00 35.35 160 GLN C CA 1
ATOM 2679 C C . GLN C 2 58 ? 11.746 32.186 21.406 1.00 35.49 160 GLN C C 1
ATOM 2680 O O . GLN C 2 58 ? 10.571 32.174 21.820 1.00 35.56 160 GLN C O 1
ATOM 2686 N N . LEU C 2 59 ? 12.629 31.200 21.690 1.00 35.71 161 LEU C N 1
ATOM 2687 C CA . LEU C 2 59 ? 12.224 29.908 22.323 1.00 35.88 161 LEU C CA 1
ATOM 2688 C C . LEU C 2 59 ? 13.174 29.318 23.427 1.00 35.92 161 LEU C C 1
ATOM 2689 O O . LEU C 2 59 ? 14.366 29.068 23.167 1.00 35.63 161 LEU C O 1
ATOM 2694 N N . ASP C 2 60 ? 12.583 29.096 24.644 1.00 36.17 162 ASP C N 1
ATOM 2695 C CA . ASP C 2 60 ? 13.224 28.324 25.745 1.00 36.11 162 ASP C CA 1
ATOM 2696 C C . ASP C 2 60 ? 13.674 26.931 25.269 1.00 36.13 162 ASP C C 1
ATOM 2697 O O . ASP C 2 60 ? 12.847 26.139 24.664 1.00 36.63 162 ASP C O 1
ATOM 2702 N N . LEU C 2 61 ? 14.966 26.619 25.589 1.00 35.62 163 LEU C N 1
ATOM 2703 C CA . LEU C 2 61 ? 15.661 25.468 24.982 1.00 35.39 163 LEU C CA 1
ATOM 2704 C C . LEU C 2 61 ? 15.861 24.245 25.917 1.00 35.05 163 LEU C C 1
ATOM 2705 O O . LEU C 2 61 ? 16.399 23.091 25.457 1.00 35.39 163 LEU C O 1
ATOM 2710 N N . SER C 2 62 ? 15.425 24.480 27.221 1.00 34.21 164 SER C N 1
ATOM 2711 C CA . SER C 2 62 ? 15.360 23.391 28.209 1.00 33.65 164 SER C CA 1
ATOM 2712 C C . SER C 2 62 ? 14.250 22.377 27.830 1.00 33.58 164 SER C C 1
ATOM 2713 O O . SER C 2 62 ? 14.540 21.207 27.518 1.00 33.78 164 SER C O 1
ATOM 2716 N N . LYS C 2 63 ? 12.997 22.857 27.816 1.00 32.89 165 LYS C N 1
ATOM 2717 C CA . LYS C 2 63 ? 11.776 22.050 27.644 1.00 32.24 165 LYS C CA 1
ATOM 2718 C C . LYS C 2 63 ? 11.587 21.253 26.320 1.00 31.92 165 LYS C C 1
ATOM 2719 O O . LYS C 2 63 ? 10.738 20.353 26.238 1.00 31.85 165 LYS C O 1
ATOM 2725 N N . TYR C 2 64 ? 12.360 21.587 25.287 1.00 31.43 166 TYR C N 1
ATOM 2726 C CA . TYR C 2 64 ? 12.283 20.869 24.009 1.00 30.94 166 TYR C CA 1
ATOM 2727 C C . TYR C 2 64 ? 13.490 19.945 23.822 1.00 30.87 166 TYR C C 1
ATOM 2728 O O . TYR C 2 64 ? 14.470 20.074 24.579 1.00 30.97 166 TYR C O 1
ATOM 2737 N N . THR C 2 65 ? 13.421 19.017 22.824 1.00 30.79 167 THR C N 1
ATOM 2738 C CA . THR C 2 65 ? 14.606 18.232 22.396 1.00 31.02 167 THR C CA 1
ATOM 2739 C C . THR C 2 65 ? 14.785 18.327 20.878 1.00 30.93 167 THR C C 1
ATOM 2740 O O . THR C 2 65 ? 14.197 17.541 20.133 1.00 30.48 167 THR C O 1
ATOM 2744 N N . LEU C 2 66 ? 15.641 19.290 20.454 1.00 31.57 168 LEU C N 1
ATOM 2745 C CA . LEU C 2 66 ? 15.939 19.612 19.026 1.00 32.16 168 LEU C CA 1
ATOM 2746 C C . LEU C 2 66 ? 16.314 18.423 18.140 1.00 32.46 168 LEU C C 1
ATOM 2747 O O . LEU C 2 66 ? 17.166 17.600 18.492 1.00 32.85 168 LEU C O 1
ATOM 2752 N N . LEU C 2 67 ? 15.693 18.369 16.969 1.00 32.57 169 LEU C N 1
ATOM 2753 C CA . LEU C 2 67 ? 15.978 17.328 16.002 1.00 32.65 169 LEU C CA 1
ATOM 2754 C C . LEU C 2 67 ? 16.396 17.951 14.670 1.00 32.57 169 LEU C C 1
ATOM 2755 O O . LEU C 2 67 ? 15.591 18.096 13.762 1.00 32.32 169 LEU C O 1
ATOM 2760 N N . PRO C 2 68 ? 17.655 18.352 14.556 1.00 32.74 170 PRO C N 1
ATOM 2761 C CA . PRO C 2 68 ? 18.170 18.824 13.269 1.00 32.98 170 PRO C CA 1
ATOM 2762 C C . PRO C 2 68 ? 18.057 17.733 12.192 1.00 33.11 170 PRO C C 1
ATOM 2763 O O . PRO C 2 68 ? 18.053 16.479 12.503 1.00 33.37 170 PRO C O 1
ATOM 2767 N N . ASN C 2 69 ? 17.926 18.207 10.937 1.00 33.04 171 ASN C N 1
ATOM 2768 C CA . ASN C 2 69 ? 17.984 17.314 9.793 1.00 32.93 171 ASN C CA 1
ATOM 2769 C C . ASN C 2 69 ? 18.978 17.826 8.762 1.00 32.82 171 ASN C C 1
ATOM 2770 O O . ASN C 2 69 ? 19.445 18.979 8.811 1.00 32.89 171 ASN C O 1
ATOM 2775 N N . THR C 2 70 ? 19.298 16.953 7.825 1.00 32.45 172 THR C N 1
ATOM 2776 C CA . THR C 2 70 ? 20.316 17.231 6.841 1.00 32.08 172 THR C CA 1
ATOM 2777 C C . THR C 2 70 ? 19.661 17.740 5.550 1.00 32.11 172 THR C C 1
ATOM 2778 O O . THR C 2 70 ? 20.147 17.489 4.437 1.00 32.22 172 THR C O 1
ATOM 2782 N N . ALA C 2 71 ? 18.573 18.497 5.736 1.00 31.99 173 ALA C N 1
ATOM 2783 C CA . ALA C 2 71 ? 17.620 18.840 4.675 1.00 31.79 173 ALA C CA 1
ATOM 2784 C C . ALA C 2 71 ? 18.141 19.849 3.665 1.00 31.69 173 ALA C C 1
ATOM 2785 O O . ALA C 2 71 ? 18.088 21.080 3.906 1.00 31.47 173 ALA C O 1
ATOM 2787 N N . GLY C 2 72 ? 18.610 19.308 2.526 1.00 31.69 174 GLY C N 1
ATOM 2788 C CA . GLY C 2 72 ? 19.212 20.095 1.462 1.00 31.68 174 GLY C CA 1
ATOM 2789 C C . GLY C 2 72 ? 20.406 19.400 0.825 1.00 31.73 174 GLY C C 1
ATOM 2790 O O . GLY C 2 72 ? 20.933 19.846 -0.201 1.00 31.67 174 GLY C O 1
ATOM 2791 N N . ALA C 2 73 ? 20.832 18.303 1.446 1.00 31.78 175 ALA C N 1
ATOM 2792 C CA . ALA C 2 73 ? 21.935 17.489 0.949 1.00 31.81 175 ALA C CA 1
ATOM 2793 C C . ALA C 2 73 ? 21.465 16.474 -0.092 1.00 31.93 175 ALA C C 1
ATOM 2794 O O . ALA C 2 73 ? 20.331 15.983 -0.030 1.00 32.18 175 ALA C O 1
ATOM 2796 N N . SER C 2 74 ? 22.338 16.177 -1.052 1.00 31.96 176 SER C N 1
ATOM 2797 C CA . SER C 2 74 ? 22.138 15.067 -1.979 1.00 32.17 176 SER C CA 1
ATOM 2798 C C . SER C 2 74 ? 23.154 13.976 -1.666 1.00 32.24 176 SER C C 1
ATOM 2799 O O . SER C 2 74 ? 22.848 12.784 -1.711 1.00 32.04 176 SER C O 1
ATOM 2802 N N . THR C 2 75 ? 24.371 14.413 -1.352 1.00 32.62 177 THR C N 1
ATOM 2803 C CA . THR C 2 75 ? 25.453 13.532 -0.921 1.00 32.74 177 THR C CA 1
ATOM 2804 C C . THR C 2 75 ? 25.412 13.333 0.596 1.00 32.97 177 THR C C 1
ATOM 2805 O O . THR C 2 75 ? 25.022 14.244 1.353 1.00 33.06 177 THR C O 1
ATOM 2809 N N . ALA C 2 76 ? 25.809 12.134 1.029 1.00 33.17 178 ALA C N 1
ATOM 2810 C CA . ALA C 2 76 ? 26.075 11.849 2.435 1.00 33.21 178 ALA C CA 1
ATOM 2811 C C . ALA C 2 76 ? 27.241 12.738 2.876 1.00 33.37 178 ALA C C 1
ATOM 2812 O O . ALA C 2 76 ? 27.409 13.031 4.068 1.00 33.25 178 ALA C O 1
ATOM 2814 N N . GLU C 2 77 ? 28.046 13.151 1.894 1.00 33.43 179 GLU C N 1
ATOM 2815 C CA . GLU C 2 77 ? 29.009 14.225 2.093 1.00 33.78 179 GLU C CA 1
ATOM 2816 C C . GLU C 2 77 ? 28.223 15.461 2.547 1.00 33.33 179 GLU C C 1
ATOM 2817 O O . GLU C 2 77 ? 28.223 15.799 3.731 1.00 33.17 179 GLU C O 1
ATOM 2823 N N . GLU C 2 78 ? 27.512 16.092 1.610 1.00 33.02 180 GLU C N 1
ATOM 2824 C CA . GLU C 2 78 ? 26.756 17.318 1.875 1.00 32.69 180 GLU C CA 1
ATOM 2825 C C . GLU C 2 78 ? 25.974 17.226 3.168 1.00 32.37 180 GLU C C 1
ATOM 2826 O O . GLU C 2 78 ? 25.788 18.226 3.860 1.00 32.24 180 GLU C O 1
ATOM 2832 N N . ALA C 2 79 ? 25.525 16.007 3.470 1.00 32.20 181 ALA C N 1
ATOM 2833 C CA . ALA C 2 79 ? 24.767 15.693 4.673 1.00 32.02 181 ALA C CA 1
ATOM 2834 C C . ALA C 2 79 ? 25.646 15.706 5.928 1.00 31.92 181 ALA C C 1
ATOM 2835 O O . ALA C 2 79 ? 25.258 16.273 6.965 1.00 31.79 181 ALA C O 1
ATOM 2837 N N . VAL C 2 80 ? 26.830 15.090 5.830 1.00 31.74 182 VAL C N 1
ATOM 2838 C CA . VAL C 2 80 ? 27.729 14.994 6.979 1.00 31.63 182 VAL C CA 1
ATOM 2839 C C . VAL C 2 80 ? 28.024 16.385 7.556 1.00 31.58 182 VAL C C 1
ATOM 2840 O O . VAL C 2 80 ? 28.028 16.562 8.796 1.00 31.67 182 VAL C O 1
ATOM 2844 N N . ARG C 2 81 ? 28.210 17.368 6.661 1.00 31.55 183 ARG C N 1
ATOM 2845 C CA . ARG C 2 81 ? 28.394 18.769 7.056 1.00 31.42 183 ARG C CA 1
ATOM 2846 C C . ARG C 2 81 ? 27.191 19.336 7.865 1.00 31.22 183 ARG C C 1
ATOM 2847 O O . ARG C 2 81 ? 27.325 19.611 9.057 1.00 31.17 183 ARG C O 1
ATOM 2849 N N . ILE C 2 82 ? 26.020 19.470 7.250 1.00 30.94 184 ILE C N 1
ATOM 2850 C CA . ILE C 2 82 ? 24.833 19.925 7.984 1.00 30.99 184 ILE C CA 1
ATOM 2851 C C . ILE C 2 82 ? 24.681 19.270 9.380 1.00 31.03 184 ILE C C 1
ATOM 2852 O O . ILE C 2 82 ? 23.987 19.802 10.286 1.00 31.13 184 ILE C O 1
ATOM 2857 N N . ALA C 2 83 ? 25.313 18.106 9.536 1.00 30.81 185 ALA C N 1
ATOM 2858 C CA . ALA C 2 83 ? 25.302 17.386 10.803 1.00 30.49 185 ALA C CA 1
ATOM 2859 C C . ALA C 2 83 ? 26.342 17.965 11.774 1.00 30.22 185 ALA C C 1
ATOM 2860 O O . ALA C 2 83 ? 26.014 18.278 12.920 1.00 30.12 185 ALA C O 1
ATOM 2862 N N . ARG C 2 84 ? 27.585 18.104 11.304 1.00 29.90 186 ARG C N 1
ATOM 2863 C CA . ARG C 2 84 ? 28.677 18.679 12.098 1.00 29.70 186 ARG C CA 1
ATOM 2864 C C . ARG C 2 84 ? 28.521 20.196 12.235 1.00 29.86 186 ARG C C 1
ATOM 2865 O O . ARG C 2 84 ? 29.002 20.812 13.258 1.00 30.00 186 ARG C O 1
ATOM 2873 N N . LEU C 2 85 ? 27.856 20.788 11.199 1.00 29.98 187 LEU C N 1
ATOM 2874 C CA . LEU C 2 85 ? 27.446 22.194 11.245 1.00 30.01 187 LEU C CA 1
ATOM 2875 C C . LEU C 2 85 ? 26.454 22.412 12.373 1.00 30.16 187 LEU C C 1
ATOM 2876 O O . LEU C 2 85 ? 26.369 23.515 12.955 1.00 30.24 187 LEU C O 1
ATOM 2881 N N . ALA C 2 86 ? 25.696 21.346 12.671 1.00 30.39 188 ALA C N 1
ATOM 2882 C CA . ALA C 2 86 ? 24.736 21.387 13.761 1.00 30.61 188 ALA C CA 1
ATOM 2883 C C . ALA C 2 86 ? 25.457 21.558 15.116 1.00 30.65 188 ALA C C 1
ATOM 2884 O O . ALA C 2 86 ? 25.223 22.569 15.854 1.00 30.66 188 ALA C O 1
ATOM 2886 N N . LYS C 2 87 ? 26.362 20.604 15.418 1.00 30.62 189 LYS C N 1
ATOM 2887 C CA . LYS C 2 87 ? 26.993 20.555 16.731 1.00 30.58 189 LYS C CA 1
ATOM 2888 C C . LYS C 2 87 ? 27.879 21.771 16.989 1.00 30.84 189 LYS C C 1
ATOM 2889 O O . LYS C 2 87 ? 28.216 22.045 18.136 1.00 31.32 189 LYS C O 1
ATOM 2891 N N . ALA C 2 88 ? 28.229 22.510 15.931 1.00 30.83 190 ALA C N 1
ATOM 2892 C CA . ALA C 2 88 ? 28.989 23.768 16.043 1.00 30.70 190 ALA C CA 1
ATOM 2893 C C . ALA C 2 88 ? 28.213 24.857 16.800 1.00 30.83 190 ALA C C 1
ATOM 2894 O O . ALA C 2 88 ? 28.800 25.697 17.496 1.00 30.57 190 ALA C O 1
ATOM 2896 N N . SER C 2 89 ? 26.893 24.836 16.634 1.00 31.12 191 SER C N 1
ATOM 2897 C CA . SER C 2 89 ? 25.983 25.686 17.395 1.00 31.55 191 SER C CA 1
ATOM 2898 C C . SER C 2 89 ? 25.958 25.286 18.870 1.00 31.93 191 SER C C 1
ATOM 2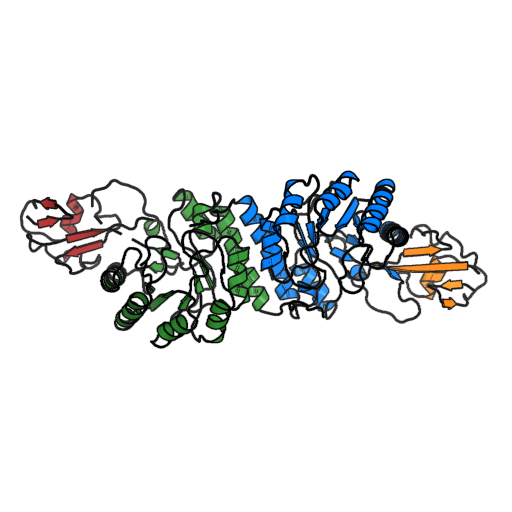899 O O . SER C 2 89 ? 25.712 26.121 19.743 1.00 31.90 191 SER C O 1
ATOM 2902 N N . GLY C 2 90 ? 26.187 23.999 19.127 1.00 32.44 192 GLY C N 1
ATOM 2903 C CA . GLY C 2 90 ? 26.201 23.459 20.473 1.00 33.18 192 GLY C CA 1
ATOM 2904 C C . GLY C 2 90 ? 24.899 23.720 21.197 1.00 33.77 192 GLY C C 1
ATOM 2905 O O . GLY C 2 90 ? 24.881 24.355 22.254 1.00 33.81 192 GLY C O 1
ATOM 2906 N N . LEU C 2 91 ? 23.805 23.250 20.605 1.00 34.38 193 LEU C N 1
ATOM 2907 C CA . LEU C 2 91 ? 22.479 23.360 21.212 1.00 35.09 193 LEU C CA 1
ATOM 2908 C C . LEU C 2 91 ? 21.777 22.013 21.074 1.00 35.64 193 LEU C C 1
ATOM 2909 O O . LEU C 2 91 ? 20.824 21.702 21.798 1.00 35.49 193 LEU C O 1
ATOM 2914 N N . CYS C 2 92 ? 22.302 21.212 20.149 1.00 36.60 194 CYS C N 1
ATOM 2915 C CA . CYS C 2 92 ? 21.726 19.930 19.777 1.00 37.57 194 CYS C CA 1
ATOM 2916 C C . CYS C 2 92 ? 22.697 18.772 20.025 1.00 38.12 194 CYS C C 1
ATOM 2917 O O . CYS C 2 92 ? 23.906 18.962 20.149 1.00 38.29 194 CYS C O 1
ATOM 2920 N N . ASP C 2 93 ? 22.132 17.570 20.056 1.00 38.93 195 ASP C N 1
ATOM 2921 C CA . ASP C 2 93 ? 22.808 16.338 20.448 1.00 39.47 195 ASP C CA 1
ATOM 2922 C C . ASP C 2 93 ? 21.832 15.198 20.050 1.00 39.14 195 ASP C C 1
ATOM 2923 O O . ASP C 2 93 ? 21.381 14.390 20.879 1.00 39.47 195 ASP C O 1
ATOM 2928 N N . MET C 2 94 ? 21.496 15.193 18.757 1.00 38.34 196 MET C N 1
ATOM 2929 C CA . MET C 2 94 ? 20.516 14.304 18.131 1.00 37.37 196 MET C CA 1
ATOM 2930 C C . MET C 2 94 ? 20.409 14.747 16.669 1.00 36.71 196 MET C C 1
ATOM 2931 O O . MET C 2 94 ? 20.209 15.979 16.404 1.00 36.58 196 MET C O 1
ATOM 2936 N N . ILE C 2 95 ? 20.560 13.767 15.719 1.00 35.86 197 ILE C N 1
ATOM 2937 C CA . ILE C 2 95 ? 20.347 14.023 14.259 1.00 35.22 197 ILE C CA 1
ATOM 2938 C C . ILE C 2 95 ? 19.221 13.175 13.563 1.00 34.87 197 ILE C C 1
ATOM 2939 O O . ILE C 2 95 ? 18.958 11.921 13.905 1.00 35.04 197 ILE C O 1
ATOM 2944 N N . LYS C 2 96 ? 18.569 13.881 12.588 1.00 34.15 198 LYS C N 1
ATOM 2945 C CA . LYS C 2 96 ? 17.711 13.202 11.634 1.00 33.73 198 LYS C CA 1
ATOM 2946 C C . LYS C 2 96 ? 18.457 13.081 10.330 1.00 33.71 198 LYS C C 1
ATOM 2947 O O . LYS C 2 96 ? 18.896 14.121 9.760 1.00 33.82 198 LYS C O 1
ATOM 2953 N N . VAL C 2 97 ? 18.609 11.820 9.860 1.00 33.79 199 VAL C N 1
ATOM 2954 C CA . VAL C 2 97 ? 19.288 11.536 8.581 1.00 33.94 199 VAL C CA 1
ATOM 2955 C C . VAL C 2 97 ? 18.292 11.525 7.413 1.00 34.15 199 VAL C C 1
ATOM 2956 O O . VAL C 2 97 ? 17.355 10.724 7.380 1.00 34.33 199 VAL C O 1
ATOM 2960 N N . GLU C 2 98 ? 18.512 12.422 6.457 1.00 34.28 200 GLU C N 1
ATOM 2961 C CA . GLU C 2 98 ? 17.550 12.671 5.396 1.00 34.45 200 GLU C CA 1
ATOM 2962 C C . GLU C 2 98 ? 18.261 12.879 4.070 1.00 34.37 200 GLU C C 1
ATOM 2963 O O . GLU C 2 98 ? 18.824 13.948 3.820 1.00 34.22 200 GLU C O 1
ATOM 2969 N N . VAL C 2 99 ? 18.241 11.859 3.219 1.00 34.39 201 VAL C N 1
ATOM 2970 C CA . VAL C 2 99 ? 18.858 12.010 1.905 1.00 34.67 201 VAL C CA 1
ATOM 2971 C C . VAL C 2 99 ? 17.813 12.028 0.786 1.00 34.79 201 VAL C C 1
ATOM 2972 O O . VAL C 2 99 ? 17.489 10.984 0.204 1.00 34.76 201 VAL C O 1
ATOM 2976 N N . ILE C 2 100 ? 17.287 13.219 0.494 1.00 35.05 202 ILE C N 1
ATOM 2977 C CA . ILE C 2 100 ? 16.398 13.399 -0.653 1.00 35.30 202 ILE C CA 1
ATOM 2978 C C . ILE C 2 100 ? 17.198 13.123 -1.920 1.00 35.57 202 ILE C C 1
ATOM 2979 O O . ILE C 2 100 ? 18.292 13.649 -2.094 1.00 35.49 202 ILE C O 1
ATOM 2984 N N . GLY C 2 101 ? 16.655 12.272 -2.782 1.00 35.95 203 GLY C N 1
ATOM 2985 C CA . GLY C 2 101 ? 17.328 11.891 -4.005 1.00 36.57 203 GLY C CA 1
ATOM 2986 C C . GLY C 2 101 ? 16.472 12.034 -5.244 1.00 36.97 203 GLY C C 1
ATOM 2987 O O . GLY C 2 101 ? 16.995 12.140 -6.356 1.00 37.50 203 GLY C O 1
ATOM 2988 N N . CYS C 2 102 ? 15.159 12.026 -5.056 1.00 37.26 204 CYS C N 1
ATOM 2989 C CA . CYS C 2 102 ? 14.214 12.106 -6.167 1.00 37.50 204 CYS C CA 1
ATOM 2990 C C . CYS C 2 102 ? 13.514 13.469 -6.199 1.00 37.64 204 CYS C C 1
ATOM 2991 O O . CYS C 2 102 ? 12.711 13.804 -5.301 1.00 37.54 204 CYS C O 1
ATOM 2994 N N . SER C 2 103 ? 13.832 14.243 -7.241 1.00 37.51 205 SER C N 1
ATOM 2995 C CA . SER C 2 103 ? 13.193 15.539 -7.512 1.00 37.38 205 SER C CA 1
ATOM 2996 C C . SER C 2 103 ? 11.657 15.492 -7.434 1.00 37.27 205 SER C C 1
ATOM 2997 O O . SER C 2 103 ? 11.016 16.462 -7.022 1.00 37.23 205 SER C O 1
ATOM 3000 N N . ARG C 2 104 ? 11.095 14.347 -7.822 1.00 36.94 206 ARG C N 1
ATOM 3001 C CA . ARG C 2 104 ? 9.663 14.162 -7.991 1.00 36.53 206 ARG C CA 1
ATOM 3002 C C . ARG C 2 104 ? 8.949 13.692 -6.712 1.00 35.81 206 ARG C C 1
ATOM 3003 O O . ARG C 2 104 ? 7.816 14.099 -6.447 1.00 35.63 206 ARG C O 1
ATOM 3011 N N . SER C 2 105 ? 9.605 12.849 -5.920 1.00 35.01 207 SER C N 1
ATOM 3012 C CA . SER C 2 105 ? 8.970 12.304 -4.724 1.00 34.41 207 SER C CA 1
ATOM 3013 C C . SER C 2 105 ? 9.585 12.761 -3.386 1.00 34.27 207 SER C C 1
ATOM 3014 O O . SER C 2 105 ? 8.865 12.909 -2.386 1.00 34.30 207 SER C O 1
ATOM 3017 N N . LEU C 2 106 ? 10.905 12.999 -3.377 1.00 33.88 208 LEU C N 1
ATOM 3018 C CA . LEU C 2 106 ? 11.650 13.451 -2.176 1.00 33.11 208 LEU C CA 1
ATOM 3019 C C . LEU C 2 106 ? 11.899 12.292 -1.192 1.00 32.75 208 LEU C C 1
ATOM 3020 O O . LEU C 2 106 ? 11.903 12.479 0.082 1.00 32.57 208 LEU C O 1
ATOM 3025 N N . LEU C 2 107 ? 12.113 11.096 -1.805 1.00 32.29 209 LEU C N 1
ATOM 3026 C CA . LEU C 2 107 ? 12.218 9.850 -1.053 1.00 32.15 209 LEU C CA 1
ATOM 3027 C C . LEU C 2 107 ? 13.669 9.550 -0.742 1.00 32.26 209 LEU C C 1
ATOM 3028 O O . LEU C 2 107 ? 14.544 9.894 -1.539 1.00 32.56 209 LEU C O 1
ATOM 3033 N N . PRO C 2 108 ? 13.929 8.909 0.402 1.00 32.24 210 PRO C N 1
ATOM 3034 C CA . PRO C 2 108 ? 15.295 8.563 0.830 1.00 32.32 210 PRO C CA 1
ATOM 3035 C C . PRO C 2 108 ? 16.149 7.748 -0.151 1.00 32.35 210 PRO C C 1
ATOM 3036 O O . PRO C 2 108 ? 15.682 6.828 -0.821 1.00 32.49 210 PRO C O 1
ATOM 3040 N N . ASP C 2 109 ? 17.424 8.114 -0.198 1.00 32.43 211 ASP C N 1
ATOM 3041 C CA . ASP C 2 109 ? 18.432 7.431 -0.994 1.00 32.42 211 ASP C CA 1
ATOM 3042 C C . ASP C 2 109 ? 19.106 6.320 -0.172 1.00 32.51 211 ASP C C 1
ATOM 3043 O O . ASP C 2 109 ? 19.928 6.613 0.698 1.00 32.40 211 ASP C O 1
ATOM 3048 N N . PRO C 2 110 ? 18.792 5.051 -0.469 1.00 32.60 212 PRO C N 1
ATOM 3049 C CA . PRO C 2 110 ? 19.209 3.929 0.383 1.00 32.66 212 PRO C CA 1
ATOM 3050 C C . PRO C 2 110 ? 20.715 3.850 0.616 1.00 32.77 212 PRO C C 1
ATOM 3051 O O . PRO C 2 110 ? 21.123 3.457 1.705 1.00 32.64 212 PRO C O 1
ATOM 3055 N N . VAL C 2 111 ? 21.523 4.220 -0.372 1.00 33.16 213 VAL C N 1
ATOM 3056 C CA . VAL C 2 111 ? 22.974 4.057 -0.235 1.00 33.69 213 VAL C CA 1
ATOM 3057 C C . VAL C 2 111 ? 23.612 5.170 0.611 1.00 34.15 213 VAL C C 1
ATOM 3058 O O . VAL C 2 111 ? 24.387 4.884 1.525 1.00 34.23 213 VAL C O 1
ATOM 3062 N N . GLU C 2 112 ? 23.258 6.423 0.325 1.00 34.65 214 GLU C N 1
ATOM 3063 C CA . GLU C 2 112 ? 23.782 7.561 1.076 1.00 35.19 214 GLU C CA 1
ATOM 3064 C C . GLU C 2 112 ? 23.174 7.639 2.488 1.00 35.54 214 GLU C C 1
ATOM 3065 O O . GLU C 2 112 ? 23.911 7.798 3.457 1.00 35.75 214 GLU C O 1
ATOM 3071 N N . THR C 2 113 ? 21.849 7.507 2.611 1.00 35.77 215 THR C N 1
ATOM 3072 C CA . THR C 2 113 ? 21.206 7.437 3.927 1.00 35.96 215 THR C CA 1
ATOM 3073 C C . THR C 2 113 ? 21.870 6.387 4.831 1.00 35.93 215 THR C C 1
ATOM 3074 O O . THR C 2 113 ? 22.130 6.665 5.995 1.00 36.29 215 THR C O 1
ATOM 3078 N N . LEU C 2 114 ? 22.168 5.201 4.298 1.00 35.84 216 LEU C N 1
ATOM 3079 C CA . LEU C 2 114 ? 22.920 4.189 5.054 1.00 35.64 216 LEU C CA 1
ATOM 3080 C C . LEU C 2 114 ? 24.382 4.606 5.306 1.00 35.68 216 LEU C C 1
ATOM 3081 O O . LEU C 2 114 ? 24.812 4.678 6.462 1.00 35.59 216 LEU C O 1
ATOM 3086 N N . LYS C 2 115 ? 25.130 4.881 4.232 1.00 35.64 217 LYS C N 1
ATOM 3087 C CA . LYS C 2 115 ? 26.533 5.308 4.326 1.00 35.59 217 LYS C CA 1
ATOM 3088 C C . LYS C 2 115 ? 26.702 6.469 5.313 1.00 35.19 217 LYS C C 1
ATOM 3089 O O . LYS C 2 115 ? 27.522 6.391 6.236 1.00 35.13 217 LYS C O 1
ATOM 3095 N N . ALA C 2 116 ? 25.910 7.530 5.128 1.00 34.71 218 ALA C N 1
ATOM 3096 C CA . ALA C 2 116 ? 25.953 8.690 6.016 1.00 34.19 218 ALA C CA 1
ATOM 3097 C C . ALA C 2 116 ? 25.646 8.316 7.459 1.00 33.92 218 ALA C C 1
ATOM 3098 O O . ALA C 2 116 ? 26.206 8.908 8.375 1.00 34.01 218 ALA C O 1
ATOM 3100 N N . SER C 2 117 ? 24.766 7.337 7.663 1.00 33.55 219 SER C N 1
ATOM 3101 C CA . SER C 2 117 ? 24.384 6.937 9.019 1.00 33.28 219 SER C CA 1
ATOM 3102 C C . SER C 2 117 ? 25.546 6.297 9.777 1.00 33.21 219 SER C C 1
ATOM 3103 O O . SER C 2 117 ? 25.645 6.427 10.996 1.00 33.03 219 SER C O 1
ATOM 3106 N N . GLU C 2 118 ? 26.426 5.626 9.042 1.00 33.31 220 GLU C N 1
ATOM 3107 C CA . GLU C 2 118 ? 27.602 4.979 9.618 1.00 33.58 220 GLU C CA 1
ATOM 3108 C C . GLU C 2 118 ? 28.615 5.995 10.184 1.00 33.66 220 GLU C C 1
ATOM 3109 O O . GLU C 2 118 ? 28.992 5.913 11.360 1.00 33.70 220 GLU C O 1
ATOM 3115 N N . GLN C 2 119 ? 29.022 6.960 9.355 1.00 33.69 221 GLN C N 1
ATOM 3116 C CA . GLN C 2 119 ? 30.072 7.919 9.725 1.00 33.71 221 GLN C CA 1
ATOM 3117 C C . GLN C 2 119 ? 29.611 9.055 10.663 1.00 33.44 221 GLN C C 1
ATOM 3118 O O . GLN C 2 119 ? 30.433 9.774 11.235 1.00 33.75 221 GLN C O 1
ATOM 3124 N N . LEU C 2 120 ? 28.303 9.222 10.833 1.00 33.29 222 LEU C N 1
ATOM 3125 C CA . LEU C 2 120 ? 27.821 10.161 11.847 1.00 32.97 222 LEU C CA 1
ATOM 3126 C C . LEU C 2 120 ? 27.849 9.474 13.232 1.00 33.28 222 LEU C C 1
ATOM 3127 O O . LEU C 2 120 ? 28.143 10.130 14.366 1.00 33.64 222 LEU C O 1
ATOM 3132 N N . LEU C 2 121 ? 27.593 8.137 13.137 1.00 33.35 223 LEU C N 1
ATOM 3133 C CA . LEU C 2 121 ? 27.581 7.303 14.330 1.00 33.39 223 LEU C CA 1
ATOM 3134 C C . LEU C 2 121 ? 28.964 7.090 14.964 1.00 33.67 223 LEU C C 1
ATOM 3135 O O . LEU C 2 121 ? 29.051 6.732 16.139 1.00 33.75 223 LEU C O 1
ATOM 3140 N N . GLU C 2 122 ? 30.037 7.319 14.205 1.00 34.04 224 GLU C N 1
ATOM 3141 C CA . GLU C 2 122 ? 31.392 7.218 14.767 1.00 34.59 224 GLU C CA 1
ATOM 3142 C C . GLU C 2 122 ? 31.631 8.350 15.765 1.00 34.53 224 GLU C C 1
ATOM 3143 O O . GLU C 2 122 ? 31.816 8.113 16.986 1.00 34.99 224 GLU C O 1
ATOM 3149 N N . GLU C 2 123 ? 31.622 9.581 15.250 1.00 34.28 225 GLU C N 1
ATOM 3150 C CA . GLU C 2 123 ? 31.698 10.780 16.094 1.00 33.77 225 GLU C CA 1
ATOM 3151 C C . GLU C 2 123 ? 30.375 10.914 16.913 1.00 33.50 225 GLU C C 1
ATOM 3152 O O . GLU C 2 123 ? 29.430 11.651 16.533 1.00 33.35 225 GLU C O 1
ATOM 3158 N N . GLY C 2 124 ? 30.338 10.144 18.013 1.00 33.22 226 GLY C N 1
ATOM 3159 C CA . GLY C 2 124 ? 29.237 10.076 18.981 1.00 33.15 226 GLY C CA 1
ATOM 3160 C C . GLY C 2 124 ? 27.925 10.817 18.763 1.00 33.06 226 GLY C C 1
ATOM 3161 O O . GLY C 2 124 ? 27.442 11.481 19.685 1.00 33.06 226 GLY C O 1
ATOM 3162 N N . PHE C 2 125 ? 27.343 10.694 17.567 1.00 32.90 227 PHE C N 1
ATOM 3163 C CA . PHE C 2 125 ? 26.075 11.363 17.237 1.00 32.70 227 PHE C CA 1
ATOM 3164 C C . PHE C 2 125 ? 24.905 10.503 17.679 1.00 32.58 227 PHE C C 1
ATOM 3165 O O . PHE C 2 125 ? 25.038 9.275 17.716 1.00 32.77 227 PHE C O 1
ATOM 3173 N N . ILE C 2 126 ? 23.761 11.134 17.998 1.00 32.44 228 ILE C N 1
ATOM 3174 C CA . ILE C 2 126 ? 22.502 10.381 18.102 1.00 32.18 228 ILE C CA 1
ATOM 3175 C C . ILE C 2 126 ? 21.783 10.459 16.765 1.00 32.04 228 ILE C C 1
ATOM 3176 O O . ILE C 2 126 ? 21.366 11.541 16.328 1.00 31.90 228 ILE C O 1
ATOM 3181 N N . VAL C 2 127 ? 21.652 9.294 16.128 1.00 31.86 229 VAL C N 1
ATOM 3182 C CA . VAL C 2 127 ? 21.192 9.198 14.756 1.00 31.61 229 VAL C CA 1
ATOM 3183 C C . VAL C 2 127 ? 19.805 8.576 14.731 1.00 31.73 229 VAL C C 1
ATOM 3184 O O . VAL C 2 127 ? 19.561 7.551 15.380 1.00 31.62 229 VAL C O 1
ATOM 3188 N N . LEU C 2 128 ? 18.892 9.239 14.018 1.00 31.84 230 LEU C N 1
ATOM 3189 C CA . LEU C 2 128 ? 17.669 8.611 13.528 1.00 32.00 230 LEU C CA 1
ATOM 3190 C C . LEU C 2 128 ? 17.395 9.010 12.065 1.00 32.15 230 LEU C C 1
ATOM 3191 O O . LEU C 2 128 ? 16.922 10.134 11.791 1.00 32.30 230 LEU C O 1
ATOM 3196 N N . PRO C 2 129 ? 17.696 8.081 11.141 1.00 32.25 231 PRO C N 1
ATOM 3197 C CA . PRO C 2 129 ? 17.511 8.291 9.696 1.00 32.52 231 PRO C CA 1
ATOM 3198 C C . PRO C 2 129 ? 16.061 8.290 9.187 1.00 33.04 231 PRO C C 1
ATOM 3199 O O . PRO C 2 129 ? 15.178 7.727 9.839 1.00 32.88 231 PRO C O 1
ATOM 3203 N N . TYR C 2 130 ? 15.846 8.914 8.025 1.00 33.62 232 TYR C N 1
ATOM 3204 C CA . TYR C 2 130 ? 14.604 8.787 7.259 1.00 34.50 232 TYR C CA 1
ATOM 3205 C C . TYR C 2 130 ? 14.817 7.685 6.236 1.00 34.78 232 TYR C C 1
ATOM 3206 O O . TYR C 2 130 ? 15.711 7.785 5.395 1.00 35.14 232 TYR C O 1
ATOM 3215 N N . THR C 2 131 ? 14.007 6.629 6.314 1.00 35.12 233 THR C N 1
ATOM 3216 C CA . THR C 2 131 ? 14.111 5.517 5.363 1.00 35.55 233 THR C CA 1
ATOM 3217 C C . THR C 2 131 ? 12.786 5.208 4.640 1.00 35.49 233 THR C C 1
ATOM 3218 O O . THR C 2 131 ? 11.882 6.027 4.616 1.00 35.35 233 THR C O 1
ATOM 3222 N N . SER C 2 132 ? 12.684 4.029 4.047 1.00 35.63 234 SER C N 1
ATOM 3223 C CA . SER C 2 132 ? 11.580 3.732 3.166 1.00 36.12 234 SER C CA 1
ATOM 3224 C C . SER C 2 132 ? 10.472 2.960 3.847 1.00 36.56 234 SER C C 1
ATOM 3225 O O . SER C 2 132 ? 9.487 3.535 4.313 1.00 37.12 234 SER C O 1
ATOM 3228 N N . ASP C 2 133 ? 10.660 1.643 3.870 1.00 36.64 235 ASP C N 1
ATOM 3229 C CA . ASP C 2 133 ? 9.669 0.613 4.227 1.00 36.52 235 ASP C CA 1
ATOM 3230 C C . ASP C 2 133 ? 10.128 -0.684 3.573 1.00 36.04 235 ASP C C 1
ATOM 3231 O O . ASP C 2 133 ? 9.405 -1.684 3.586 1.00 36.37 235 ASP C O 1
ATOM 3236 N N . ASP C 2 134 ? 11.315 -0.645 2.971 1.00 35.06 236 ASP C N 1
ATOM 3237 C CA . ASP C 2 134 ? 12.036 -1.865 2.695 1.00 34.44 236 ASP C CA 1
ATOM 3238 C C . ASP C 2 134 ? 12.233 -2.429 4.089 1.00 34.13 236 ASP C C 1
ATOM 3239 O O . ASP C 2 134 ? 13.082 -1.951 4.854 1.00 34.19 236 ASP C O 1
ATOM 3244 N N . VAL C 2 135 ? 11.401 -3.405 4.437 1.00 33.65 237 VAL C N 1
ATOM 3245 C CA . VAL C 2 135 ? 11.548 -4.145 5.680 1.00 33.43 237 VAL C CA 1
ATOM 3246 C C . VAL C 2 135 ? 13.028 -4.310 6.068 1.00 33.70 237 VAL C C 1
ATOM 3247 O O . VAL C 2 135 ? 13.398 -3.948 7.181 1.00 34.05 237 VAL C O 1
ATOM 3251 N N . VAL C 2 136 ? 13.865 -4.819 5.152 1.00 33.59 238 VAL C N 1
ATOM 3252 C CA . VAL C 2 136 ? 15.291 -5.022 5.428 1.00 33.45 238 VAL C CA 1
ATOM 3253 C C . VAL C 2 136 ? 16.043 -3.703 5.656 1.00 33.49 238 VAL C C 1
ATOM 3254 O O . VAL C 2 136 ? 16.780 -3.580 6.646 1.00 33.73 238 VAL C O 1
ATOM 3258 N N . LEU C 2 137 ? 15.858 -2.718 4.767 1.00 33.30 239 LEU C N 1
ATOM 3259 C CA . LEU C 2 137 ? 16.586 -1.443 4.887 1.00 32.94 239 LEU C CA 1
ATOM 3260 C C . LEU C 2 137 ? 16.430 -0.817 6.279 1.00 32.97 239 LEU C C 1
ATOM 3261 O O . LEU C 2 137 ? 17.341 -0.136 6.769 1.00 33.00 239 LEU C O 1
ATOM 3266 N N . ALA C 2 138 ? 15.281 -1.054 6.919 1.00 32.87 240 ALA C N 1
ATOM 3267 C CA . ALA C 2 138 ? 15.154 -0.727 8.338 1.00 32.72 240 ALA C CA 1
ATOM 3268 C C . ALA C 2 138 ? 16.268 -1.455 9.103 1.00 32.52 240 ALA C C 1
ATOM 3269 O O . ALA C 2 138 ? 17.197 -0.822 9.618 1.00 32.15 240 ALA C O 1
ATOM 3271 N N . ARG C 2 139 ? 16.176 -2.783 9.123 1.00 32.52 241 ARG C N 1
ATOM 3272 C CA . ARG C 2 139 ? 17.108 -3.641 9.830 1.00 32.93 241 ARG C CA 1
ATOM 3273 C C . ARG C 2 139 ? 18.550 -3.184 9.589 1.00 33.06 241 ARG C C 1
ATOM 3274 O O . ARG C 2 139 ? 19.241 -2.797 10.537 1.00 33.24 241 ARG C O 1
ATOM 3282 N N . LYS C 2 140 ? 18.983 -3.199 8.325 1.00 32.91 242 LYS C N 1
ATOM 3283 C CA . LYS C 2 140 ? 20.345 -2.813 7.946 1.00 32.89 242 LYS C CA 1
ATOM 3284 C C . LYS C 2 140 ? 20.847 -1.549 8.652 1.00 33.03 242 LYS C C 1
ATOM 3285 O O . LYS C 2 140 ? 21.909 -1.578 9.279 1.00 33.54 242 LYS C O 1
ATOM 3291 N N . LEU C 2 141 ? 20.084 -0.457 8.562 1.00 32.88 243 LEU C N 1
ATOM 3292 C CA . LEU C 2 141 ? 20.412 0.797 9.252 1.00 32.67 243 LEU C CA 1
ATOM 3293 C C . LEU C 2 141 ? 20.605 0.584 10.749 1.00 32.54 243 LEU C C 1
ATOM 3294 O O . LEU C 2 141 ? 21.577 1.076 11.334 1.00 32.15 243 LEU C O 1
ATOM 3299 N N . GLU C 2 142 ? 19.663 -0.152 11.347 1.00 32.67 244 GLU C N 1
ATOM 3300 C CA . GLU C 2 142 ? 19.646 -0.426 12.787 1.00 32.94 244 GLU C CA 1
ATOM 3301 C C . GLU C 2 142 ? 20.740 -1.414 13.223 1.00 32.44 244 GLU C C 1
ATOM 3302 O O . GLU C 2 142 ? 21.262 -1.334 14.346 1.00 31.98 244 GLU C O 1
ATOM 3308 N N . GLU C 2 143 ? 21.074 -2.328 12.312 1.00 32.15 245 GLU C N 1
ATOM 3309 C CA . GLU C 2 143 ? 22.113 -3.337 12.511 1.00 32.10 245 GLU C CA 1
ATOM 3310 C C . GLU C 2 143 ? 23.524 -2.738 12.683 1.00 31.73 245 GLU C C 1
ATOM 3311 O O . GLU C 2 143 ? 24.475 -3.459 13.031 1.00 31.17 245 GLU C O 1
ATOM 3317 N N . LEU C 2 144 ? 23.641 -1.423 12.435 1.00 31.66 246 LEU C N 1
ATOM 3318 C CA . LEU C 2 144 ? 24.878 -0.689 12.725 1.00 31.64 246 LEU C CA 1
ATOM 3319 C C . LEU C 2 144 ? 24.636 0.462 13.731 1.00 31.94 246 LEU C C 1
ATOM 3320 O O . LEU C 2 144 ? 24.872 1.698 13.400 1.00 32.23 246 LEU C O 1
ATOM 3325 N N . GLY C 2 145 ? 24.135 0.039 14.948 1.00 32.08 247 GLY C N 1
ATOM 3326 C CA . GLY C 2 145 ? 23.984 0.920 16.111 1.00 32.25 247 GLY C CA 1
ATOM 3327 C C . GLY C 2 145 ? 23.009 2.109 16.110 1.00 32.32 247 GLY C C 1
ATOM 3328 O O . GLY C 2 145 ? 23.205 3.065 16.881 1.00 32.29 247 GLY C O 1
ATOM 3329 N N . VAL C 2 146 ? 21.960 2.064 15.287 1.00 32.15 248 VAL C N 1
ATOM 3330 C CA . VAL C 2 146 ? 21.034 3.196 15.192 1.00 32.14 248 VAL C CA 1
ATOM 3331 C C . VAL C 2 146 ? 19.933 3.145 16.274 1.00 32.40 248 VAL C C 1
ATOM 3332 O O . VAL C 2 146 ? 19.261 2.129 16.436 1.00 32.49 248 VAL C O 1
ATOM 3336 N N . HIS C 2 147 ? 19.763 4.249 17.005 1.00 32.58 249 HIS C N 1
ATOM 3337 C CA . HIS C 2 147 ? 18.969 4.256 18.241 1.00 32.76 249 HIS C CA 1
ATOM 3338 C C . HIS C 2 147 ? 17.525 4.672 18.015 1.00 33.41 249 HIS C C 1
ATOM 3339 O O . HIS C 2 147 ? 16.853 5.112 18.965 1.00 33.94 249 HIS C O 1
ATOM 3346 N N . ALA C 2 148 ? 17.063 4.539 16.767 1.00 33.71 250 ALA C N 1
ATOM 3347 C CA . ALA C 2 148 ? 15.674 4.812 16.354 1.00 33.88 250 ALA C CA 1
ATOM 3348 C C . ALA C 2 148 ? 15.585 4.835 14.831 1.00 34.29 250 ALA C C 1
ATOM 3349 O O . ALA C 2 148 ? 16.329 5.566 14.173 1.00 34.58 250 ALA C O 1
ATOM 3351 N N . ILE C 2 149 ? 14.670 4.037 14.277 1.00 34.71 251 ILE C N 1
ATOM 3352 C CA . ILE C 2 149 ? 14.509 3.903 12.825 1.00 34.75 251 ILE C CA 1
ATOM 3353 C C . ILE C 2 149 ? 13.246 4.626 12.317 1.00 34.86 251 ILE C C 1
ATOM 3354 O O . ILE C 2 149 ? 12.146 4.459 12.880 1.00 34.85 251 ILE C O 1
ATOM 3359 N N . MET C 2 150 ? 13.412 5.452 11.280 1.00 34.74 252 MET C N 1
ATOM 3360 C CA . MET C 2 150 ? 12.352 6.396 10.891 1.00 34.60 252 MET C CA 1
ATOM 3361 C C . MET C 2 150 ? 11.815 6.180 9.470 1.00 33.93 252 MET C C 1
ATOM 3362 O O . MET C 2 150 ? 12.127 6.973 8.572 1.00 33.81 252 MET C O 1
ATOM 3367 N N . PRO C 2 151 ? 11.003 5.133 9.266 1.00 33.44 253 PRO C N 1
ATOM 3368 C CA . PRO C 2 151 ? 10.429 4.828 7.942 1.00 33.03 253 PRO C CA 1
ATOM 3369 C C . PRO C 2 151 ? 9.308 5.772 7.546 1.00 32.63 253 PRO C C 1
ATOM 3370 O O . PRO C 2 151 ? 8.577 6.259 8.414 1.00 32.75 253 PRO C O 1
ATOM 3374 N N . GLY C 2 152 ? 9.170 6.008 6.247 1.00 32.19 254 GLY C N 1
ATOM 3375 C CA . GLY C 2 152 ? 8.185 6.943 5.731 1.00 32.06 254 GLY C CA 1
ATOM 3376 C C . GLY C 2 152 ? 6.935 6.295 5.166 1.00 31.94 254 GLY C C 1
ATOM 3377 O O . GLY C 2 152 ? 7.012 5.531 4.204 1.00 32.04 254 GLY C O 1
ATOM 3378 N N . ALA C 2 153 ? 5.787 6.622 5.757 1.00 31.73 255 ALA C N 1
ATOM 3379 C CA . ALA C 2 153 ? 4.495 6.052 5.372 1.00 31.59 255 ALA C CA 1
ATOM 3380 C C . ALA C 2 153 ? 4.051 6.309 3.909 1.00 31.37 255 ALA C C 1
ATOM 3381 O O . ALA C 2 153 ? 3.595 5.393 3.237 1.00 31.09 255 ALA C O 1
ATOM 3383 N N . SER C 2 154 ? 4.171 7.557 3.452 1.00 31.24 256 SER C N 1
ATOM 3384 C CA . SER C 2 154 ? 4.015 7.958 2.048 1.00 30.99 256 SER C CA 1
ATOM 3385 C C . SER C 2 154 ? 5.260 8.759 1.652 1.00 31.30 256 SER C C 1
ATOM 3386 O O . SER C 2 154 ? 6.188 8.890 2.467 1.00 31.45 256 SER C O 1
ATOM 3389 N N . PRO C 2 155 ? 5.337 9.236 0.403 1.00 31.47 257 PRO C N 1
ATOM 3390 C CA . PRO C 2 155 ? 6.153 10.427 0.088 1.00 31.61 257 PRO C CA 1
ATOM 3391 C C . PRO C 2 155 ? 5.831 11.667 0.973 1.00 31.79 257 PRO C C 1
ATOM 3392 O O . PRO C 2 155 ? 4.755 11.743 1.621 1.00 31.72 257 PRO C O 1
ATOM 3396 N N . ILE C 2 156 ? 6.764 12.626 0.956 1.00 31.57 258 ILE C N 1
ATOM 3397 C CA . ILE C 2 156 ? 6.792 13.755 1.887 1.00 31.13 258 ILE C CA 1
ATOM 3398 C C . ILE C 2 156 ? 5.630 14.735 1.770 1.00 31.22 258 ILE C C 1
ATOM 3399 O O . ILE C 2 156 ? 4.763 14.739 2.626 1.00 31.47 258 ILE C O 1
ATOM 3404 N N . GLY C 2 157 ? 5.586 15.549 0.724 1.00 31.39 259 GLY C N 1
ATOM 3405 C CA . GLY C 2 157 ? 4.613 16.636 0.690 1.00 31.85 259 GLY C CA 1
ATOM 3406 C C . GLY C 2 157 ? 3.113 16.327 0.657 1.00 31.88 259 GLY C C 1
ATOM 3407 O O . GLY C 2 157 ? 2.306 17.244 0.805 1.00 31.39 259 GLY C O 1
ATOM 3408 N N . SER C 2 158 ? 2.752 15.053 0.454 1.00 32.43 260 SER C N 1
ATOM 3409 C CA . SER C 2 158 ? 1.386 14.619 0.118 1.00 32.61 260 SER C CA 1
ATOM 3410 C C . SER C 2 158 ? 0.967 13.577 1.068 1.00 32.35 260 SER C C 1
ATOM 3411 O O . SER C 2 158 ? 1.619 12.519 1.154 1.00 31.93 260 SER C O 1
ATOM 3414 N N . GLY C 2 159 ? -0.163 13.881 1.717 1.00 32.41 261 GLY C N 1
ATOM 3415 C CA . GLY C 2 159 ? -0.664 13.218 2.917 1.00 31.94 261 GLY C CA 1
ATOM 3416 C C . GLY C 2 159 ? -1.519 12.029 2.596 1.00 31.54 261 GLY C C 1
ATOM 3417 O O . GLY C 2 159 ? -2.746 12.092 2.616 1.00 31.67 261 GLY C O 1
ATOM 3418 N N . GLN C 2 160 ? -0.838 10.936 2.302 1.00 31.50 262 GLN C N 1
ATOM 3419 C CA . GLN C 2 160 ? -1.460 9.755 1.733 1.00 31.75 262 GLN C CA 1
ATOM 3420 C C . GLN C 2 160 ? -1.462 8.652 2.776 1.00 31.42 262 GLN C C 1
ATOM 3421 O O . GLN C 2 160 ? -1.980 7.551 2.530 1.00 31.94 262 GLN C O 1
ATOM 3427 N N . GLY C 2 161 ? -0.885 8.957 3.932 1.00 30.46 263 GLY C N 1
ATOM 3428 C CA . GLY C 2 161 ? -0.932 8.060 5.061 1.00 29.60 263 GLY C CA 1
ATOM 3429 C C . GLY C 2 161 ? -0.096 6.832 4.856 1.00 28.95 263 GLY C C 1
ATOM 3430 O O . GLY C 2 161 ? 0.811 6.806 4.044 1.00 28.02 263 GLY C O 1
ATOM 3431 N N . ILE C 2 162 ? -0.399 5.812 5.630 1.00 29.21 264 ILE C N 1
ATOM 3432 C CA . ILE C 2 162 ? 0.330 4.586 5.510 1.00 30.00 264 ILE C CA 1
ATOM 3433 C C . ILE C 2 162 ? -0.126 3.884 4.236 1.00 30.52 264 ILE C C 1
ATOM 3434 O O . ILE C 2 162 ? -1.129 3.184 4.236 1.00 30.95 264 ILE C O 1
ATOM 3439 N N . LEU C 2 163 ? 0.623 4.077 3.152 1.00 30.88 265 LEU C N 1
ATOM 3440 C CA . LEU C 2 163 ? 0.314 3.479 1.855 1.00 30.66 265 LEU C CA 1
ATOM 3441 C C . LEU C 2 163 ? 0.604 1.977 1.848 1.00 30.99 265 LEU C C 1
ATOM 3442 O O . LEU C 2 163 ? 0.125 1.220 0.983 1.00 31.49 265 LEU C O 1
ATOM 3447 N N . ASN C 2 164 ? 1.362 1.551 2.845 1.00 31.02 266 ASN C N 1
ATOM 3448 C CA . ASN C 2 164 ? 1.635 0.151 3.061 1.00 31.38 266 ASN C CA 1
ATOM 3449 C C . ASN C 2 164 ? 1.839 -0.044 4.552 1.00 31.25 266 ASN C C 1
ATOM 3450 O O . ASN C 2 164 ? 2.864 0.383 5.089 1.00 31.16 266 ASN C O 1
ATOM 3455 N N . PRO C 2 165 ? 0.841 -0.616 5.233 1.00 30.91 267 PRO C N 1
ATOM 3456 C CA . PRO C 2 165 ? 1.058 -1.273 6.530 1.00 30.72 267 PRO C CA 1
ATOM 3457 C C . PRO C 2 165 ? 2.008 -2.444 6.314 1.00 31.00 267 PRO C C 1
ATOM 3458 O O . PRO C 2 165 ? 3.188 -2.184 6.066 1.00 31.11 267 PRO C O 1
ATOM 3462 N N . LEU C 2 166 ? 1.514 -3.685 6.360 1.00 30.88 268 LEU C N 1
ATOM 3463 C CA . LEU C 2 166 ? 2.359 -4.884 6.223 1.00 30.46 268 LEU C CA 1
ATOM 3464 C C . LEU C 2 166 ? 3.883 -4.608 6.285 1.00 30.66 268 LEU C C 1
ATOM 3465 O O . LEU C 2 166 ? 4.495 -4.863 7.319 1.00 30.31 268 LEU C O 1
ATOM 3470 N N . ASN C 2 167 ? 4.462 -4.070 5.199 1.00 31.07 269 ASN C N 1
ATOM 3471 C CA . ASN C 2 167 ? 5.857 -3.603 5.159 1.00 31.61 269 ASN C CA 1
ATOM 3472 C C . ASN C 2 167 ? 6.330 -2.883 6.415 1.00 31.82 269 ASN C C 1
ATOM 3473 O O . ASN C 2 167 ? 7.431 -3.153 6.907 1.00 32.32 269 ASN C O 1
ATOM 3478 N N . LEU C 2 168 ? 5.524 -1.938 6.906 1.00 31.60 270 LEU C N 1
ATOM 3479 C CA . LEU C 2 168 ? 5.875 -1.193 8.104 1.00 31.19 270 LEU C CA 1
ATOM 3480 C C . LEU C 2 168 ? 5.428 -1.967 9.327 1.00 31.09 270 LEU C C 1
ATOM 3481 O O . LEU C 2 168 ? 6.084 -1.929 10.357 1.00 31.46 270 LEU C O 1
ATOM 3486 N N . SER C 2 169 ? 4.346 -2.718 9.202 1.00 31.14 271 SER C N 1
ATOM 3487 C CA . SER C 2 169 ? 3.949 -3.617 10.276 1.00 31.56 271 SER C CA 1
ATOM 3488 C C . SER C 2 169 ? 5.017 -4.662 10.585 1.00 31.46 271 SER C C 1
ATOM 3489 O O . SER C 2 169 ? 5.056 -5.184 11.697 1.00 31.43 271 SER C O 1
ATOM 3492 N N . PHE C 2 170 ? 5.850 -4.981 9.585 1.00 31.52 272 PHE C N 1
ATOM 3493 C CA . PHE C 2 170 ? 7.010 -5.883 9.721 1.00 30.88 272 PHE C CA 1
ATOM 3494 C C . PHE C 2 170 ? 8.103 -5.173 10.515 1.00 30.97 272 PHE C C 1
ATOM 3495 O O . PHE C 2 170 ? 8.568 -5.677 11.553 1.00 31.08 272 PHE C O 1
ATOM 3503 N N . ILE C 2 171 ? 8.505 -4.001 10.005 1.00 30.94 273 ILE C N 1
ATOM 3504 C CA . ILE C 2 171 ? 9.467 -3.104 10.645 1.00 31.13 273 ILE C CA 1
ATOM 3505 C C . ILE C 2 171 ? 9.285 -3.132 12.166 1.00 31.39 273 ILE C C 1
ATOM 3506 O O . ILE C 2 171 ? 10.229 -3.427 12.915 1.00 31.56 273 ILE C O 1
ATOM 3511 N N . ILE C 2 172 ? 8.059 -2.851 12.602 1.00 31.72 274 ILE C N 1
ATOM 3512 C CA . ILE C 2 172 ? 7.707 -2.929 14.003 1.00 32.46 274 ILE C CA 1
ATOM 3513 C C . ILE C 2 172 ? 8.122 -4.249 14.638 1.00 33.33 274 ILE C C 1
ATOM 3514 O O . ILE C 2 172 ? 8.851 -4.242 15.626 1.00 34.45 274 ILE C O 1
ATOM 3519 N N . GLU C 2 173 ? 7.689 -5.376 14.081 1.00 34.00 275 GLU C N 1
ATOM 3520 C CA . GLU C 2 173 ? 7.948 -6.681 14.702 1.00 34.92 275 GLU C CA 1
ATOM 3521 C C . GLU C 2 173 ? 9.427 -7.027 14.867 1.00 34.95 275 GLU C C 1
ATOM 3522 O O . GLU C 2 173 ? 9.808 -7.695 15.830 1.00 35.16 275 GLU C O 1
ATOM 3528 N N . GLN C 2 174 ? 10.253 -6.558 13.938 1.00 34.93 276 GLN C N 1
ATOM 3529 C CA . GLN C 2 174 ? 11.642 -7.004 13.847 1.00 35.04 276 GLN C CA 1
ATOM 3530 C C . GLN C 2 174 ? 12.671 -6.142 14.578 1.00 34.85 276 GLN C C 1
ATOM 3531 O O . GLN C 2 174 ? 13.787 -6.620 14.854 1.00 34.65 276 GLN C O 1
ATOM 3537 N N . ALA C 2 175 ? 12.310 -4.887 14.878 1.00 34.65 277 ALA C N 1
ATOM 3538 C CA . ALA C 2 175 ? 13.282 -3.935 15.441 1.00 34.49 277 ALA C CA 1
ATOM 3539 C C . ALA C 2 175 ? 13.325 -3.855 16.988 1.00 34.09 277 ALA C C 1
ATOM 3540 O O . ALA C 2 175 ? 12.347 -4.176 17.675 1.00 34.24 277 ALA C O 1
ATOM 3542 N N . LYS C 2 176 ? 14.475 -3.432 17.511 1.00 33.31 278 LYS C N 1
ATOM 3543 C CA . LYS C 2 176 ? 14.753 -3.481 18.941 1.00 32.83 278 LYS C CA 1
ATOM 3544 C C . LYS C 2 176 ? 14.898 -2.074 19.542 1.00 32.72 278 LYS C C 1
ATOM 3545 O O . LYS C 2 176 ? 14.746 -1.869 20.758 1.00 32.66 278 LYS C O 1
ATOM 3551 N N . VAL C 2 177 ? 15.186 -1.111 18.671 1.00 32.35 279 VAL C N 1
ATOM 3552 C CA . VAL C 2 177 ? 15.148 0.308 19.017 1.00 31.81 279 VAL C CA 1
ATOM 3553 C C . VAL C 2 177 ? 13.735 0.873 18.706 1.00 31.75 279 VAL C C 1
ATOM 3554 O O . VAL C 2 177 ? 12.847 0.114 18.311 1.00 31.58 279 VAL C O 1
ATOM 3558 N N . PRO C 2 178 ? 13.487 2.165 18.915 1.00 31.70 280 PRO C N 1
ATOM 3559 C CA . PRO C 2 178 ? 12.165 2.716 18.603 1.00 31.59 280 PRO C CA 1
ATOM 3560 C C . PRO C 2 178 ? 11.959 2.967 17.121 1.00 31.82 280 PRO C C 1
ATOM 3561 O O . PRO C 2 178 ? 12.911 3.202 16.387 1.00 31.57 280 PRO C O 1
ATOM 3565 N N . VAL C 2 179 ? 10.695 2.908 16.702 1.00 32.69 281 VAL C N 1
ATOM 3566 C CA . VAL C 2 179 ? 10.280 3.195 15.326 1.00 32.94 281 VAL C CA 1
ATOM 3567 C C . VAL C 2 179 ? 9.369 4.401 15.317 1.00 33.37 281 VAL C C 1
ATOM 3568 O O . VAL C 2 179 ? 8.402 4.471 16.089 1.00 33.34 281 VAL C O 1
ATOM 3572 N N . ILE C 2 180 ? 9.694 5.355 14.450 1.00 33.95 282 ILE C N 1
ATOM 3573 C CA . ILE C 2 180 ? 8.867 6.542 14.279 1.00 34.38 282 ILE C CA 1
ATOM 3574 C C . ILE C 2 180 ? 8.583 6.718 12.803 1.00 34.77 282 ILE C C 1
ATOM 3575 O O . ILE C 2 180 ? 9.499 6.874 11.986 1.00 35.19 282 ILE C O 1
ATOM 3580 N N . VAL C 2 181 ? 7.305 6.670 12.472 1.00 34.83 283 VAL C N 1
ATOM 3581 C CA . VAL C 2 181 ? 6.844 6.989 11.147 1.00 35.00 283 VAL C CA 1
ATOM 3582 C C . VAL C 2 181 ? 6.993 8.500 10.963 1.00 35.04 283 VAL C C 1
ATOM 3583 O O . VAL C 2 181 ? 6.539 9.279 11.803 1.00 34.98 283 VAL C O 1
ATOM 3587 N N . ASP C 2 182 ? 7.677 8.906 9.898 1.00 35.08 284 ASP C N 1
ATOM 3588 C CA . ASP C 2 182 ? 7.544 10.271 9.382 1.00 35.38 284 ASP C CA 1
ATOM 3589 C C . ASP C 2 182 ? 7.179 10.226 7.897 1.00 35.19 284 ASP C C 1
ATOM 3590 O O . ASP C 2 182 ? 6.791 9.172 7.390 1.00 35.27 284 ASP C O 1
ATOM 3595 N N . ALA C 2 183 ? 7.290 11.367 7.217 1.00 34.82 285 ALA C N 1
ATOM 3596 C CA . ALA C 2 183 ? 6.860 11.516 5.825 1.00 34.11 285 ALA C CA 1
ATOM 3597 C C . ALA C 2 183 ? 5.386 11.176 5.535 1.00 33.67 285 ALA C C 1
ATOM 3598 O O . ALA C 2 183 ? 4.945 10.036 5.693 1.00 33.41 285 ALA C O 1
ATOM 3600 N N . GLY C 2 184 ? 4.631 12.197 5.141 1.00 33.38 286 GLY C N 1
ATOM 3601 C CA . GLY C 2 184 ? 3.343 12.040 4.480 1.00 32.84 286 GLY C CA 1
ATOM 3602 C C . GLY C 2 184 ? 2.060 11.710 5.224 1.00 32.39 286 GLY C C 1
ATOM 3603 O O . GLY C 2 184 ? 1.122 11.233 4.595 1.00 32.88 286 GLY C O 1
ATOM 3604 N N . ILE C 2 185 ? 1.996 11.952 6.531 1.00 31.71 287 ILE C N 1
ATOM 3605 C CA . ILE C 2 185 ? 0.760 11.784 7.306 1.00 30.61 287 ILE C CA 1
ATOM 3606 C C . ILE C 2 185 ? -0.200 12.898 6.887 1.00 30.38 287 ILE C C 1
ATOM 3607 O O . ILE C 2 185 ? 0.230 13.977 6.559 1.00 30.71 287 ILE C O 1
ATOM 3612 N N . GLY C 2 186 ? -1.493 12.650 6.855 1.00 30.11 288 GLY C N 1
ATOM 3613 C CA . GLY C 2 186 ? -2.398 13.667 6.357 1.00 30.19 288 GLY C CA 1
ATOM 3614 C C . GLY C 2 186 ? -3.394 14.172 7.384 1.00 30.47 288 GLY C C 1
ATOM 3615 O O . GLY C 2 186 ? -3.749 15.359 7.367 1.00 30.75 288 GLY C O 1
ATOM 3616 N N . SER C 2 187 ? -3.859 13.271 8.257 1.00 30.46 289 SER C N 1
ATOM 3617 C CA . SER C 2 187 ? -4.798 13.604 9.351 1.00 30.66 289 SER C CA 1
ATOM 3618 C C . SER C 2 187 ? -4.625 12.633 10.526 1.00 30.18 289 SER C C 1
ATOM 3619 O O . SER C 2 187 ? -3.893 11.654 10.389 1.00 30.92 289 SER C O 1
ATOM 3622 N N . PRO C 2 188 ? -5.276 12.890 11.663 1.00 29.09 290 PRO C N 1
ATOM 3623 C CA . PRO C 2 188 ? -5.171 12.010 12.821 1.00 28.66 290 PRO C CA 1
ATOM 3624 C C . PRO C 2 188 ? -5.380 10.561 12.422 1.00 28.74 290 PRO C C 1
ATOM 3625 O O . PRO C 2 188 ? -4.624 9.671 12.806 1.00 28.09 290 PRO C O 1
ATOM 3629 N N . LYS C 2 189 ? -6.415 10.348 11.620 1.00 29.46 291 LYS C N 1
ATOM 3630 C CA . LYS C 2 189 ? -6.739 9.049 11.070 1.00 30.12 291 LYS C CA 1
ATOM 3631 C C . LYS C 2 189 ? -5.464 8.284 10.744 1.00 30.91 291 LYS C C 1
ATOM 3632 O O . LYS C 2 189 ? -5.383 7.094 11.045 1.00 31.11 291 LYS C O 1
ATOM 3638 N N . ASP C 2 190 ? -4.481 8.992 10.157 1.00 31.57 292 ASP C N 1
ATOM 3639 C CA . ASP C 2 190 ? -3.197 8.442 9.688 1.00 31.79 292 ASP C CA 1
ATOM 3640 C C . ASP C 2 190 ? -2.181 8.337 10.797 1.00 31.67 292 ASP C C 1
ATOM 3641 O O . ASP C 2 190 ? -1.497 7.324 10.921 1.00 31.42 292 ASP C O 1
ATOM 3646 N N . ALA C 2 191 ? -2.079 9.409 11.584 1.00 31.97 293 ALA C N 1
ATOM 3647 C CA . ALA C 2 191 ? -1.248 9.455 12.786 1.00 32.00 293 ALA C CA 1
ATOM 3648 C C . ALA C 2 191 ? -1.550 8.256 13.692 1.00 32.12 293 ALA C C 1
ATOM 3649 O O . ALA C 2 191 ? -0.636 7.504 14.071 1.00 32.09 293 ALA C O 1
ATOM 3651 N N . ALA C 2 192 ? -2.841 8.077 13.999 1.00 31.96 294 ALA C N 1
ATOM 3652 C CA . ALA C 2 192 ? -3.312 7.031 14.910 1.00 31.79 294 ALA C CA 1
ATOM 3653 C C . ALA C 2 192 ? -3.140 5.605 14.362 1.00 31.50 294 ALA C C 1
ATOM 3654 O O . ALA C 2 192 ? -2.976 4.652 15.137 1.00 31.20 294 ALA C O 1
ATOM 3656 N N . TYR C 2 193 ? -3.166 5.469 13.034 1.00 31.28 295 TYR C N 1
ATOM 3657 C CA . TYR C 2 193 ? -3.001 4.159 12.398 1.00 31.17 295 TYR C CA 1
ATOM 3658 C C . TYR C 2 193 ? -1.601 3.637 12.624 1.00 31.47 295 TYR C C 1
ATOM 3659 O O . TYR C 2 193 ? -1.405 2.449 12.871 1.00 31.08 295 TYR C O 1
ATOM 3668 N N . ALA C 2 194 ? -0.639 4.552 12.575 1.00 32.04 296 ALA C N 1
ATOM 3669 C CA . ALA C 2 194 ? 0.747 4.198 12.788 1.00 32.63 296 ALA C CA 1
ATOM 3670 C C . ALA C 2 194 ? 0.884 3.508 14.135 1.00 33.13 296 ALA C C 1
ATOM 3671 O O . ALA C 2 194 ? 1.289 2.338 14.210 1.00 33.36 296 ALA C O 1
ATOM 3673 N N . MET C 2 195 ? 0.481 4.207 15.188 1.00 33.67 297 MET C N 1
ATOM 3674 C CA . MET C 2 195 ? 0.684 3.707 16.541 1.00 34.28 297 MET C CA 1
ATOM 3675 C C . MET C 2 195 ? 0.058 2.324 16.750 1.00 34.80 297 MET C C 1
ATOM 3676 O O . MET C 2 195 ? 0.690 1.451 17.367 1.00 35.00 297 MET C O 1
ATOM 3681 N N . GLU C 2 196 ? -1.146 2.116 16.201 1.00 34.87 298 GLU C N 1
ATOM 3682 C CA . GLU C 2 196 ? -1.849 0.831 16.305 1.00 35.17 298 GLU C CA 1
ATOM 3683 C C . GLU C 2 196 ? -1.077 -0.403 15.817 1.00 35.09 298 GLU C C 1
ATOM 3684 O O . GLU C 2 196 ? -1.314 -1.512 16.304 1.00 35.67 298 GLU C O 1
ATOM 3690 N N . LEU C 2 197 ? -0.166 -0.250 14.864 1.00 34.44 299 LEU C N 1
ATOM 3691 C CA . LEU C 2 197 ? 0.606 -1.419 14.453 1.00 33.67 299 LEU C CA 1
ATOM 3692 C C . LEU C 2 197 ? 1.877 -1.567 15.296 1.00 33.93 299 LEU C C 1
ATOM 3693 O O . LEU C 2 197 ? 2.671 -2.507 15.092 1.00 33.58 299 LEU C O 1
ATOM 3698 N N . GLY C 2 198 ? 2.055 -0.633 16.238 1.00 33.88 300 GLY C N 1
ATOM 3699 C CA . GLY C 2 198 ? 3.102 -0.727 17.243 1.00 33.86 300 GLY C CA 1
ATOM 3700 C C . GLY C 2 198 ? 4.157 0.368 17.204 1.00 33.96 300 GLY C C 1
ATOM 3701 O O . GLY C 2 198 ? 5.204 0.237 17.859 1.00 33.62 300 GLY C O 1
ATOM 3702 N N . ALA C 2 199 ? 3.890 1.446 16.454 1.00 34.11 301 ALA C N 1
ATOM 3703 C CA . ALA C 2 199 ? 4.814 2.586 16.389 1.00 34.05 301 ALA C CA 1
ATOM 3704 C C . ALA C 2 199 ? 5.004 3.243 17.747 1.00 34.32 301 ALA C C 1
ATOM 3705 O O . ALA C 2 199 ? 4.125 3.222 18.614 1.00 34.51 301 ALA C O 1
ATOM 3707 N N . ASP C 2 200 ? 6.177 3.823 17.921 1.00 34.81 302 ASP C N 1
ATOM 3708 C CA . ASP C 2 200 ? 6.546 4.434 19.180 1.00 35.09 302 ASP C CA 1
ATOM 3709 C C . ASP C 2 200 ? 6.309 5.905 19.075 1.00 34.76 302 ASP C C 1
ATOM 3710 O O . ASP C 2 200 ? 6.330 6.602 20.085 1.00 35.27 302 ASP C O 1
ATOM 3715 N N . GLY C 2 201 ? 6.084 6.382 17.857 1.00 34.10 303 GLY C N 1
ATOM 3716 C CA . GLY C 2 201 ? 5.858 7.793 17.664 1.00 33.49 303 GLY C CA 1
ATOM 3717 C C . GLY C 2 201 ? 5.647 8.168 16.231 1.00 33.13 303 GLY C C 1
ATOM 3718 O O . GLY C 2 201 ? 5.944 7.378 15.334 1.00 33.52 303 GLY C O 1
ATOM 3719 N N . VAL C 2 202 ? 5.126 9.374 16.023 1.00 32.48 304 VAL C N 1
ATOM 3720 C CA . VAL C 2 202 ? 4.931 9.921 14.686 1.00 31.98 304 VAL C CA 1
ATOM 3721 C C . VAL C 2 202 ? 5.578 11.305 14.581 1.00 31.92 304 VAL C C 1
ATOM 3722 O O . VAL C 2 202 ? 5.355 12.175 15.433 1.00 32.07 304 VAL C O 1
ATOM 3726 N N . LEU C 2 203 ? 6.415 11.484 13.559 1.00 31.64 305 LEU C N 1
ATOM 3727 C CA . LEU C 2 203 ? 6.960 12.796 13.229 1.00 31.42 305 LEU C CA 1
ATOM 3728 C C . LEU C 2 203 ? 6.176 13.300 12.029 1.00 31.49 305 LEU C C 1
ATOM 3729 O O . LEU C 2 203 ? 5.932 12.535 11.092 1.00 31.83 305 LEU C O 1
ATOM 3734 N N . LEU C 2 204 ? 5.760 14.566 12.059 1.00 31.34 306 LEU C N 1
ATOM 3735 C CA . LEU C 2 204 ? 4.940 15.119 10.974 1.00 31.25 306 LEU C CA 1
ATOM 3736 C C . LEU C 2 204 ? 5.008 16.640 10.846 1.00 31.32 306 LEU C C 1
ATOM 3737 O O . LEU C 2 204 ? 4.865 17.344 11.831 1.00 31.27 306 LEU C O 1
ATOM 3742 N N . ASN C 2 205 ? 5.201 17.147 9.632 1.00 31.41 307 ASN C N 1
ATOM 3743 C CA . ASN C 2 205 ? 5.093 18.587 9.408 1.00 31.57 307 ASN C CA 1
ATOM 3744 C C . ASN C 2 205 ? 3.850 19.004 8.612 1.00 31.90 307 ASN C C 1
ATOM 3745 O O . ASN C 2 205 ? 2.999 19.743 9.132 1.00 32.14 307 ASN C O 1
ATOM 3750 N N . THR C 2 206 ? 3.742 18.524 7.370 1.00 31.86 308 THR C N 1
ATOM 3751 C CA . THR C 2 206 ? 2.875 19.162 6.376 1.00 31.90 308 THR C CA 1
ATOM 3752 C C . THR C 2 206 ? 1.421 19.239 6.795 1.00 32.14 308 THR C C 1
ATOM 3753 O O . THR C 2 206 ? 0.776 20.285 6.658 1.00 32.25 308 THR C O 1
ATOM 3757 N N . ALA C 2 207 ? 0.905 18.140 7.324 1.00 32.21 309 ALA C N 1
ATOM 3758 C CA . ALA C 2 207 ? -0.462 18.143 7.800 1.00 32.21 309 ALA C CA 1
ATOM 3759 C C . ALA C 2 207 ? -0.739 19.366 8.697 1.00 32.19 309 ALA C C 1
ATOM 3760 O O . ALA C 2 207 ? -1.718 20.066 8.495 1.00 32.69 309 ALA C O 1
ATOM 3762 N N . VAL C 2 208 ? 0.132 19.652 9.658 1.00 31.85 310 VAL C N 1
ATOM 3763 C CA . VAL C 2 208 ? -0.135 20.764 10.574 1.00 31.60 310 VAL C CA 1
ATOM 3764 C C . VAL C 2 208 ? 0.091 22.122 9.932 1.00 31.29 310 VAL C C 1
ATOM 3765 O O . VAL C 2 208 ? -0.813 22.938 9.897 1.00 31.10 310 VAL C O 1
ATOM 3769 N N . SER C 2 209 ? 1.293 22.348 9.419 1.00 30.85 311 SER C N 1
ATOM 3770 C CA . SER C 2 209 ? 1.656 23.627 8.840 1.00 30.62 311 SER C CA 1
ATOM 3771 C C . SER C 2 209 ? 0.705 24.107 7.747 1.00 30.63 311 SER C C 1
ATOM 3772 O O . SER C 2 209 ? 0.399 25.299 7.645 1.00 30.15 311 SER C O 1
ATOM 3775 N N . GLY C 2 210 ? 0.230 23.160 6.940 1.00 31.04 312 GLY C N 1
ATOM 3776 C CA . GLY C 2 210 ? -0.490 23.468 5.714 1.00 30.88 312 GLY C CA 1
ATOM 3777 C C . GLY C 2 210 ? -1.982 23.445 5.888 1.00 30.47 312 GLY C C 1
ATOM 3778 O O . GLY C 2 210 ? -2.728 23.697 4.943 1.00 30.40 312 GLY C O 1
ATOM 3779 N N . ALA C 2 211 ? -2.387 23.190 7.126 1.00 30.25 313 ALA C N 1
ATOM 3780 C CA . ALA C 2 211 ? -3.770 22.933 7.511 1.00 30.16 313 ALA C CA 1
ATOM 3781 C C . ALA C 2 211 ? -4.811 24.014 7.222 1.00 30.00 313 ALA C C 1
ATOM 3782 O O . ALA C 2 211 ? -5.956 23.712 6.921 1.00 30.26 313 ALA C O 1
ATOM 3784 N N . ASP C 2 212 ? -4.409 25.265 7.312 1.00 29.99 314 ASP C N 1
ATOM 3785 C CA . ASP C 2 212 ? -5.321 26.416 7.279 1.00 30.03 314 ASP C CA 1
ATOM 3786 C C . ASP C 2 212 ? -6.101 26.587 8.568 1.00 29.86 314 ASP C C 1
ATOM 3787 O O . ASP C 2 212 ? -6.912 27.498 8.695 1.00 30.16 314 ASP C O 1
ATOM 3792 N N . ASP C 2 213 ? -5.832 25.687 9.509 1.00 29.62 315 ASP C N 1
ATOM 3793 C CA . ASP C 2 213 ? -5.988 25.926 10.945 1.00 29.33 315 ASP C CA 1
ATOM 3794 C C . ASP C 2 213 ? -4.960 25.039 11.660 1.00 28.92 315 ASP C C 1
ATOM 3795 O O . ASP C 2 213 ? -5.309 24.047 12.299 1.00 29.07 315 ASP C O 1
ATOM 3800 N N . PRO C 2 214 ? -3.686 25.407 11.547 1.00 28.57 316 PRO C N 1
ATOM 3801 C CA . PRO C 2 214 ? -2.594 24.563 12.014 1.00 28.27 316 PRO C CA 1
ATOM 3802 C C . PRO C 2 214 ? -2.686 24.431 13.502 1.00 28.09 316 PRO C C 1
ATOM 3803 O O . PRO C 2 214 ? -2.305 23.411 14.056 1.00 27.63 316 PRO C O 1
ATOM 3807 N N . VAL C 2 215 ? -3.199 25.488 14.121 1.00 28.39 317 VAL C N 1
ATOM 3808 C CA . VAL C 2 215 ? -3.495 25.545 15.546 1.00 28.80 317 VAL C CA 1
ATOM 3809 C C . VAL C 2 215 ? -4.411 24.416 16.013 1.00 28.97 317 VAL C C 1
ATOM 3810 O O . VAL C 2 215 ? -4.050 23.679 16.930 1.00 29.02 317 VAL C O 1
ATOM 3814 N N . LYS C 2 216 ? -5.586 24.305 15.382 1.00 29.11 318 LYS C N 1
ATOM 3815 C CA . LYS C 2 216 ? -6.548 23.221 15.615 1.00 29.16 318 LYS C CA 1
ATOM 3816 C C . LYS C 2 216 ? -5.929 21.899 15.271 1.00 29.49 318 LYS C C 1
ATOM 3817 O O . LYS C 2 216 ? -5.891 20.991 16.090 1.00 29.53 318 LYS C O 1
ATOM 3823 N N . MET C 2 217 ? -5.450 21.800 14.035 1.00 29.92 319 MET C N 1
ATOM 3824 C CA . MET C 2 217 ? -4.917 20.566 13.524 1.00 30.40 319 MET C CA 1
ATOM 3825 C C . MET C 2 217 ? -3.769 20.078 14.380 1.00 30.61 319 MET C C 1
ATOM 3826 O O . MET C 2 217 ? -3.548 18.888 14.498 1.00 30.30 319 MET C O 1
ATOM 3831 N N . ALA C 2 218 ? -3.042 21.007 14.993 1.00 31.78 320 ALA C N 1
ATOM 3832 C CA . ALA C 2 218 ? -1.998 20.648 15.956 1.00 32.25 320 ALA C CA 1
ATOM 3833 C C . ALA C 2 218 ? -2.622 19.851 17.098 1.00 32.62 320 ALA C C 1
ATOM 3834 O O . ALA C 2 218 ? -2.171 18.737 17.407 1.00 32.67 320 ALA C O 1
ATOM 3836 N N . ARG C 2 219 ? -3.683 20.405 17.692 1.00 32.81 321 ARG C N 1
ATOM 3837 C CA . ARG C 2 219 ? -4.351 19.739 18.815 1.00 32.83 321 ARG C CA 1
ATOM 3838 C C . ARG C 2 219 ? -4.854 18.363 18.410 1.00 32.68 321 ARG C C 1
ATOM 3839 O O . ARG C 2 219 ? -4.635 17.396 19.141 1.00 32.72 321 ARG C O 1
ATOM 3847 N N . ALA C 2 220 ? -5.470 18.282 17.228 1.00 32.52 322 ALA C N 1
ATOM 3848 C CA . ALA C 2 220 ? -6.053 17.045 16.717 1.00 32.20 322 ALA C CA 1
ATOM 3849 C C . ALA C 2 220 ? -5.038 15.912 16.584 1.00 32.20 322 ALA C C 1
ATOM 3850 O O . ALA C 2 220 ? -5.320 14.787 16.979 1.00 31.84 322 ALA C O 1
ATOM 3852 N N . MET C 2 221 ? -3.860 16.225 16.038 1.00 32.63 323 MET C N 1
ATOM 3853 C CA . MET C 2 221 ? -2.745 15.269 15.912 1.00 32.87 323 MET C CA 1
ATOM 3854 C C . MET C 2 221 ? -2.307 14.821 17.291 1.00 33.05 323 MET C C 1
ATOM 3855 O O . MET C 2 221 ? -1.953 13.654 17.487 1.00 33.16 323 MET C O 1
ATOM 3860 N N . LYS C 2 222 ? -2.326 15.773 18.232 1.00 32.98 324 LYS C N 1
ATOM 3861 C CA . LYS C 2 222 ? -1.874 15.549 19.596 1.00 32.79 324 LYS C CA 1
ATOM 3862 C C . LYS C 2 222 ? -2.739 14.503 20.266 1.00 32.62 324 LYS C C 1
ATOM 3863 O O . LYS C 2 222 ? -2.235 13.683 21.025 1.00 33.28 324 LYS C O 1
ATOM 3869 N N . LEU C 2 223 ? -4.033 14.523 19.961 1.00 31.97 325 LEU C N 1
ATOM 3870 C CA . LEU C 2 223 ? -4.976 13.527 20.457 1.00 30.97 325 LEU C CA 1
ATOM 3871 C C . LEU C 2 223 ? -4.789 12.203 19.750 1.00 30.60 325 LEU C C 1
ATOM 3872 O O . LEU C 2 223 ? -4.658 11.165 20.372 1.00 30.21 325 LEU C O 1
ATOM 3877 N N . ALA C 2 224 ? -4.732 12.279 18.434 1.00 30.69 326 ALA C N 1
ATOM 3878 C CA . ALA C 2 224 ? -4.643 11.126 17.552 1.00 30.93 326 ALA C CA 1
ATOM 3879 C C . ALA C 2 224 ? -3.596 10.114 17.938 1.00 31.13 326 ALA C C 1
ATOM 3880 O O . ALA C 2 224 ? -3.883 8.920 18.007 1.00 30.99 326 ALA C O 1
ATOM 3882 N N . VAL C 2 225 ? -2.372 10.606 18.136 1.00 31.58 327 VAL C N 1
ATOM 3883 C CA . VAL C 2 225 ? -1.230 9.767 18.511 1.00 31.67 327 VAL C CA 1
ATOM 3884 C C . VAL C 2 225 ? -1.568 9.044 19.820 1.00 32.02 327 VAL C C 1
ATOM 3885 O O . VAL C 2 225 ? -1.400 7.818 19.910 1.00 31.88 327 VAL C O 1
ATOM 3889 N N . GLU C 2 226 ? -2.082 9.788 20.803 1.00 32.24 328 GLU C N 1
ATOM 3890 C CA . GLU C 2 226 ? -2.480 9.185 22.071 1.00 33.06 328 GLU C CA 1
ATOM 3891 C C . GLU C 2 226 ? -3.497 8.053 21.806 1.00 32.86 328 GLU C C 1
ATOM 3892 O O . GLU C 2 226 ? -3.244 6.882 22.140 1.00 32.79 328 GLU C O 1
ATOM 3898 N N . ALA C 2 227 ? -4.613 8.403 21.156 1.00 32.56 329 ALA C N 1
ATOM 3899 C CA . ALA C 2 227 ? -5.717 7.483 20.929 1.00 31.70 329 ALA C CA 1
ATOM 3900 C C . ALA C 2 227 ? -5.120 6.226 20.336 1.00 31.84 329 ALA C C 1
ATOM 3901 O O . ALA C 2 227 ? -5.180 5.152 20.939 1.00 32.00 329 ALA C O 1
ATOM 3903 N N . GLY C 2 228 ? -4.485 6.385 19.177 1.00 31.72 330 GLY C N 1
ATOM 3904 C CA . GLY C 2 228 ? -3.807 5.300 18.507 1.00 31.44 330 GLY C CA 1
ATOM 3905 C C . GLY C 2 228 ? -3.006 4.465 19.476 1.00 31.61 330 GLY C C 1
ATOM 3906 O O . GLY C 2 228 ? -3.194 3.246 19.522 1.00 31.63 330 GLY C O 1
ATOM 3907 N N . ARG C 2 229 ? -2.136 5.114 20.261 1.00 31.57 331 ARG C N 1
ATOM 3908 C CA . ARG C 2 229 ? -1.255 4.394 21.194 1.00 31.51 331 ARG C CA 1
ATOM 3909 C C . ARG C 2 229 ? -2.053 3.661 22.253 1.00 31.55 331 ARG C C 1
ATOM 3910 O O . ARG C 2 229 ? -1.615 2.627 22.733 1.00 31.78 331 ARG C O 1
ATOM 3918 N N . LEU C 2 230 ? -3.229 4.160 22.597 1.00 31.47 332 LEU C N 1
ATOM 3919 C CA . LEU C 2 230 ? -3.996 3.508 23.632 1.00 31.64 332 LEU C CA 1
ATOM 3920 C C . LEU C 2 230 ? -4.650 2.216 23.141 1.00 32.19 332 LEU C C 1
ATOM 3921 O O . LEU C 2 230 ? -4.667 1.214 23.856 1.00 31.63 332 LEU C O 1
ATOM 3926 N N . SER C 2 231 ? -5.171 2.226 21.913 1.00 33.43 333 SER C N 1
ATOM 3927 C CA . SER C 2 231 ? -5.719 0.994 21.299 1.00 34.62 333 SER C CA 1
ATOM 3928 C C . SER C 2 231 ? -4.712 -0.135 21.474 1.00 34.99 333 SER C C 1
ATOM 3929 O O . SER C 2 231 ? -4.888 -1.005 22.346 1.00 35.34 333 SER C O 1
ATOM 3932 N N . TYR C 2 232 ? -3.638 -0.073 20.685 1.00 35.13 334 TYR C N 1
ATOM 3933 C CA . TYR C 2 232 ? -2.508 -0.968 20.862 1.00 35.40 334 TYR C CA 1
ATOM 3934 C C . TYR C 2 232 ? -2.239 -1.219 22.344 1.00 35.66 334 TYR C C 1
ATOM 3935 O O . TYR C 2 232 ? -1.977 -2.361 22.740 1.00 35.77 334 TYR C O 1
ATOM 3944 N N . GLU C 2 233 ? -2.315 -0.164 23.161 1.00 35.82 335 GLU C N 1
ATOM 3945 C CA . GLU C 2 233 ? -1.940 -0.295 24.564 1.00 36.00 335 GLU C CA 1
ATOM 3946 C C . GLU C 2 233 ? -2.622 -1.520 25.105 1.00 35.59 335 GLU C C 1
ATOM 3947 O O . GLU C 2 233 ? -2.007 -2.307 25.809 1.00 36.22 335 GLU C O 1
ATOM 3953 N N . ALA C 2 234 ? -3.884 -1.712 24.763 1.00 34.90 336 ALA C N 1
ATOM 3954 C CA . ALA C 2 234 ? -4.445 -3.023 24.994 1.00 34.21 336 ALA C CA 1
ATOM 3955 C C . ALA C 2 234 ? -5.815 -3.238 24.387 1.00 33.51 336 ALA C C 1
ATOM 3956 O O . ALA C 2 234 ? -6.718 -2.381 24.438 1.00 31.94 336 ALA C O 1
ATOM 3958 N N . GLY C 2 235 ? -5.881 -4.428 23.795 1.00 33.23 337 GLY C N 1
ATOM 3959 C CA . GLY C 2 235 ? -7.029 -4.952 23.103 1.00 33.29 337 GLY C CA 1
ATOM 3960 C C . GLY C 2 235 ? -6.983 -4.579 21.647 1.00 32.70 337 GLY C C 1
ATOM 3961 O O . GLY C 2 235 ? -6.059 -3.884 21.201 1.00 33.11 337 GLY C O 1
ATOM 3962 N N . ARG C 2 236 ? -7.960 -5.091 20.922 1.00 31.59 338 ARG C N 1
ATOM 3963 C CA . ARG C 2 236 ? -8.369 -4.565 19.638 1.00 31.76 338 ARG C CA 1
ATOM 3964 C C . ARG C 2 236 ? -9.157 -5.659 18.955 1.00 32.55 338 ARG C C 1
ATOM 3965 O O . ARG C 2 236 ? -8.690 -6.774 18.765 1.00 33.44 338 ARG C O 1
ATOM 3973 N N . ILE C 2 237 ? -10.399 -5.338 18.657 1.00 32.74 339 ILE C N 1
ATOM 3974 C CA . ILE C 2 237 ? -11.271 -6.229 17.977 1.00 32.68 339 ILE C CA 1
ATOM 3975 C C . ILE C 2 237 ? -10.593 -6.725 16.694 1.00 32.65 339 ILE C C 1
ATOM 3976 O O . ILE C 2 237 ? -10.088 -5.927 15.890 1.00 32.25 339 ILE C O 1
ATOM 3981 N N . PRO C 2 238 ? -10.550 -8.054 16.531 1.00 32.60 340 PRO C N 1
ATOM 3982 C CA . PRO C 2 238 ? -10.150 -8.679 15.278 1.00 32.25 340 PRO C CA 1
ATOM 3983 C C . PRO C 2 238 ? -11.104 -8.306 14.167 1.00 32.48 340 PRO C C 1
ATOM 3984 O O . PRO C 2 238 ? -12.309 -8.148 14.393 1.00 32.12 340 PRO C O 1
ATOM 3988 N N . LEU C 2 239 ? -10.545 -8.149 12.976 1.00 33.17 341 LEU C N 1
ATOM 3989 C CA . LEU C 2 239 ? -11.327 -8.097 11.753 1.00 33.92 341 LEU C CA 1
ATOM 3990 C C . LEU C 2 239 ? -12.126 -9.383 11.676 1.00 33.80 341 LEU C C 1
ATOM 3991 O O . LEU C 2 239 ? -11.573 -10.461 11.700 1.00 33.80 341 LEU C O 1
ATOM 3996 N N . LYS C 2 240 ? -13.439 -9.253 11.641 1.00 34.44 342 LYS C N 1
ATOM 3997 C CA . LYS C 2 240 ? -14.322 -10.400 11.698 1.00 34.81 342 LYS C CA 1
ATOM 3998 C C . LYS C 2 240 ? -14.411 -10.998 10.328 1.00 35.74 342 LYS C C 1
ATOM 3999 O O . LYS C 2 240 ? -14.723 -10.296 9.353 1.00 35.61 342 LYS C O 1
ATOM 4005 N N . GLN C 2 241 ? -14.142 -12.297 10.237 1.00 36.91 343 GLN C N 1
ATOM 4006 C CA . GLN C 2 241 ? -14.407 -12.926 8.968 1.00 38.07 343 GLN C CA 1
ATOM 4007 C C . GLN C 2 241 ? -15.753 -13.647 8.833 1.00 38.14 343 GLN C C 1
ATOM 4008 O O . GLN C 2 241 ? -16.444 -13.919 9.837 1.00 38.55 343 GLN C O 1
ATOM 4014 N N . TYR C 2 242 ? -16.127 -13.869 7.572 1.00 37.66 344 TYR C N 1
ATOM 4015 C CA . TYR C 2 242 ? -17.306 -14.597 7.178 1.00 37.25 344 TYR C CA 1
ATOM 4016 C C . TYR C 2 242 ? -16.844 -15.649 6.126 1.00 38.32 344 TYR C C 1
ATOM 4017 O O . TYR C 2 242 ? -15.805 -15.474 5.462 1.00 38.72 344 TYR C O 1
ATOM 4026 N N . GLY C 2 243 ? -17.583 -16.752 5.994 1.00 38.94 345 GLY C N 1
ATOM 4027 C CA . GLY C 2 243 ? -17.177 -17.879 5.157 1.00 38.93 345 GLY C CA 1
ATOM 4028 C C . GLY C 2 243 ? -16.521 -17.498 3.843 1.00 39.12 345 GLY C C 1
ATOM 4029 O O . GLY C 2 243 ? -15.828 -18.316 3.236 1.00 39.23 345 GLY C O 1
ATOM 4030 N N . MET D 1 22 ? 41.089 41.830 2.752 1.00 147.81 1 MET G N 1
ATOM 4031 C CA . MET D 1 22 ? 40.469 41.421 1.455 1.00 147.81 1 MET G CA 1
ATOM 4032 C C . MET D 1 22 ? 40.212 39.906 1.482 1.00 147.43 1 MET G C 1
ATOM 4033 O O . MET D 1 22 ? 41.139 39.088 1.406 1.00 147.31 1 MET G O 1
ATOM 4038 N N . LEU D 1 23 ? 38.937 39.547 1.603 1.00 147.11 2 LEU G N 1
ATOM 4039 C CA . LEU D 1 23 ? 38.538 38.176 1.935 1.00 146.89 2 LEU G CA 1
ATOM 4040 C C . LEU D 1 23 ? 37.537 37.606 0.919 1.00 146.60 2 LEU G C 1
ATOM 4041 O O . LEU D 1 23 ? 36.777 38.372 0.311 1.00 146.51 2 LEU G O 1
ATOM 4046 N N . GLN D 1 24 ? 37.543 36.281 0.716 1.00 146.38 3 GLN G N 1
ATOM 4047 C CA . GLN D 1 24 ? 36.384 35.631 0.083 1.00 146.26 3 GLN G CA 1
ATOM 4048 C C . GLN D 1 24 ? 35.215 35.804 1.045 1.00 146.34 3 GLN G C 1
ATOM 4049 O O . GLN D 1 24 ? 35.340 35.510 2.252 1.00 146.27 3 GLN G O 1
ATOM 4055 N N . LEU D 1 25 ? 34.097 36.303 0.513 1.00 146.28 4 LEU G N 1
ATOM 4056 C CA . LEU D 1 25 ? 32.872 36.435 1.296 1.00 146.09 4 LEU G CA 1
ATOM 4057 C C . LEU D 1 25 ? 31.652 36.069 0.444 1.00 145.81 4 LEU G C 1
ATOM 4058 O O . LEU D 1 25 ? 31.368 36.742 -0.563 1.00 145.76 4 LEU G O 1
ATOM 4063 N N . ASN D 1 26 ? 30.978 34.982 0.847 1.00 145.29 5 ASN G N 1
ATOM 4064 C CA . ASN D 1 26 ? 29.646 34.570 0.348 1.00 144.88 5 ASN G CA 1
ATOM 4065 C C . ASN D 1 26 ? 29.332 34.875 -1.132 1.00 144.87 5 ASN G C 1
ATOM 4066 O O . ASN D 1 26 ? 28.494 35.747 -1.433 1.00 144.74 5 ASN G O 1
ATOM 4071 N N . GLY D 1 27 ? 30.013 34.158 -2.037 1.00 144.89 6 GLY G N 1
ATOM 4072 C CA . GLY D 1 27 ? 29.821 34.296 -3.480 1.00 144.79 6 GLY G CA 1
ATOM 4073 C C . GLY D 1 27 ? 30.563 35.460 -4.136 1.00 144.81 6 GLY G C 1
ATOM 4074 O O . GLY D 1 27 ? 30.915 35.387 -5.320 1.00 144.81 6 GLY G O 1
ATOM 4075 N N . LYS D 1 28 ? 30.806 36.525 -3.363 1.00 144.68 7 LYS G N 1
ATOM 4076 C CA . LYS D 1 28 ? 31.425 37.759 -3.856 1.00 144.59 7 LYS G CA 1
ATOM 4077 C C . LYS D 1 28 ? 32.905 37.884 -3.426 1.00 144.64 7 LYS G C 1
ATOM 4078 O O . LYS D 1 28 ? 33.363 37.170 -2.504 1.00 144.38 7 LYS G O 1
ATOM 4084 N N . ASP D 1 29 ? 33.638 38.785 -4.104 1.00 144.63 8 ASP G N 1
ATOM 4085 C CA . ASP D 1 29 ? 34.978 39.227 -3.660 1.00 144.77 8 ASP G CA 1
ATOM 4086 C C . ASP D 1 29 ? 35.008 40.687 -3.120 1.00 144.80 8 ASP G C 1
ATOM 4087 O O . ASP D 1 29 ? 34.502 41.622 -3.766 1.00 144.62 8 ASP G O 1
ATOM 4092 N N . VAL D 1 30 ? 35.616 40.854 -1.934 1.00 144.94 9 VAL G N 1
ATOM 4093 C CA . VAL D 1 30 ? 35.336 41.996 -1.034 1.00 144.83 9 VAL G CA 1
ATOM 4094 C C . VAL D 1 30 ? 36.543 42.536 -0.197 1.00 145.20 9 VAL G C 1
ATOM 4095 O O . VAL D 1 30 ? 37.535 41.817 0.054 1.00 144.93 9 VAL G O 1
ATOM 4099 N N . LYS D 1 31 ? 36.422 43.809 0.221 1.00 145.51 10 LYS G N 1
ATOM 4100 C CA . LYS D 1 31 ? 37.422 44.529 1.049 1.00 145.62 10 LYS G CA 1
ATOM 4101 C C . LYS D 1 31 ? 37.151 44.419 2.585 1.00 145.76 10 LYS G C 1
ATOM 4102 O O . LYS D 1 31 ? 35.994 44.209 3.019 1.00 145.85 10 LYS G O 1
ATOM 4108 N N . TRP D 1 32 ? 38.225 44.567 3.385 1.00 145.75 11 TRP G N 1
ATOM 4109 C CA . TRP D 1 32 ? 38.178 44.505 4.869 1.00 145.51 11 TRP G CA 1
ATOM 4110 C C . TRP D 1 32 ? 39.032 45.614 5.553 1.00 145.12 11 TRP G C 1
ATOM 4111 O O . TRP D 1 32 ? 40.273 45.546 5.584 1.00 145.09 11 TRP G O 1
ATOM 4122 N N . LYS D 1 33 ? 38.351 46.619 6.108 1.00 144.77 12 LYS G N 1
ATOM 4123 C CA . LYS D 1 33 ? 38.997 47.846 6.612 1.00 144.30 12 LYS G CA 1
ATOM 4124 C C . LYS D 1 33 ? 39.770 47.698 7.945 1.00 144.57 12 LYS G C 1
ATOM 4125 O O . LYS D 1 33 ? 39.261 47.096 8.912 1.00 144.42 12 LYS G O 1
ATOM 4131 N N . LYS D 1 34 ? 40.997 48.250 7.951 1.00 144.72 13 LYS G N 1
ATOM 4132 C CA . LYS D 1 34 ? 41.952 48.282 9.096 1.00 144.80 13 LYS G CA 1
ATOM 4133 C C . LYS D 1 34 ? 42.754 46.971 9.433 1.00 145.00 13 LYS G C 1
ATOM 4134 O O . LYS D 1 34 ? 43.249 46.815 10.574 1.00 145.20 13 LYS G O 1
ATOM 4136 N N . ASP D 1 35 ? 42.870 46.060 8.440 1.00 144.87 14 ASP G N 1
ATOM 4137 C CA . ASP D 1 35 ? 43.791 44.872 8.426 1.00 144.55 14 ASP G CA 1
ATOM 4138 C C . ASP D 1 35 ? 43.666 43.789 9.538 1.00 144.33 14 ASP G C 1
ATOM 4139 O O . ASP D 1 35 ? 43.142 42.694 9.284 1.00 144.07 14 ASP G O 1
ATOM 4144 N N . THR D 1 36 ? 44.188 44.092 10.738 1.00 144.20 15 THR G N 1
ATOM 4145 C CA . THR D 1 36 ? 44.144 43.190 11.906 1.00 144.06 15 THR G CA 1
ATOM 4146 C C . THR D 1 36 ? 42.697 42.992 12.430 1.00 144.01 15 THR G C 1
ATOM 4147 O O . THR D 1 36 ? 41.944 43.974 12.570 1.00 144.09 15 THR G O 1
ATOM 4151 N N . GLY D 1 37 ? 42.305 41.737 12.695 1.00 143.65 16 GLY G N 1
ATOM 4152 C CA . GLY D 1 37 ? 40.940 41.446 13.134 1.00 143.28 16 GLY G CA 1
ATOM 4153 C C . GLY D 1 37 ? 40.531 39.991 13.372 1.00 142.95 16 GLY G C 1
ATOM 4154 O O . GLY D 1 37 ? 41.240 39.046 12.986 1.00 142.97 16 GLY G O 1
ATOM 4155 N N . THR D 1 38 ? 39.372 39.827 14.018 1.00 142.27 17 THR G N 1
ATOM 4156 C CA . THR D 1 38 ? 38.828 38.514 14.375 1.00 141.59 17 THR G CA 1
ATOM 4157 C C . THR D 1 38 ? 37.437 38.339 13.740 1.00 141.31 17 THR G C 1
ATOM 4158 O O . THR D 1 38 ? 36.961 39.250 13.041 1.00 141.11 17 THR G O 1
ATOM 4162 N N . ILE D 1 39 ? 36.805 37.177 13.973 1.00 140.86 18 ILE G N 1
ATOM 4163 C CA . ILE D 1 39 ? 35.450 36.888 13.466 1.00 140.40 18 ILE G CA 1
ATOM 4164 C C . ILE D 1 39 ? 34.407 37.775 14.150 1.00 140.11 18 ILE G C 1
ATOM 4165 O O . ILE D 1 39 ? 33.531 38.344 13.482 1.00 140.01 18 ILE G O 1
ATOM 4170 N N . GLN D 1 40 ? 34.511 37.886 15.476 1.00 139.74 19 GLN G N 1
ATOM 4171 C CA . GLN D 1 40 ? 33.655 38.782 16.255 1.00 139.79 19 GLN G CA 1
ATOM 4172 C C . GLN D 1 40 ? 33.481 40.144 15.536 1.00 139.83 19 GLN G C 1
ATOM 4173 O O . GLN D 1 40 ? 32.349 40.589 15.263 1.00 139.48 19 GLN G O 1
ATOM 4179 N N . ASP D 1 41 ? 34.615 40.770 15.212 1.00 140.01 20 ASP G N 1
ATOM 4180 C CA . ASP D 1 41 ? 34.659 42.003 14.418 1.00 140.32 20 ASP G CA 1
ATOM 4181 C C . ASP D 1 41 ? 33.834 41.942 13.119 1.00 140.28 20 ASP G C 1
ATOM 4182 O O . ASP D 1 41 ? 33.125 42.904 12.787 1.00 140.45 20 ASP G O 1
ATOM 4187 N N . LEU D 1 42 ? 33.944 40.821 12.396 1.00 139.91 21 LEU G N 1
ATOM 4188 C CA . LEU D 1 42 ? 33.387 40.683 11.042 1.00 139.60 21 LEU G CA 1
ATOM 4189 C C . LEU D 1 42 ? 31.859 40.830 11.025 1.00 139.63 21 LEU G C 1
ATOM 4190 O O . LEU D 1 42 ? 31.284 41.450 10.100 1.00 139.29 21 LEU G O 1
ATOM 4195 N N . LEU D 1 43 ? 31.228 40.284 12.072 1.00 139.58 22 LEU G N 1
ATOM 4196 C CA . LEU D 1 43 ? 29.772 40.340 12.252 1.00 139.72 22 LEU G CA 1
ATOM 4197 C C . LEU D 1 43 ? 29.297 41.690 12.771 1.00 139.80 22 LEU G C 1
ATOM 4198 O O . LEU D 1 43 ? 28.106 42.018 12.668 1.00 139.60 22 LEU G O 1
ATOM 4203 N N . ALA D 1 44 ? 30.236 42.455 13.333 1.00 140.02 23 ALA G N 1
ATOM 4204 C CA . ALA D 1 44 ? 29.992 43.837 13.749 1.00 140.34 23 ALA G CA 1
ATOM 4205 C C . ALA D 1 44 ? 29.628 44.769 12.566 1.00 140.40 23 ALA G C 1
ATOM 4206 O O . ALA D 1 44 ? 28.688 45.581 12.669 1.00 140.46 23 ALA G O 1
ATOM 4208 N N . SER D 1 45 ? 30.350 44.637 11.448 1.00 140.32 24 SER G N 1
ATOM 4209 C CA . SER D 1 45 ? 30.097 45.464 10.252 1.00 140.24 24 SER G CA 1
ATOM 4210 C C . SER D 1 45 ? 28.841 45.053 9.427 1.00 140.05 24 SER G C 1
ATOM 4211 O O . SER D 1 45 ? 28.447 45.762 8.492 1.00 139.97 24 SER G O 1
ATOM 4214 N N . TYR D 1 46 ? 28.212 43.930 9.786 1.00 139.80 25 TYR G N 1
ATOM 4215 C CA . TYR D 1 46 ? 27.068 43.403 9.026 1.00 139.62 25 TYR G CA 1
ATOM 4216 C C . TYR D 1 46 ? 25.685 43.462 9.728 1.00 139.41 25 TYR G C 1
ATOM 4217 O O . TYR D 1 46 ? 24.652 43.208 9.086 1.00 139.14 25 TYR G O 1
ATOM 4226 N N . GLN D 1 47 ? 25.687 43.794 11.027 1.00 139.19 26 GLN G N 1
ATOM 4227 C CA . GLN D 1 47 ? 24.473 44.013 11.855 1.00 139.03 26 GLN G CA 1
ATOM 4228 C C . GLN D 1 47 ? 23.761 42.756 12.424 1.00 138.97 26 GLN G C 1
ATOM 4229 O O . GLN D 1 47 ? 22.530 42.745 12.599 1.00 138.80 26 GLN G O 1
ATOM 4235 N N . LEU D 1 48 ? 24.542 41.712 12.717 1.00 138.81 27 LEU G N 1
ATOM 4236 C CA . LEU D 1 48 ? 24.018 40.424 13.210 1.00 138.58 27 LEU G CA 1
ATOM 4237 C C . LEU D 1 48 ? 24.948 39.870 14.295 1.00 138.64 27 LEU G C 1
ATOM 4238 O O . LEU D 1 48 ? 25.216 38.654 14.366 1.00 138.25 27 LEU G O 1
ATOM 4243 N N . GLU D 1 49 ? 25.437 40.807 15.117 1.00 138.89 28 GLU G N 1
ATOM 4244 C CA . GLU D 1 49 ? 26.282 40.548 16.287 1.00 139.14 28 GLU G CA 1
ATOM 4245 C C . GLU D 1 49 ? 25.445 39.904 17.397 1.00 139.03 28 GLU G C 1
ATOM 4246 O O . GLU D 1 49 ? 25.970 39.156 18.235 1.00 138.82 28 GLU G O 1
ATOM 4252 N N . ASN D 1 50 ? 24.139 40.200 17.365 1.00 139.01 29 ASN G N 1
ATOM 4253 C CA . ASN D 1 50 ? 23.143 39.743 18.343 1.00 139.00 29 ASN G CA 1
ATOM 4254 C C . ASN D 1 50 ? 22.229 38.602 17.853 1.00 139.33 29 ASN G C 1
ATOM 4255 O O . ASN D 1 50 ? 21.595 37.907 18.669 1.00 139.32 29 ASN G O 1
ATOM 4260 N N . LYS D 1 51 ? 22.162 38.434 16.523 1.00 139.68 30 LYS G N 1
ATOM 4261 C CA . LYS D 1 51 ? 21.201 37.542 15.835 1.00 139.60 30 LYS G CA 1
ATOM 4262 C C . LYS D 1 51 ? 21.493 36.034 16.001 1.00 139.60 30 LYS G C 1
ATOM 4263 O O . LYS D 1 51 ? 22.083 35.600 17.006 1.00 139.49 30 LYS G O 1
ATOM 4265 N N . ILE D 1 52 ? 21.054 35.243 15.018 1.00 139.74 31 ILE G N 1
ATOM 4266 C CA . ILE D 1 52 ? 21.492 33.846 14.871 1.00 139.74 31 ILE G CA 1
ATOM 4267 C C . ILE D 1 52 ? 22.309 33.647 13.577 1.00 139.82 31 ILE G C 1
ATOM 4268 O O . ILE D 1 52 ? 21.916 34.100 12.478 1.00 139.80 31 ILE G O 1
ATOM 4273 N N . VAL D 1 53 ? 23.463 32.995 13.729 1.00 139.74 32 VAL G N 1
ATOM 4274 C CA . VAL D 1 53 ? 24.378 32.763 12.610 1.00 139.49 32 VAL G CA 1
ATOM 4275 C C . VAL D 1 53 ? 25.282 31.535 12.811 1.00 139.42 32 VAL G C 1
ATOM 4276 O O . VAL D 1 53 ? 25.546 31.097 13.954 1.00 138.95 32 VAL G O 1
ATOM 4280 N N . ILE D 1 54 ? 25.699 30.961 11.682 1.00 139.51 33 ILE G N 1
ATOM 4281 C CA . ILE D 1 54 ? 26.859 30.061 11.649 1.00 139.74 33 ILE G CA 1
ATOM 4282 C C . ILE D 1 54 ? 27.811 30.388 10.469 1.00 139.96 33 ILE G C 1
ATOM 4283 O O . ILE D 1 54 ? 27.379 30.829 9.388 1.00 139.64 33 ILE G O 1
ATOM 4288 N N . VAL D 1 55 ? 29.109 30.188 10.721 1.00 140.10 34 VAL G N 1
ATOM 4289 C CA . VAL D 1 55 ? 30.183 30.778 9.916 1.00 140.02 34 VAL G CA 1
ATOM 4290 C C . VAL D 1 55 ? 31.329 29.774 9.719 1.00 140.25 34 VAL G C 1
ATOM 4291 O O . VAL D 1 55 ? 31.749 29.103 10.689 1.00 140.03 34 VAL G O 1
ATOM 4295 N N . GLU D 1 56 ? 31.817 29.671 8.471 1.00 140.32 35 GLU G N 1
ATOM 4296 C CA . GLU D 1 56 ? 32.875 28.701 8.111 1.00 140.18 35 GLU G CA 1
ATOM 4297 C C . GLU D 1 56 ? 34.103 29.288 7.357 1.00 140.11 35 GLU G C 1
ATOM 4298 O O . GLU D 1 56 ? 34.022 29.650 6.180 1.00 139.97 35 GLU G O 1
ATOM 4304 N N . ARG D 1 57 ? 35.230 29.364 8.075 1.00 140.21 36 ARG G N 1
ATOM 4305 C CA . ARG D 1 57 ? 36.520 29.877 7.568 1.00 140.24 36 ARG G CA 1
ATOM 4306 C C . ARG D 1 57 ? 37.445 28.744 7.023 1.00 140.40 36 ARG G C 1
ATOM 4307 O O . ARG D 1 57 ? 37.938 27.883 7.795 1.00 140.03 36 ARG G O 1
ATOM 4315 N N . ASN D 1 58 ? 37.665 28.773 5.695 1.00 140.49 37 ASN G N 1
ATOM 4316 C CA . ASN D 1 58 ? 38.525 27.816 4.947 1.00 140.53 37 ASN G CA 1
ATOM 4317 C C . ASN D 1 58 ? 38.015 26.352 5.003 1.00 140.49 37 ASN G C 1
ATOM 4318 O O . ASN D 1 58 ? 38.754 25.441 5.427 1.00 140.24 37 ASN G O 1
ATOM 4323 N N . LYS D 1 59 ? 36.756 26.150 4.569 1.00 140.43 38 LYS G N 1
ATOM 4324 C CA . LYS D 1 59 ? 35.995 24.890 4.754 1.00 140.19 38 LYS G CA 1
ATOM 4325 C C . LYS D 1 59 ? 36.177 24.222 6.141 1.00 140.16 38 LYS G C 1
ATOM 4326 O O . LYS D 1 59 ? 36.076 22.992 6.272 1.00 140.15 38 LYS G O 1
ATOM 4328 N N . GLU D 1 60 ? 36.460 25.052 7.155 1.00 140.06 39 GLU G N 1
ATOM 4329 C CA . GLU D 1 60 ? 36.576 24.636 8.559 1.00 139.83 39 GLU G CA 1
ATOM 4330 C C . GLU D 1 60 ? 35.537 25.457 9.343 1.00 139.73 39 GLU G C 1
ATOM 4331 O O . GLU D 1 60 ? 35.511 26.690 9.275 1.00 139.51 39 GLU G O 1
ATOM 4337 N N . ILE D 1 61 ? 34.668 24.759 10.064 1.00 139.73 40 ILE G N 1
ATOM 4338 C CA . ILE D 1 61 ? 33.517 25.392 10.712 1.00 139.95 40 ILE G CA 1
ATOM 4339 C C . ILE D 1 61 ? 33.935 26.199 11.933 1.00 139.81 40 ILE G C 1
ATOM 4340 O O . ILE D 1 61 ? 34.739 25.725 12.738 1.00 139.83 40 ILE G O 1
ATOM 4345 N N . ILE D 1 62 ? 33.386 27.407 12.077 1.00 139.75 41 ILE G N 1
ATOM 4346 C CA . ILE D 1 62 ? 33.747 28.264 13.211 1.00 140.02 41 ILE G CA 1
ATOM 4347 C C . ILE D 1 62 ? 32.546 28.688 14.072 1.00 140.19 41 ILE G C 1
ATOM 4348 O O . ILE D 1 62 ? 31.588 29.300 13.573 1.00 139.98 41 ILE G O 1
ATOM 4353 N N . GLY D 1 63 ? 32.635 28.367 15.370 1.00 140.57 42 GLY G N 1
ATOM 4354 C CA . GLY D 1 63 ? 31.524 28.471 16.313 1.00 141.07 42 GLY G CA 1
ATOM 4355 C C . GLY D 1 63 ? 31.510 29.664 17.264 1.00 141.53 42 GLY G C 1
ATOM 4356 O O . GLY D 1 63 ? 32.511 30.401 17.387 1.00 141.30 42 GLY G O 1
ATOM 4357 N N . LYS D 1 64 ? 30.363 29.826 17.944 1.00 141.95 43 LYS G N 1
ATOM 4358 C CA . LYS D 1 64 ? 30.048 30.995 18.795 1.00 142.36 43 LYS G CA 1
ATOM 4359 C C . LYS D 1 64 ? 31.082 31.296 19.898 1.00 142.68 43 LYS G C 1
ATOM 4360 O O . LYS D 1 64 ? 31.563 32.439 20.010 1.00 142.81 43 LYS G O 1
ATOM 4362 N N . GLU D 1 65 ? 31.418 30.258 20.679 1.00 142.86 44 GLU G N 1
ATOM 4363 C CA . GLU D 1 65 ? 32.340 30.310 21.839 1.00 142.88 44 GLU G CA 1
ATOM 4364 C C . GLU D 1 65 ? 33.804 30.723 21.536 1.00 142.94 44 GLU G C 1
ATOM 4365 O O . GLU D 1 65 ? 34.543 31.131 22.450 1.00 142.93 44 GLU G O 1
ATOM 4371 N N . ARG D 1 66 ? 34.215 30.600 20.272 1.00 142.87 45 ARG G N 1
ATOM 4372 C CA . ARG D 1 66 ? 35.582 30.921 19.862 1.00 142.85 45 ARG G CA 1
ATOM 4373 C C . ARG D 1 66 ? 35.682 32.296 19.164 1.00 142.88 45 ARG G C 1
ATOM 4374 O O . ARG D 1 66 ? 36.657 32.569 18.436 1.00 142.69 45 ARG G O 1
ATOM 4382 N N . TYR D 1 67 ? 34.688 33.160 19.417 1.00 142.90 46 TYR G N 1
ATOM 4383 C CA . TYR D 1 67 ? 34.449 34.366 18.598 1.00 142.87 46 TYR G CA 1
ATOM 4384 C C . TYR D 1 67 ? 35.529 35.457 18.686 1.00 142.74 46 TYR G C 1
ATOM 4385 O O . TYR D 1 67 ? 35.967 35.996 17.650 1.00 142.56 46 TYR G O 1
ATOM 4394 N N . HIS D 1 68 ? 35.957 35.763 19.912 1.00 142.69 47 HIS G N 1
ATOM 4395 C CA . HIS D 1 68 ? 37.086 36.672 20.130 1.00 142.88 47 HIS G CA 1
ATOM 4396 C C . HIS D 1 68 ? 38.421 36.055 19.657 1.00 142.78 47 HIS G C 1
ATOM 4397 O O . HIS D 1 68 ? 39.243 36.740 19.019 1.00 142.79 47 HIS G O 1
ATOM 4404 N N . GLU D 1 69 ? 38.594 34.755 19.936 1.00 142.53 48 GLU G N 1
ATOM 4405 C CA . GLU D 1 69 ? 39.872 34.033 19.775 1.00 142.14 48 GLU G CA 1
ATOM 4406 C C . GLU D 1 69 ? 40.324 33.707 18.346 1.00 142.25 48 GLU G C 1
ATOM 4407 O O . GLU D 1 69 ? 41.527 33.571 18.112 1.00 142.39 48 GLU G O 1
ATOM 4413 N N . VAL D 1 70 ? 39.395 33.553 17.400 1.00 142.25 49 VAL G N 1
ATOM 4414 C CA . VAL D 1 70 ? 39.797 33.188 16.030 1.00 142.15 49 VAL G CA 1
ATOM 4415 C C . VAL D 1 70 ? 39.934 34.421 15.111 1.00 142.19 49 VAL G C 1
ATOM 4416 O O . VAL D 1 70 ? 38.930 35.073 14.749 1.00 142.13 49 VAL G O 1
ATOM 4420 N N . GLU D 1 71 ? 41.198 34.708 14.759 1.00 142.01 50 GLU G N 1
ATOM 4421 C CA . GLU D 1 71 ? 41.597 35.877 13.955 1.00 141.74 50 GLU G CA 1
ATOM 4422 C C . GLU D 1 71 ? 41.544 35.603 12.449 1.00 141.75 50 GLU G C 1
ATOM 4423 O O . GLU D 1 71 ? 42.036 34.565 11.985 1.00 141.42 50 GLU G O 1
ATOM 4429 N N . LEU D 1 72 ? 40.952 36.548 11.709 1.00 141.92 51 LEU G N 1
ATOM 4430 C CA . LEU D 1 72 ? 41.011 36.583 10.239 1.00 142.18 51 LEU G CA 1
ATOM 4431 C C . LEU D 1 72 ? 42.470 36.591 9.751 1.00 142.58 51 LEU G C 1
ATOM 4432 O O . LEU D 1 72 ? 43.238 37.529 10.052 1.00 142.76 51 LEU G O 1
ATOM 4437 N N . CYS D 1 73 ? 42.858 35.539 9.024 1.00 142.76 52 CYS G N 1
ATOM 4438 C CA . CYS D 1 73 ? 44.048 35.598 8.171 1.00 142.92 52 CYS G CA 1
ATOM 4439 C C . CYS D 1 73 ? 43.541 36.175 6.851 1.00 142.80 52 CYS G C 1
ATOM 4440 O O . CYS D 1 73 ? 43.450 35.472 5.830 1.00 142.46 52 CYS G O 1
ATOM 4443 N N . ASP D 1 74 ? 43.217 37.475 6.925 1.00 142.90 53 ASP G N 1
ATOM 4444 C CA . ASP D 1 74 ? 42.408 38.239 5.956 1.00 143.01 53 ASP G CA 1
ATOM 4445 C C . ASP D 1 74 ? 41.940 37.474 4.691 1.00 142.95 53 ASP G C 1
ATOM 4446 O O . ASP D 1 74 ? 40.758 37.136 4.593 1.00 143.06 53 ASP G O 1
ATOM 4451 N N . ARG D 1 75 ? 42.849 37.177 3.757 1.00 142.89 54 ARG G N 1
ATOM 4452 C CA . ARG D 1 75 ? 42.494 36.448 2.517 1.00 142.82 54 ARG G CA 1
ATOM 4453 C C . ARG D 1 75 ? 42.098 34.955 2.729 1.00 142.69 54 ARG G C 1
ATOM 4454 O O . ARG D 1 75 ? 42.976 34.070 2.821 1.00 142.60 54 ARG G O 1
ATOM 4462 N N . ASP D 1 76 ? 40.778 34.700 2.808 1.00 142.47 55 ASP G N 1
ATOM 4463 C CA . ASP D 1 76 ? 40.188 33.339 2.983 1.00 142.12 55 ASP G CA 1
ATOM 4464 C C . ASP D 1 76 ? 38.629 33.246 2.893 1.00 141.65 55 ASP G C 1
ATOM 4465 O O . ASP D 1 76 ? 37.945 34.272 2.782 1.00 141.51 55 ASP G O 1
ATOM 4470 N N . VAL D 1 77 ? 38.101 32.013 2.973 1.00 141.31 56 VAL G N 1
ATOM 4471 C CA . VAL D 1 77 ? 36.677 31.652 2.691 1.00 140.78 56 VAL G CA 1
ATOM 4472 C C . VAL D 1 77 ? 35.701 31.472 3.906 1.00 140.48 56 VAL G C 1
ATOM 4473 O O . VAL D 1 77 ? 35.737 30.435 4.593 1.00 140.11 56 VAL G O 1
ATOM 4477 N N . ILE D 1 78 ? 34.820 32.458 4.128 1.00 139.94 57 ILE G N 1
ATOM 4478 C CA . ILE D 1 78 ? 33.807 32.397 5.197 1.00 139.75 57 ILE G CA 1
ATOM 4479 C C . ILE D 1 78 ? 32.382 32.249 4.649 1.00 139.77 57 ILE G C 1
ATOM 4480 O O . ILE D 1 78 ? 31.918 33.120 3.899 1.00 139.85 57 ILE G O 1
ATOM 4485 N N . GLU D 1 79 ? 31.692 31.168 5.046 1.00 139.70 58 GLU G N 1
ATOM 4486 C CA . GLU D 1 79 ? 30.268 30.942 4.696 1.00 139.59 58 GLU G CA 1
ATOM 4487 C C . GLU D 1 79 ? 29.318 31.023 5.912 1.00 139.38 58 GLU G C 1
ATOM 4488 O O . GLU D 1 79 ? 29.289 30.128 6.776 1.00 138.81 58 GLU G O 1
ATOM 4494 N N . ILE D 1 80 ? 28.556 32.126 5.928 1.00 139.52 59 ILE G N 1
ATOM 4495 C CA . ILE D 1 80 ? 27.602 32.544 6.978 1.00 139.50 59 ILE G CA 1
ATOM 4496 C C . ILE D 1 80 ? 26.213 31.987 6.630 1.00 139.66 59 ILE G C 1
ATOM 4497 O O . ILE D 1 80 ? 25.818 32.057 5.451 1.00 139.98 59 ILE G O 1
ATOM 4502 N N . VAL D 1 81 ? 25.473 31.458 7.621 1.00 139.47 60 VAL G N 1
ATOM 4503 C CA . VAL D 1 81 ? 24.112 30.913 7.381 1.00 138.92 60 VAL G CA 1
ATOM 4504 C C . VAL D 1 81 ? 23.092 31.209 8.479 1.00 138.94 60 VAL G C 1
ATOM 4505 O O . VAL D 1 81 ? 23.447 31.452 9.634 1.00 138.65 60 VAL G O 1
ATOM 4509 N N . HIS D 1 82 ? 21.822 31.140 8.080 1.00 139.28 61 HIS G N 1
ATOM 4510 C CA . HIS D 1 82 ? 20.643 31.416 8.929 1.00 139.43 61 HIS G CA 1
ATOM 4511 C C . HIS D 1 82 ? 19.604 30.249 8.853 1.00 139.26 61 HIS G C 1
ATOM 4512 O O . HIS D 1 82 ? 19.632 29.487 7.865 1.00 139.28 61 HIS G O 1
ATOM 4519 N N . PHE D 1 83 ? 18.723 30.114 9.871 1.00 139.07 62 PHE G N 1
ATOM 4520 C CA . PHE D 1 83 ? 17.671 29.021 9.980 1.00 139.06 62 PHE G CA 1
ATOM 4521 C C . PHE D 1 83 ? 16.296 29.341 9.283 1.00 139.38 62 PHE G C 1
ATOM 4522 O O . PHE D 1 83 ? 15.441 29.995 9.897 1.00 139.49 62 PHE G O 1
ATOM 4530 N N . VAL D 1 84 ? 16.048 28.871 8.052 1.00 139.72 63 VAL G N 1
ATOM 4531 C CA . VAL D 1 84 ? 14.880 29.378 7.273 1.00 140.07 63 VAL G CA 1
ATOM 4532 C C . VAL D 1 84 ? 13.830 28.363 6.747 1.00 140.23 63 VAL G C 1
ATOM 4533 O O . VAL D 1 84 ? 13.898 27.958 5.569 1.00 140.33 63 VAL G O 1
ATOM 4537 N N . GLY D 1 85 ? 12.865 27.983 7.606 1.00 140.19 64 GLY G N 1
ATOM 4538 C CA . GLY D 1 85 ? 11.680 27.214 7.207 1.00 139.88 64 GLY G CA 1
ATOM 4539 C C . GLY D 1 85 ? 11.874 25.820 6.599 1.00 139.79 64 GLY G C 1
ATOM 4540 O O . GLY D 1 85 ? 12.005 25.597 5.375 1.00 139.31 64 GLY G O 1
#

Solvent-accessible surface area: 27501 Å² total; per-residue (Å²): 66,2,75,1,12,41,116,107,26,169,34,197,57,136,108,4,18,0,72,64,2,6,44,68,50,140,8,105,140,50,45,12,4,1,10,36,66,185,93,48,2,17,146,132,97,14,121,117,27,109,6,94,27,188,25,62,1,31,0,7,21,2,43,19,23,148,0,72,2,39,80,118,60,6,154,22,32,3,0,0,0,4,3,180,27,85,48,87,119,53,4,47,106,0,1,59,40,2,106,2,44,0,0,0,1,1,12,109,111,18,107,16,73,71,87,114,68,91,12,12,2,55,98,19,78,71,106,137,38,26,7,0,1,3,0,20,60,4,70,47,5,119,81,0,5,85,16,0,99,2,1,72,35,22,70,64,14,99,12,1,14,0,13,0,43,49,46,112,155,21,67,71,13,42,62,85,23,1,44,108,0,0,92,78,0,32,161,64,51,10,40,0,0,0,2,1,35,30,75,32,77,18,1,95,97,0,26,116,56,42,3,48,0,0,0,0,8,7,9,24,48,24,0,3,49,1,20,103,59,44,112,34,3,23,98,1,27,143,60,27,189,40,14,4,0,0,7,14,6,8,0,0,0,55,10,0,1,36,0,0,22,44,9,0,47,0,0,9,6,33,44,0,0,2,33,0,124,43,5,38,64,0,1,100,0,0,41,16,0,5,86,0,0,49,15,1,94,81,0,22,60,12,106,111,43,90,137,89,2,68,3,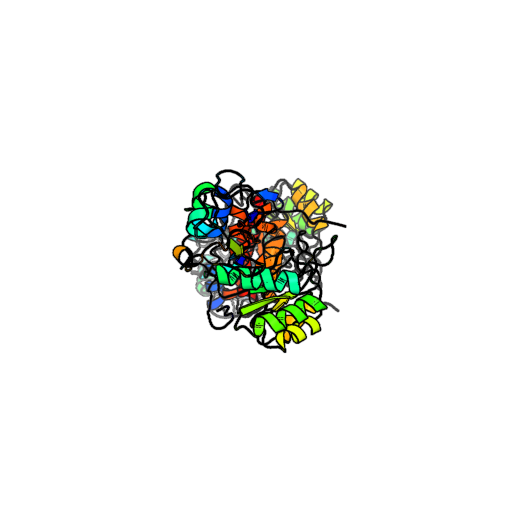37,78,57,75,13,176,20,45,6,0,2,2,18,20,175,29,84,43,81,122,46,16,111,77,0,10,60,43,1,107,2,38,0,1,17,24,60,116,88,95,117,85,94,24,21,7,92,87,41,99,96,101,141,46,45,16,0,16,15,0,45,64,3,69,46,5,120,87,0,32,38,48,0,117,42,14,56,26,32,55,82,21,113,7,0,12,0,12,1,57,54,48,116,168,23,64,68,16,38,68,101,45,1,45,112,1,0,78,77,0,37,131,87,72,24,32,0,0,0,3,1,23,46,76,38,71,28,0,111,95,1,21,104,65,48,2,51,0,0,0,2,5,8,3,28,41,42,0,3,56,1,19,105,55,42,121,41,3,28,96,0,24,140,53,22,192,49,16,4,0,0,4,11,9,4,0,0,0,44,8,0,1,46,0,0,22,42,8,0,27,0,0,9,8,43,47,0,1,6,42,0,121,34,6,39,56,0,2,106,0,1,45,15,0,5,78,0,0,45,8,0,115,71,27,21,83,21,96,111,88,131,61,114,111,1,67,11,71,79,137,126,30,152,38,162,78,109,133,15,26,1,78,69,0,4,52,70,90,146,44,128,157,58,49,35,19,1,54,46,77,98,93,36,1,5,76,145,81,38,124,120,25,114,14,92,27,190,14,57,0,83,29,62,93,56,124,78

Secondary structure (DSSP, 8-state):
--EETTEE-S--EEEE-S--S-HHHHHHHHHHHT-S-EEE-EEE--TTS-----HHHHS-GGG--EEEB-BTBSSHHHHHHHHHHHHHTSS--EEEE--B--TTT--B-HHHHHHHHHHHHHTT-EEEEEE---HHHHHHHHTTT-S-BEE-SSSTT-----S-HHHHHHHHHH-SS-BEEES---SHHHHHHHHHTT-SEEEE-HHHHTSSSHHHHHHHHHHHHHHHHHHHHS--------/-EEETTEEEPPSSS--BHHHHHHHTT-TTS--EEEETTEEE-GGGTTTSB--SSSEEEEEEE---/-EEETTEEES--EEEE-SS-S-HHHHHHHHHHHT-S-EEE--------GGGGS-SSS---EEB-TT-SSHHHHHHHHHHHHHH-S---EEE--B--TTT--B-HHHHHHHHHHHHHTT--EEEEE---HHHHHHHHTTT-S-BEEBSS-SSS----S-TTHHHHHHHH-SS-BEEBS---SHHHHHHHHHTT-SEEEESHHHHTSS-HHHHHHHHHHHHHHHHHHHHS--PPPPP--/-EEETTEEE--TTS--BHHHHHHTTT-SSS--BEEBSSSEE-GGGTTT-B--SSSEE--B----